Protein AF-U2UKL7-F1 (afdb_monomer_lite)

Radius of gyration: 29.38 Å; chains: 1; bounding box: 98×51×124 Å

pLDDT: mean 93.16, std 9.51, range [44.78, 99.0]

Foldseek 3Di:
DDDDDDDDDDDDDDDPPDDDDDPPDQPFPDDDDDDFDDFDQDDFDAFAADAPLLPQDDDLARHFPDDQLSLQEWEQEAVRDIDHDQDAPRFTWFFGGVLLPRFTETENYEYLAADEAADEYEWEFAQPDDPVRCVVCVVVVNNLSNDRGGQNAYEHYEYDNHAFPDAHEYEYAYEYAYYYARYEYYEYEADQPNHQGAEEYAYEYQHEYENLVQLVDCDGSNHGAQDWDWRQHDCSTPRGIDIFGQHNSRFTEHYEYYEYEYDDQDAGHHHEYEYEYNHEYEYQHAAYEHYEYYHQNHQEAYEAEYQAEYEAAHFSYEDYEYNKHHHQNHAHEDAARREYEAAYAPAADPVRAFDDRQYEHEDYAWDPDDQATTYACAEPGAEYNYEYEAEYAANYEHYEEEEQAQYEHEYQEEYEYEYEPNREYEHYEYEQHDRHYPHPHRAYEYEYNYEYAYAYEHYEYYEYALHEYEYDAQYEHEHDPPGAYAHYEDYEYANEEYEYLYEYYHHHDEAGAYEDYYFHHHVHFYEYEHDQNYHFEHEYQCYERYYYPTHYYHDHHDTYYYHHNYYD

Structure (mmCIF, N/CA/C/O backbone):
data_AF-U2UKL7-F1
#
_entry.id   AF-U2UKL7-F1
#
loop_
_atom_site.group_PDB
_atom_site.id
_atom_site.type_symbol
_atom_site.label_atom_id
_atom_site.label_alt_id
_atom_site.label_comp_id
_atom_site.label_asym_id
_atom_site.label_entity_id
_atom_site.label_seq_id
_atom_site.pdbx_PDB_ins_code
_atom_site.Cartn_x
_atom_site.Cartn_y
_atom_site.Cartn_z
_atom_site.occupancy
_atom_site.B_iso_or_equiv
_atom_site.auth_seq_id
_atom_site.auth_comp_id
_atom_site.auth_asym_id
_atom_site.auth_atom_id
_atom_site.pdbx_PDB_model_num
ATOM 1 N N . SER A 1 1 ? -72.616 -15.029 92.896 1.00 49.50 1 SER A N 1
ATOM 2 C CA . SER A 1 1 ? -71.281 -15.492 92.471 1.00 49.50 1 SER A CA 1
ATOM 3 C C . SER A 1 1 ? -71.057 -15.091 91.026 1.00 49.50 1 SER A C 1
ATOM 5 O O . SER A 1 1 ? -71.958 -15.305 90.225 1.00 49.50 1 SER A O 1
ATOM 7 N N . ALA A 1 2 ? -69.938 -14.429 90.720 1.00 44.78 2 ALA A N 1
ATOM 8 C CA . ALA A 1 2 ? -69.618 -13.945 89.376 1.00 44.78 2 ALA A CA 1
ATOM 9 C C . ALA A 1 2 ? -69.165 -15.097 88.462 1.00 44.78 2 ALA A C 1
ATOM 11 O O . ALA A 1 2 ? -68.473 -16.006 88.916 1.00 44.78 2 ALA A O 1
ATOM 12 N N . ILE A 1 3 ? -69.572 -15.047 87.192 1.00 50.00 3 ILE A N 1
ATOM 13 C CA . ILE A 1 3 ? -69.143 -15.974 86.137 1.00 50.00 3 ILE A CA 1
ATOM 14 C C . ILE A 1 3 ? -67.737 -15.564 85.687 1.00 50.00 3 ILE A C 1
ATOM 16 O O . ILE A 1 3 ? -67.541 -14.441 85.227 1.00 50.00 3 ILE A O 1
ATOM 20 N N . THR A 1 4 ? -66.767 -16.468 85.806 1.00 57.66 4 THR A N 1
ATOM 21 C CA . THR A 1 4 ? -65.429 -16.335 85.219 1.00 57.66 4 THR A CA 1
ATOM 22 C C . THR A 1 4 ? -65.438 -16.877 83.790 1.00 57.66 4 THR A C 1
ATOM 24 O O . THR A 1 4 ? -65.746 -18.044 83.559 1.00 57.66 4 THR A O 1
ATOM 27 N N . ILE A 1 5 ? -65.105 -16.022 82.822 1.00 57.03 5 ILE A N 1
ATOM 28 C CA . ILE A 1 5 ? -64.848 -16.416 81.431 1.00 57.03 5 ILE A CA 1
ATOM 29 C C . ILE A 1 5 ? -63.352 -16.725 81.317 1.00 57.03 5 ILE A C 1
ATOM 31 O O . ILE A 1 5 ? -62.534 -15.917 81.747 1.00 57.03 5 ILE A O 1
ATOM 35 N N . ALA A 1 6 ? -63.006 -17.895 80.778 1.00 67.38 6 ALA A N 1
ATOM 36 C CA . ALA A 1 6 ? -61.618 -18.299 80.560 1.00 67.38 6 ALA A CA 1
ATOM 37 C C . ALA A 1 6 ? -60.949 -17.464 79.453 1.00 67.38 6 ALA A C 1
ATOM 39 O O . ALA A 1 6 ? -61.591 -17.124 78.454 1.00 67.38 6 ALA A O 1
ATOM 40 N N . ASP A 1 7 ? -59.658 -17.175 79.624 1.00 64.19 7 ASP A N 1
ATOM 41 C CA . ASP A 1 7 ? -58.859 -16.425 78.655 1.00 64.19 7 ASP A CA 1
ATOM 42 C C . ASP A 1 7 ? -58.826 -17.127 77.290 1.00 64.19 7 ASP A C 1
ATOM 44 O O . ASP A 1 7 ? -58.580 -18.331 77.182 1.00 64.19 7 ASP A O 1
ATOM 48 N N . LYS A 1 8 ? -59.064 -16.360 76.221 1.00 58.22 8 LYS A N 1
ATOM 49 C CA . LYS A 1 8 ? -58.905 -16.843 74.846 1.00 58.22 8 LYS A CA 1
ATOM 50 C C . LYS A 1 8 ? -57.424 -16.843 74.479 1.00 58.22 8 LYS A C 1
ATOM 52 O O . LYS A 1 8 ? -56.803 -15.785 74.417 1.00 58.22 8 LYS A O 1
ATOM 57 N N . THR A 1 9 ? -56.881 -18.009 74.152 1.00 63.28 9 THR A N 1
ATOM 58 C CA . THR A 1 9 ? -55.582 -18.126 73.485 1.00 63.28 9 THR A CA 1
ATOM 59 C C . THR A 1 9 ? -55.721 -17.779 72.002 1.00 63.28 9 THR A C 1
ATOM 61 O O . THR A 1 9 ? -56.595 -18.290 71.300 1.00 63.28 9 THR A O 1
ATOM 64 N N . ALA A 1 10 ? -54.873 -16.869 71.521 1.00 62.03 10 ALA A N 1
ATOM 65 C CA . ALA A 1 10 ? -54.812 -16.507 70.111 1.00 62.03 10 ALA A CA 1
ATOM 66 C C . ALA A 1 10 ? -54.267 -17.684 69.286 1.00 62.03 10 ALA A C 1
ATOM 68 O O . ALA A 1 10 ? -53.218 -18.239 69.609 1.00 62.03 10 ALA A O 1
ATOM 69 N N . ILE A 1 11 ? -54.970 -18.052 68.212 1.00 63.16 11 ILE A N 1
ATOM 70 C CA . ILE A 1 11 ? -54.467 -19.004 67.219 1.00 63.16 11 ILE A CA 1
ATOM 71 C C . ILE A 1 11 ? -53.650 -18.205 66.203 1.00 63.16 11 ILE A C 1
ATOM 73 O O . ILE A 1 11 ? -54.212 -17.479 65.383 1.00 63.16 11 ILE A O 1
ATOM 77 N N . THR A 1 12 ? -52.325 -18.307 66.276 1.00 63.66 12 THR A N 1
ATOM 78 C CA . THR A 1 12 ? -51.421 -17.702 65.292 1.00 63.66 12 THR A CA 1
ATOM 79 C C . THR A 1 12 ? -51.415 -18.568 64.026 1.00 63.66 12 THR A C 1
ATOM 81 O O . THR A 1 12 ? -51.096 -19.755 64.125 1.00 63.66 12 THR A O 1
ATOM 84 N N . PRO A 1 13 ? -51.771 -18.039 62.841 1.00 62.97 13 PRO A N 1
ATOM 85 C CA . PRO A 1 13 ? -51.750 -18.821 61.610 1.00 62.97 13 PRO A CA 1
ATOM 86 C C . PRO A 1 13 ? -50.317 -19.231 61.254 1.00 62.97 13 PRO A C 1
ATOM 88 O O . PRO A 1 13 ? -49.390 -18.423 61.318 1.00 62.97 13 PRO A O 1
ATOM 91 N N . THR A 1 14 ? -50.137 -20.489 60.859 1.00 73.88 14 THR A N 1
ATOM 92 C CA . THR A 1 14 ? -48.874 -20.984 60.305 1.00 73.88 14 THR A CA 1
ATOM 93 C C . THR A 1 14 ? -48.780 -20.518 58.854 1.00 73.88 14 THR A C 1
ATOM 95 O O . THR A 1 14 ? -49.553 -20.962 58.006 1.00 73.88 14 THR A O 1
ATOM 98 N N . LEU A 1 15 ? -47.882 -19.574 58.572 1.00 68.50 15 LEU A N 1
ATOM 99 C CA . LEU A 1 15 ? -47.605 -19.135 57.203 1.00 68.50 15 LEU A CA 1
ATOM 100 C C . LEU A 1 15 ? -46.780 -20.216 56.478 1.00 68.50 15 LEU A C 1
ATOM 102 O O . LEU A 1 15 ? -45.906 -20.814 57.111 1.00 68.50 15 LEU A O 1
ATOM 106 N N . PRO A 1 16 ? -47.030 -20.483 55.182 1.00 74.25 16 PRO A N 1
ATOM 107 C CA . PRO A 1 16 ? -46.170 -21.362 54.399 1.00 74.25 16 PRO A CA 1
ATOM 108 C C . PRO A 1 16 ? -44.746 -20.798 54.324 1.00 74.25 16 PRO A C 1
ATOM 110 O O . PRO A 1 16 ? -44.554 -19.580 54.367 1.00 74.25 16 PRO A O 1
ATOM 113 N N . GLU A 1 17 ? -43.750 -21.680 54.210 1.00 77.31 17 GLU A N 1
ATOM 114 C CA . GLU A 1 17 ? -42.362 -21.268 53.983 1.00 77.31 17 GLU A CA 1
ATOM 115 C C . GLU A 1 17 ? -42.271 -20.353 52.758 1.00 77.31 17 GLU A C 1
ATOM 117 O O . GLU A 1 17 ? -42.874 -20.613 51.712 1.00 77.31 17 GLU A O 1
ATOM 122 N N . ALA A 1 18 ? -41.514 -19.264 52.895 1.00 69.62 18 ALA A N 1
ATOM 123 C CA . ALA A 1 18 ? -41.240 -18.371 51.784 1.00 69.62 18 ALA A CA 1
ATOM 124 C C . ALA A 1 18 ? -40.541 -19.158 50.666 1.00 69.62 18 ALA A C 1
ATOM 126 O O . ALA A 1 18 ? -39.503 -19.780 50.896 1.00 69.62 18 ALA A O 1
ATOM 127 N N . ILE A 1 19 ? -41.097 -19.115 49.452 1.00 65.94 19 ILE A N 1
ATOM 128 C CA . ILE A 1 19 ? -40.442 -19.676 48.269 1.00 65.94 19 ILE A CA 1
ATOM 129 C C . ILE A 1 19 ? -39.146 -18.888 48.048 1.00 65.94 19 ILE A C 1
ATOM 131 O O . ILE A 1 19 ? -39.173 -17.737 47.618 1.00 65.94 19 ILE A O 1
ATOM 135 N N . SER A 1 20 ? -38.014 -19.510 48.371 1.00 64.88 20 SER A N 1
ATOM 136 C CA . SER A 1 20 ? -36.678 -18.982 48.114 1.00 64.88 20 SER A CA 1
ATOM 137 C C . SER A 1 20 ? -36.164 -19.587 46.814 1.00 64.88 20 SER A C 1
ATOM 139 O O . SER A 1 20 ? -35.953 -20.795 46.724 1.00 64.88 20 SER A O 1
ATOM 141 N N . PHE A 1 21 ? -35.983 -18.758 45.790 1.00 66.06 21 PHE A N 1
ATOM 142 C CA . PHE A 1 21 ? -35.203 -19.121 44.615 1.00 66.06 21 PHE A CA 1
ATOM 143 C C . PHE A 1 21 ? -33.839 -18.451 44.737 1.00 66.06 21 PHE A C 1
ATOM 145 O O . PHE A 1 21 ? -33.743 -17.245 44.955 1.00 66.06 21 PHE A O 1
ATOM 152 N N . THR A 1 22 ? -32.768 -19.225 44.592 1.00 58.75 22 THR A N 1
ATOM 153 C CA . THR A 1 22 ? -31.456 -18.652 44.292 1.00 58.75 22 THR A CA 1
ATOM 154 C C . THR A 1 22 ? -31.499 -18.244 42.822 1.00 58.75 22 THR A C 1
ATOM 156 O O . THR A 1 22 ? -31.696 -19.124 41.979 1.00 58.75 22 THR A O 1
ATOM 159 N N . PRO A 1 23 ? -31.386 -16.948 42.476 1.00 58.50 23 PRO A N 1
ATOM 160 C CA . PRO A 1 23 ? -31.305 -16.551 41.079 1.00 58.50 23 PRO A CA 1
ATOM 161 C C . PRO A 1 23 ? -30.142 -17.309 40.425 1.00 58.50 23 PRO A C 1
ATOM 163 O O . PRO A 1 23 ? -29.085 -17.425 41.056 1.00 58.50 23 PRO A O 1
ATOM 166 N N . PRO A 1 24 ? -30.298 -17.850 39.206 1.00 54.47 24 PRO A N 1
ATOM 167 C CA . PRO A 1 24 ? -29.162 -18.410 38.491 1.00 54.47 24 PRO A CA 1
ATOM 168 C C . PRO A 1 24 ? -28.088 -17.326 38.365 1.00 54.47 24 PRO A C 1
ATOM 170 O O . PRO A 1 24 ? -28.384 -16.201 37.957 1.00 54.47 24 PRO A O 1
ATOM 173 N N . SER A 1 25 ? -26.849 -17.648 38.744 1.00 54.47 25 SER A N 1
ATOM 174 C CA . SER A 1 25 ? -25.720 -16.747 38.521 1.00 54.47 25 SER A CA 1
ATOM 175 C C . SER A 1 25 ? -25.638 -16.434 37.024 1.00 54.47 25 SER A C 1
ATOM 177 O O . SER A 1 25 ? -25.619 -17.379 36.228 1.00 54.47 25 SER A O 1
ATOM 179 N N . PRO A 1 26 ? -25.592 -15.156 36.611 1.00 51.72 26 PRO A N 1
ATOM 180 C CA . PRO A 1 26 ? -25.422 -14.825 35.205 1.00 51.72 26 PRO A CA 1
ATOM 181 C C . PRO A 1 26 ? -24.091 -15.407 34.720 1.00 51.72 26 PRO A C 1
ATOM 183 O O . PRO A 1 26 ? -23.028 -15.094 35.256 1.00 51.72 26 PRO A O 1
ATOM 186 N N . VAL A 1 27 ? -24.148 -16.286 33.720 1.00 49.53 27 VAL A N 1
ATOM 187 C CA . VAL A 1 27 ? -22.955 -16.737 33.002 1.00 49.53 27 VAL A CA 1
ATOM 188 C C . VAL A 1 27 ? -22.639 -15.655 31.978 1.00 49.53 27 VAL A C 1
ATOM 190 O O . VAL A 1 27 ? -23.239 -15.616 30.908 1.00 49.53 27 VAL A O 1
ATOM 193 N N . ILE A 1 28 ? -21.729 -14.746 32.325 1.00 53.84 28 ILE A N 1
ATOM 194 C CA . ILE A 1 28 ? -21.216 -13.749 31.383 1.00 53.84 28 ILE A CA 1
ATOM 195 C C . ILE A 1 28 ? -20.179 -14.456 30.509 1.00 53.84 28 ILE A C 1
ATOM 197 O O . ILE A 1 28 ? -19.073 -14.755 30.962 1.00 53.84 28 ILE A O 1
ATOM 201 N N . GLY A 1 29 ? -20.539 -14.754 29.260 1.00 55.09 29 GLY A N 1
ATOM 202 C CA . GLY A 1 29 ? -19.553 -15.107 28.245 1.00 55.09 29 GLY A CA 1
ATOM 203 C C . GLY A 1 29 ? -18.713 -13.871 27.950 1.00 55.09 29 GLY A C 1
ATOM 204 O O . GLY A 1 29 ? -19.211 -12.932 27.337 1.00 55.09 29 GLY A O 1
ATOM 205 N N . LEU A 1 30 ? -17.468 -13.837 28.429 1.00 62.22 30 LEU A N 1
ATOM 206 C CA . LEU A 1 30 ? -16.573 -12.720 28.144 1.00 62.22 30 LEU A CA 1
ATOM 207 C C . LEU A 1 30 ? -16.198 -12.756 26.655 1.00 62.22 30 LEU A C 1
ATOM 209 O O . LEU A 1 30 ? -15.651 -13.767 26.208 1.00 62.22 30 LEU A O 1
ATOM 213 N N . PRO A 1 31 ? -16.468 -11.692 25.881 1.00 64.38 31 PRO A N 1
ATOM 214 C CA . PRO A 1 31 ? -15.947 -11.596 24.529 1.00 64.38 31 PRO A CA 1
ATOM 215 C C . PRO A 1 31 ? -14.416 -11.539 24.585 1.00 64.38 31 PRO A C 1
ATOM 217 O O . PRO A 1 31 ? -13.833 -10.837 25.415 1.00 64.38 31 PRO A O 1
ATOM 220 N N . GLU A 1 32 ? -13.758 -12.289 23.705 1.00 67.56 32 GLU A N 1
ATOM 221 C CA . GLU A 1 32 ? -12.309 -12.214 23.529 1.00 67.56 32 GLU A CA 1
ATOM 222 C C . GLU A 1 32 ? -11.965 -11.180 22.464 1.00 67.56 32 GLU A C 1
ATOM 224 O O . GLU A 1 32 ? -12.686 -11.025 21.473 1.00 67.56 32 GLU A O 1
ATOM 229 N N . LEU A 1 33 ? -10.832 -10.490 22.647 1.00 75.81 33 LEU A N 1
ATOM 230 C CA . LEU A 1 33 ? -10.312 -9.651 21.579 1.00 75.81 33 LEU A CA 1
ATOM 231 C C . LEU A 1 33 ? -9.911 -10.603 20.447 1.00 75.81 33 LEU A C 1
ATOM 233 O O . LEU A 1 33 ? -9.125 -11.524 20.677 1.00 75.81 33 LEU A O 1
ATOM 237 N N . PRO A 1 34 ? -10.435 -10.403 19.239 1.00 74.75 34 PRO A N 1
ATOM 238 C CA . PRO A 1 34 ? -10.097 -11.231 18.099 1.00 74.75 34 PRO A CA 1
ATOM 239 C C . PRO A 1 34 ? -8.594 -11.257 17.860 1.00 74.75 34 PRO A C 1
ATOM 241 O O . PRO A 1 34 ? -7.906 -10.252 18.036 1.00 74.75 34 PRO A O 1
ATOM 244 N N . GLU A 1 35 ? -8.088 -12.397 17.401 1.00 79.06 35 GLU A N 1
ATOM 245 C CA . GLU A 1 35 ? -6.692 -12.494 16.998 1.00 79.06 35 GLU A CA 1
ATOM 246 C C . GLU A 1 35 ? -6.414 -11.536 15.828 1.00 79.06 35 GLU A C 1
ATOM 248 O O . GLU A 1 35 ? -7.026 -11.640 14.759 1.00 79.06 35 GLU A O 1
ATOM 253 N N . LEU A 1 36 ? -5.466 -10.621 16.042 1.00 81.50 36 LEU A N 1
ATOM 254 C CA . LEU A 1 36 ? -5.017 -9.626 15.074 1.00 81.50 36 LEU A CA 1
ATOM 255 C C . LEU A 1 36 ? -3.634 -10.016 14.529 1.00 81.50 36 LEU A C 1
ATOM 257 O O . LEU A 1 36 ? -2.619 -9.483 14.987 1.00 81.50 36 LEU A O 1
ATOM 261 N N . PRO A 1 37 ? -3.543 -10.934 13.551 1.00 87.38 37 PRO A N 1
ATOM 262 C CA . PRO A 1 37 ? -2.256 -11.346 12.995 1.00 87.38 37 PRO A CA 1
ATOM 263 C C . PRO A 1 37 ? -1.507 -10.144 12.412 1.00 87.38 37 PRO A C 1
ATOM 265 O O . PRO A 1 37 ? -2.124 -9.187 11.934 1.00 87.38 37 PRO A O 1
ATOM 268 N N . ALA A 1 38 ? -0.176 -10.189 12.443 1.00 86.62 38 ALA A N 1
ATOM 269 C CA . ALA A 1 38 ? 0.649 -9.130 11.876 1.00 86.62 38 ALA A CA 1
ATOM 270 C C . ALA A 1 38 ? 0.331 -8.941 10.376 1.00 86.62 38 ALA A C 1
ATOM 272 O O . ALA A 1 38 ? 0.307 -9.928 9.632 1.00 86.62 38 ALA A O 1
ATOM 273 N N . PRO A 1 39 ? 0.086 -7.703 9.911 1.00 87.38 39 PRO A N 1
ATOM 274 C CA . PRO A 1 39 ? -0.048 -7.422 8.491 1.00 87.38 39 PRO A CA 1
ATOM 275 C C . PRO A 1 39 ? 1.248 -7.768 7.731 1.00 87.38 39 PRO A C 1
ATOM 277 O O . PRO A 1 39 ? 2.342 -7.626 8.283 1.00 87.38 39 PRO A O 1
ATOM 280 N N . PRO A 1 40 ? 1.158 -8.184 6.460 1.00 87.38 40 PRO A N 1
ATOM 281 C CA . PRO A 1 40 ? 2.326 -8.470 5.629 1.00 87.38 40 PRO A CA 1
ATOM 282 C C . PRO A 1 40 ? 3.281 -7.276 5.466 1.00 87.38 40 PRO A C 1
ATOM 284 O O . PRO A 1 40 ? 2.883 -6.157 5.169 1.00 87.38 40 PRO A O 1
ATOM 287 N N . THR A 1 41 ? 4.585 -7.516 5.589 1.00 87.94 41 THR A N 1
ATOM 288 C CA . THR A 1 41 ? 5.604 -6.450 5.528 1.00 87.94 41 THR A CA 1
ATOM 289 C C . THR A 1 41 ? 6.270 -6.300 4.160 1.00 87.94 41 THR A C 1
ATOM 291 O O . THR A 1 41 ? 7.110 -5.417 4.005 1.00 87.94 41 THR A O 1
ATOM 294 N N . PHE A 1 42 ? 5.885 -7.107 3.163 1.00 88.88 42 PHE A N 1
ATOM 295 C CA . PHE A 1 42 ? 6.557 -7.187 1.857 1.00 88.88 42 PHE A CA 1
ATOM 296 C C . PHE A 1 42 ? 6.724 -5.820 1.178 1.00 88.88 42 PHE A C 1
ATOM 298 O O . PHE A 1 42 ? 5.838 -4.966 1.240 1.00 88.88 42 PHE A O 1
ATOM 305 N N . ASN A 1 43 ? 7.842 -5.644 0.482 1.00 88.38 43 ASN A N 1
ATOM 306 C CA . ASN A 1 43 ? 8.125 -4.493 -0.370 1.00 88.38 43 ASN A CA 1
ATOM 307 C C . ASN A 1 43 ? 8.554 -4.999 -1.746 1.00 88.38 43 ASN A C 1
ATOM 309 O O . ASN A 1 43 ? 8.956 -6.156 -1.866 1.00 88.38 43 ASN A O 1
ATOM 313 N N . ILE A 1 44 ? 8.466 -4.154 -2.772 1.00 87.00 44 ILE A N 1
ATOM 314 C CA . ILE A 1 44 ? 9.024 -4.484 -4.084 1.00 87.00 44 ILE A CA 1
ATOM 315 C C . ILE A 1 44 ? 10.304 -3.684 -4.270 1.00 87.00 44 ILE A C 1
ATOM 317 O O . ILE A 1 44 ? 10.293 -2.455 -4.269 1.00 87.00 44 ILE A O 1
ATOM 321 N N . GLU A 1 45 ? 11.402 -4.412 -4.427 1.00 87.56 45 GLU A N 1
ATOM 322 C CA . GLU A 1 45 ? 12.709 -3.867 -4.762 1.00 87.56 45 GLU A CA 1
ATOM 323 C C . GLU A 1 45 ? 12.875 -3.875 -6.280 1.00 87.56 45 GLU A C 1
ATOM 325 O O . GLU A 1 45 ? 12.544 -4.856 -6.951 1.00 87.56 45 GLU A O 1
ATOM 330 N N . LEU A 1 46 ? 13.366 -2.769 -6.830 1.00 91.88 46 LEU A N 1
ATOM 331 C CA . LEU A 1 46 ? 13.493 -2.583 -8.269 1.00 91.88 46 LEU A CA 1
ATOM 332 C C . LEU A 1 46 ? 14.963 -2.589 -8.683 1.00 91.88 46 LEU A C 1
ATOM 334 O O . LEU A 1 46 ? 15.811 -1.984 -8.032 1.00 91.88 46 LEU A O 1
ATOM 338 N N . GLY A 1 47 ? 15.263 -3.225 -9.816 1.00 90.19 47 GLY A N 1
ATOM 339 C CA . GLY A 1 47 ? 16.553 -3.031 -10.471 1.00 90.19 47 GLY A CA 1
ATOM 340 C C . GLY A 1 47 ? 16.596 -1.645 -11.114 1.00 90.19 47 GLY A C 1
ATOM 341 O O . GLY A 1 47 ? 15.741 -1.349 -11.950 1.00 90.19 47 GLY A O 1
ATOM 342 N N . SER A 1 48 ? 17.561 -0.804 -10.739 1.00 91.81 48 SER A N 1
ATOM 343 C CA . SER A 1 48 ? 17.852 0.458 -11.443 1.00 91.81 48 SER A CA 1
ATOM 344 C C . SER A 1 48 ? 18.692 0.186 -12.699 1.00 91.81 48 SER A C 1
ATOM 346 O O . SER A 1 48 ? 19.376 -0.837 -12.776 1.00 91.81 48 SER A O 1
ATOM 348 N N . TYR A 1 49 ? 18.624 1.055 -13.702 1.00 94.44 49 TYR A N 1
ATOM 349 C CA . TYR A 1 49 ? 19.262 0.881 -15.008 1.00 94.44 49 TYR A CA 1
ATOM 350 C C . TYR A 1 49 ? 19.876 2.197 -15.501 1.00 94.44 49 TYR A C 1
ATOM 352 O O . TYR A 1 49 ? 19.859 3.191 -14.792 1.00 94.44 49 TYR A O 1
ATOM 360 N N . CYS A 1 50 ? 20.483 2.187 -16.690 1.00 93.31 50 CYS A N 1
ATOM 361 C CA . CYS A 1 50 ? 21.173 3.359 -17.221 1.00 93.31 50 CYS A CA 1
ATOM 362 C C . CYS A 1 50 ? 20.206 4.492 -17.582 1.00 93.31 50 CYS A C 1
ATOM 364 O O . CYS A 1 50 ? 19.271 4.285 -18.361 1.00 93.31 50 CYS A O 1
ATOM 366 N N . ASN A 1 51 ? 20.507 5.665 -17.030 1.00 89.62 51 ASN A N 1
ATOM 367 C CA . ASN A 1 51 ? 19.809 6.927 -17.234 1.00 89.62 51 ASN A CA 1
ATOM 368 C C . ASN A 1 51 ? 20.061 7.435 -18.651 1.00 89.62 51 ASN A C 1
ATOM 370 O O . ASN A 1 51 ? 21.120 7.185 -19.234 1.00 89.62 51 ASN A O 1
ATOM 374 N N . TYR A 1 52 ? 19.106 8.177 -19.192 1.00 93.44 52 TYR A N 1
ATOM 375 C CA . TYR A 1 52 ? 19.048 8.530 -20.598 1.00 93.44 52 TYR A CA 1
ATOM 376 C C . TYR A 1 52 ? 19.071 7.275 -21.491 1.00 93.44 52 TYR A C 1
ATOM 378 O O . TYR A 1 52 ? 19.983 7.059 -22.294 1.00 93.44 52 TYR A O 1
ATOM 386 N N . MET A 1 53 ? 18.036 6.434 -21.357 1.00 96.62 53 MET A N 1
ATOM 387 C CA . MET A 1 53 ? 17.902 5.117 -22.004 1.00 96.62 53 MET A CA 1
ATOM 388 C C . MET A 1 53 ? 18.329 5.092 -23.481 1.00 96.62 53 MET A C 1
ATOM 390 O O . MET A 1 53 ? 18.986 4.138 -23.906 1.00 96.62 53 MET A O 1
ATOM 394 N N . THR A 1 54 ? 17.981 6.123 -24.263 1.00 96.81 54 THR A N 1
ATOM 395 C CA . THR A 1 54 ? 18.326 6.224 -25.701 1.00 96.81 54 THR A CA 1
ATOM 396 C C . THR A 1 54 ? 19.822 6.403 -25.992 1.00 96.81 54 THR A C 1
ATOM 398 O O . THR A 1 54 ? 20.249 6.220 -27.131 1.00 96.81 54 THR A O 1
ATOM 401 N N . GLY A 1 55 ? 20.628 6.765 -24.990 1.00 94.75 55 GLY A N 1
ATOM 402 C CA . GLY A 1 55 ? 22.084 6.909 -25.076 1.00 94.75 55 GLY A CA 1
ATOM 403 C C . GLY A 1 55 ? 22.883 5.759 -24.461 1.00 94.75 55 GLY A C 1
ATOM 404 O O . GLY A 1 55 ? 24.105 5.739 -24.586 1.00 94.75 55 GLY A O 1
ATOM 405 N N . CYS A 1 56 ? 22.225 4.803 -23.810 1.00 94.94 56 CYS A N 1
ATOM 406 C CA . CYS A 1 56 ? 22.892 3.771 -23.015 1.00 94.94 56 CYS A CA 1
ATOM 407 C C . CYS A 1 56 ? 23.425 2.581 -23.821 1.00 94.94 56 CYS A C 1
ATOM 409 O O . CYS A 1 56 ? 24.288 1.843 -23.343 1.00 94.94 56 CYS A O 1
ATOM 411 N N . GLY A 1 57 ? 22.895 2.355 -25.024 1.00 95.62 57 GLY A N 1
ATOM 412 C CA . GLY A 1 57 ? 23.246 1.201 -25.840 1.00 95.62 57 GLY A CA 1
ATOM 413 C C . GLY A 1 57 ? 22.956 -0.138 -25.151 1.00 95.62 57 GLY A C 1
ATOM 414 O O . GLY A 1 57 ? 22.076 -0.272 -24.295 1.00 95.62 57 GLY A O 1
ATOM 415 N N . ARG A 1 58 ? 23.731 -1.158 -25.531 1.00 96.88 58 ARG A N 1
ATOM 416 C CA . ARG A 1 58 ? 23.532 -2.557 -25.126 1.00 96.88 58 ARG A CA 1
ATOM 417 C C . ARG A 1 58 ? 24.565 -2.991 -24.102 1.00 96.88 58 ARG A C 1
ATOM 419 O O . ARG A 1 58 ? 25.754 -2.733 -24.281 1.00 96.88 58 ARG A O 1
ATOM 426 N N . GLY A 1 59 ? 24.134 -3.742 -23.097 1.00 96.25 59 GLY A N 1
ATOM 427 C CA . GLY A 1 59 ? 25.048 -4.318 -22.122 1.00 96.25 59 GLY A CA 1
ATOM 428 C C . GLY A 1 59 ? 24.354 -4.781 -20.854 1.00 96.25 59 GLY A C 1
ATOM 429 O O . GLY A 1 59 ? 23.255 -4.350 -20.532 1.00 96.25 59 GLY A O 1
ATOM 430 N N . VAL A 1 60 ? 25.054 -5.623 -20.099 1.00 96.12 60 VAL A N 1
ATOM 431 C CA . VAL A 1 60 ? 24.541 -6.240 -18.866 1.00 96.12 60 VAL A CA 1
ATOM 432 C C . VAL A 1 60 ? 24.569 -5.311 -17.649 1.00 96.12 60 VAL A C 1
ATOM 434 O O . VAL A 1 60 ? 24.303 -5.744 -16.541 1.00 96.12 60 VAL A O 1
ATOM 437 N N . SER A 1 61 ? 24.936 -4.044 -17.826 1.00 95.75 61 SER A N 1
ATOM 438 C CA . SER A 1 61 ? 25.040 -3.070 -16.741 1.00 95.75 61 SER A CA 1
ATOM 439 C C . SER A 1 61 ? 24.253 -1.826 -17.124 1.00 95.75 61 SER A C 1
ATOM 441 O O . SER A 1 61 ? 24.803 -0.896 -17.707 1.00 95.75 61 SER A O 1
ATOM 443 N N . GLY A 1 62 ? 22.945 -1.860 -16.869 1.00 95.44 62 GLY A N 1
ATOM 444 C CA . GLY A 1 62 ? 22.012 -0.770 -17.166 1.00 95.44 62 GLY A CA 1
ATOM 445 C C . GLY A 1 62 ? 21.572 -0.657 -18.634 1.00 95.44 62 GLY A C 1
ATOM 446 O O . GLY A 1 62 ? 20.660 0.119 -18.936 1.00 95.44 62 GLY A O 1
ATOM 447 N N . GLY A 1 63 ? 22.207 -1.393 -19.550 1.00 97.62 63 GLY A N 1
ATOM 448 C CA . GLY A 1 63 ? 21.974 -1.338 -20.994 1.00 97.62 63 GLY A CA 1
ATOM 449 C C . GLY A 1 63 ? 20.765 -2.150 -21.467 1.00 97.62 63 GLY A C 1
ATOM 450 O O . GLY A 1 63 ? 20.182 -2.947 -20.731 1.00 97.62 63 GLY A O 1
ATOM 451 N N . ALA A 1 64 ? 20.398 -1.965 -22.733 1.00 98.06 64 ALA A N 1
ATOM 452 C CA . ALA A 1 64 ? 19.419 -2.810 -23.404 1.00 98.06 64 ALA A CA 1
ATOM 453 C C . ALA A 1 64 ? 19.961 -4.235 -23.609 1.00 98.06 64 ALA A C 1
ATOM 455 O O . ALA A 1 64 ? 21.160 -4.436 -23.832 1.00 98.06 64 ALA A O 1
ATOM 456 N N . TYR A 1 65 ? 19.062 -5.223 -23.592 1.00 98.25 65 TYR A N 1
ATOM 457 C CA . TYR A 1 65 ? 19.419 -6.635 -23.763 1.00 98.25 65 TYR A CA 1
ATOM 458 C C . TYR A 1 65 ? 20.062 -6.916 -25.131 1.00 98.25 65 TYR A C 1
ATOM 460 O O . TYR A 1 65 ? 21.049 -7.642 -25.235 1.00 98.25 65 TYR A O 1
ATOM 468 N N . ASN A 1 66 ? 19.500 -6.345 -26.199 1.00 97.25 66 ASN A N 1
ATOM 469 C CA . ASN A 1 66 ? 19.985 -6.493 -27.569 1.00 97.25 66 ASN A CA 1
ATOM 470 C C . ASN A 1 66 ? 19.652 -5.249 -28.411 1.00 97.25 66 ASN A C 1
ATOM 472 O O . ASN A 1 66 ? 19.150 -4.256 -27.893 1.00 97.25 66 ASN A O 1
ATOM 476 N N . TYR A 1 67 ? 19.949 -5.305 -29.713 1.00 97.00 67 TYR A N 1
ATOM 477 C CA . TYR A 1 67 ? 19.706 -4.192 -30.634 1.00 97.00 67 TYR A CA 1
ATOM 478 C C . TYR A 1 67 ? 18.225 -3.827 -30.749 1.00 97.00 67 TYR A C 1
ATOM 480 O O . TYR A 1 67 ? 17.889 -2.654 -30.647 1.00 97.00 67 TYR A O 1
ATOM 488 N N . ASP A 1 68 ? 17.339 -4.811 -30.895 1.00 95.94 68 ASP A N 1
ATOM 489 C CA . ASP A 1 68 ? 15.910 -4.549 -31.081 1.00 95.94 68 ASP A CA 1
ATOM 490 C C . ASP A 1 68 ? 15.336 -3.776 -29.889 1.00 95.94 68 ASP A C 1
ATOM 492 O O . ASP A 1 68 ? 14.710 -2.733 -30.068 1.00 95.94 68 ASP A O 1
ATOM 496 N N . PHE A 1 69 ? 15.640 -4.218 -28.667 1.00 97.62 69 PHE A N 1
ATOM 497 C CA . PHE A 1 69 ? 15.196 -3.548 -27.445 1.00 97.62 69 PHE A CA 1
ATOM 498 C C . PHE A 1 69 ? 15.885 -2.201 -27.190 1.00 97.62 69 PHE A C 1
ATOM 500 O O . PHE A 1 69 ? 15.309 -1.352 -26.510 1.00 97.62 69 PHE A O 1
ATOM 507 N N . ASP A 1 70 ? 17.081 -1.980 -27.737 1.00 97.56 70 ASP A N 1
ATOM 508 C CA . ASP A 1 70 ? 17.759 -0.678 -27.709 1.00 97.56 70 ASP A CA 1
ATOM 509 C C . ASP A 1 70 ? 17.015 0.338 -28.589 1.00 97.56 70 ASP A C 1
ATOM 511 O O . ASP A 1 70 ? 16.756 1.461 -28.166 1.00 97.56 70 ASP A O 1
ATOM 515 N N . THR A 1 71 ? 16.535 -0.081 -29.770 1.00 97.12 71 THR A N 1
ATOM 516 C CA . THR A 1 71 ? 15.724 0.788 -30.650 1.00 97.12 71 THR A CA 1
ATOM 517 C C . THR A 1 71 ? 14.354 1.158 -30.076 1.00 97.12 71 THR A C 1
ATOM 519 O O . THR A 1 71 ? 13.677 2.032 -30.619 1.00 97.12 71 THR A O 1
ATOM 522 N N . TYR A 1 72 ? 13.917 0.482 -29.010 1.00 97.94 72 TYR A N 1
ATOM 523 C CA . TYR A 1 72 ? 12.652 0.754 -28.321 1.00 97.94 72 TYR A CA 1
ATOM 524 C C . TYR A 1 72 ? 12.825 1.723 -27.150 1.00 97.94 72 TYR A C 1
ATOM 526 O O . TYR A 1 72 ? 11.841 2.090 -26.517 1.00 97.94 72 TYR A O 1
ATOM 534 N N . ALA A 1 73 ? 14.059 2.128 -26.842 1.00 97.50 73 ALA A N 1
ATOM 535 C CA . ALA A 1 73 ? 14.318 3.101 -25.800 1.00 97.50 73 ALA A CA 1
ATOM 536 C C . ALA A 1 73 ? 13.637 4.439 -26.116 1.00 97.50 73 ALA A C 1
ATOM 538 O O . ALA A 1 73 ? 13.663 4.931 -27.249 1.00 97.50 73 ALA A O 1
ATOM 539 N N . VAL A 1 74 ? 13.066 5.040 -25.078 1.00 98.19 74 VAL A N 1
ATOM 540 C CA . VAL A 1 74 ? 12.503 6.384 -25.114 1.00 98.19 74 VAL A CA 1
ATOM 541 C C . VAL A 1 74 ? 13.038 7.138 -23.909 1.00 98.19 74 VAL A C 1
ATOM 543 O O . VAL A 1 74 ? 13.077 6.583 -22.817 1.00 98.19 74 VAL A O 1
ATOM 546 N N . SER A 1 75 ? 13.443 8.388 -24.116 1.00 97.94 75 SER A N 1
ATOM 547 C CA . SER A 1 75 ? 13.922 9.262 -23.045 1.00 97.94 75 SER A CA 1
ATOM 548 C C . SER A 1 75 ? 13.309 10.640 -23.179 1.00 97.94 75 SER A C 1
ATOM 550 O O . SER A 1 75 ? 13.311 11.221 -24.269 1.00 97.94 75 SER A O 1
ATOM 552 N N . VAL A 1 76 ? 12.820 11.183 -22.071 1.00 97.06 76 VAL A N 1
ATOM 553 C CA . VAL A 1 76 ? 12.364 12.568 -21.986 1.00 97.06 76 VAL A CA 1
ATOM 554 C C . VAL A 1 76 ? 13.433 13.388 -21.279 1.00 97.06 76 VAL A C 1
ATOM 556 O O . VAL A 1 76 ? 13.719 13.206 -20.100 1.00 97.06 76 VAL A O 1
ATOM 559 N N . LEU A 1 77 ? 14.052 14.292 -22.029 1.00 94.12 77 LEU A N 1
ATOM 560 C CA . LEU A 1 77 ? 15.145 15.116 -21.530 1.00 94.12 77 LEU A CA 1
ATOM 561 C C . LEU A 1 77 ? 14.636 16.242 -20.627 1.00 94.12 77 LEU A C 1
ATOM 563 O O . LEU A 1 77 ? 13.489 16.674 -20.740 1.00 94.12 77 LEU A O 1
ATOM 567 N N . ALA A 1 78 ? 15.536 16.810 -19.824 1.00 91.50 78 ALA A N 1
ATOM 568 C CA . ALA A 1 78 ? 15.283 17.968 -18.964 1.00 91.50 78 ALA A CA 1
ATOM 569 C C . ALA A 1 78 ? 14.560 19.145 -19.658 1.00 91.50 78 ALA A C 1
ATOM 571 O O . ALA A 1 78 ? 13.744 19.833 -19.049 1.00 91.50 78 ALA A O 1
ATOM 572 N N . ASN A 1 79 ? 14.828 19.377 -20.948 1.00 90.88 79 ASN A N 1
ATOM 573 C CA . ASN A 1 79 ? 14.190 20.441 -21.733 1.00 90.88 79 ASN A CA 1
ATOM 574 C C . ASN A 1 79 ? 12.817 20.050 -22.331 1.00 90.88 79 ASN A C 1
ATOM 576 O O . ASN A 1 79 ? 12.286 20.790 -23.156 1.00 90.88 79 ASN A O 1
ATOM 580 N N . GLY A 1 80 ? 12.275 18.882 -21.971 1.00 90.69 80 GLY A N 1
ATOM 581 C CA . GLY A 1 80 ? 11.014 18.328 -22.475 1.00 90.69 80 GLY A CA 1
ATOM 582 C C . GLY A 1 80 ? 11.116 17.621 -23.832 1.00 90.69 80 GLY A C 1
ATOM 583 O O . GLY A 1 80 ? 10.109 17.140 -24.349 1.00 90.69 80 GLY A O 1
ATOM 584 N N . THR A 1 81 ? 12.306 17.541 -24.437 1.00 95.31 81 THR A N 1
ATOM 585 C CA . THR A 1 81 ? 12.482 16.833 -25.713 1.00 95.31 81 THR A CA 1
ATOM 586 C C . THR A 1 81 ? 12.321 15.333 -25.505 1.00 95.31 81 THR A C 1
ATOM 588 O O . THR A 1 81 ? 13.070 14.726 -24.742 1.00 95.31 81 THR A O 1
ATOM 591 N N . VAL A 1 82 ? 11.397 14.725 -26.246 1.00 97.31 82 VAL A N 1
ATOM 592 C CA . VAL A 1 82 ? 11.227 13.270 -26.296 1.00 97.31 82 VAL A CA 1
ATOM 593 C C . VAL A 1 82 ? 12.131 12.698 -27.385 1.00 97.31 82 VAL A C 1
ATOM 595 O O . VAL A 1 82 ? 12.024 13.076 -28.553 1.00 97.31 82 VAL A O 1
ATOM 598 N N . ARG A 1 83 ? 13.019 11.774 -27.020 1.00 97.62 83 ARG A N 1
ATOM 599 C CA . ARG A 1 83 ? 13.832 10.984 -27.953 1.00 97.62 83 ARG A CA 1
ATOM 600 C C . ARG A 1 83 ? 13.297 9.562 -28.014 1.00 97.62 83 ARG A C 1
ATOM 602 O O . ARG A 1 83 ? 13.026 8.974 -26.977 1.00 97.62 83 ARG A O 1
ATOM 609 N N . GLY A 1 84 ? 13.187 9.010 -29.220 1.00 96.69 84 GLY A N 1
ATOM 610 C CA . GLY A 1 84 ? 12.526 7.724 -29.459 1.00 96.69 84 GLY A CA 1
ATOM 611 C C . GLY A 1 84 ? 11.037 7.891 -29.777 1.00 96.69 84 GLY A C 1
ATOM 612 O O . GLY A 1 84 ? 10.545 9.003 -29.966 1.00 96.69 84 GLY A O 1
ATOM 613 N N . THR A 1 85 ? 10.313 6.781 -29.892 1.00 96.25 85 THR A N 1
ATOM 614 C CA . THR A 1 85 ? 8.867 6.786 -30.154 1.00 96.25 85 THR A CA 1
ATOM 615 C C . THR A 1 85 ? 8.182 5.842 -29.186 1.00 96.25 85 THR A C 1
ATOM 617 O O . THR A 1 85 ? 8.431 4.639 -29.210 1.00 96.25 85 THR A O 1
ATOM 620 N N . LEU A 1 86 ? 7.307 6.396 -28.351 1.00 97.44 86 LEU A N 1
ATOM 621 C CA . LEU A 1 86 ? 6.535 5.631 -27.386 1.00 97.44 86 LEU A CA 1
ATOM 622 C C . LEU A 1 86 ? 5.413 4.865 -28.099 1.00 97.44 86 LEU A C 1
ATOM 624 O O . LEU A 1 86 ? 4.551 5.473 -28.731 1.00 97.44 86 LEU A O 1
ATOM 628 N N . VAL A 1 87 ? 5.436 3.535 -28.010 1.00 97.06 87 VAL A N 1
ATOM 629 C CA . VAL A 1 87 ? 4.458 2.648 -28.657 1.00 97.06 87 VAL A CA 1
ATOM 630 C C . VAL A 1 87 ? 4.119 1.508 -27.707 1.00 97.06 87 VAL A C 1
ATOM 632 O O . VAL A 1 87 ? 5.025 0.820 -27.240 1.00 97.06 87 VAL A O 1
ATOM 635 N N . ASP A 1 88 ? 2.829 1.280 -27.454 1.00 97.94 88 ASP A N 1
ATOM 636 C CA . ASP A 1 88 ? 2.374 0.138 -26.655 1.00 97.94 88 ASP A CA 1
ATOM 637 C C . ASP A 1 88 ? 2.863 -1.197 -27.243 1.00 97.94 88 ASP A C 1
ATOM 639 O O . ASP A 1 88 ? 2.978 -1.368 -28.459 1.00 97.94 88 ASP A O 1
ATOM 643 N N . GLY A 1 89 ? 3.208 -2.143 -26.373 1.00 97.19 89 GLY A N 1
ATOM 644 C CA . GLY A 1 89 ? 3.797 -3.425 -26.762 1.00 97.19 89 GLY A CA 1
ATOM 645 C C . GLY A 1 89 ? 5.267 -3.357 -27.194 1.00 97.19 89 GLY A C 1
ATOM 646 O O . GLY A 1 89 ? 5.845 -4.396 -27.515 1.00 97.19 89 GLY A O 1
ATOM 647 N N . ARG A 1 90 ? 5.905 -2.176 -27.169 1.00 97.25 90 ARG A N 1
ATOM 648 C CA . ARG A 1 90 ? 7.339 -1.999 -27.465 1.00 97.25 90 ARG A CA 1
ATOM 649 C C . ARG A 1 90 ? 8.128 -1.378 -26.301 1.00 97.25 90 ARG A C 1
ATOM 651 O O . ARG A 1 90 ? 8.785 -0.363 -26.505 1.00 97.25 90 ARG A O 1
ATOM 658 N N . PRO A 1 91 ? 8.112 -1.957 -25.086 1.00 98.06 91 PRO A N 1
ATOM 659 C CA . PRO A 1 91 ? 9.035 -1.523 -24.043 1.00 98.06 91 PRO A CA 1
ATOM 660 C C . PRO A 1 91 ? 10.468 -1.991 -24.347 1.00 98.06 91 PRO A C 1
ATOM 662 O O . PRO A 1 91 ? 10.681 -3.062 -24.923 1.00 98.06 91 PRO A O 1
ATOM 665 N N . SER A 1 92 ? 11.465 -1.233 -23.895 1.00 98.31 92 SER A N 1
ATOM 666 C CA . SER A 1 92 ? 12.866 -1.660 -23.907 1.00 98.31 92 SER A CA 1
ATOM 667 C C . SER A 1 92 ? 13.089 -2.724 -22.825 1.00 98.31 92 SER A C 1
ATOM 669 O O . SER A 1 92 ? 12.803 -2.486 -21.651 1.00 98.31 92 SER A O 1
ATOM 671 N N . LEU A 1 93 ? 13.589 -3.907 -23.198 1.00 98.69 93 LEU A N 1
ATOM 672 C CA . LEU A 1 93 ? 14.095 -4.903 -22.248 1.00 98.69 93 LEU A CA 1
ATOM 673 C C . LEU A 1 93 ? 15.532 -4.543 -21.870 1.00 98.69 93 LEU A C 1
ATOM 675 O O . LEU A 1 93 ? 16.405 -4.473 -22.742 1.00 98.69 93 LEU A O 1
ATOM 679 N N . ARG A 1 94 ? 15.786 -4.358 -20.577 1.00 98.12 94 ARG A N 1
ATOM 680 C CA . ARG A 1 94 ? 17.068 -3.880 -20.059 1.00 98.12 94 ARG A CA 1
ATOM 681 C C . ARG A 1 94 ? 17.588 -4.775 -18.953 1.00 98.12 94 ARG A C 1
ATOM 683 O O . ARG A 1 94 ? 16.803 -5.339 -18.189 1.00 98.12 94 ARG A O 1
ATOM 690 N N . HIS A 1 95 ? 18.910 -4.863 -18.858 1.00 97.94 95 HIS A N 1
ATOM 691 C CA . HIS A 1 95 ? 19.563 -5.307 -17.636 1.00 97.94 95 HIS A CA 1
ATOM 692 C C . HIS A 1 95 ? 19.627 -4.130 -16.669 1.00 97.94 95 HIS A C 1
ATOM 694 O O . HIS A 1 95 ? 19.920 -3.001 -17.061 1.00 97.94 95 HIS A O 1
ATOM 700 N N . SER A 1 96 ? 19.392 -4.402 -15.394 1.00 97.06 96 SER A N 1
ATOM 701 C CA . SER A 1 96 ? 19.715 -3.466 -14.329 1.00 97.06 96 SER A CA 1
ATOM 702 C C . SER A 1 96 ? 21.231 -3.257 -14.221 1.00 97.06 96 SER A C 1
ATOM 704 O O . SER A 1 96 ? 22.029 -3.914 -14.901 1.00 97.06 96 SER A O 1
ATOM 706 N N . TRP A 1 97 ? 21.662 -2.347 -13.355 1.00 95.25 97 TRP A N 1
ATOM 707 C CA . TRP A 1 97 ? 23.066 -2.236 -12.978 1.00 95.25 97 TRP A CA 1
ATOM 708 C C . TRP A 1 97 ? 23.608 -3.565 -12.445 1.00 95.25 97 TRP A C 1
ATOM 710 O O . TRP A 1 97 ? 22.916 -4.308 -11.742 1.00 95.25 97 TRP A O 1
ATOM 720 N N . ASN A 1 98 ? 24.880 -3.855 -12.715 1.00 93.00 98 ASN A N 1
ATOM 721 C CA . ASN A 1 98 ? 25.525 -5.066 -12.202 1.00 93.00 98 ASN A C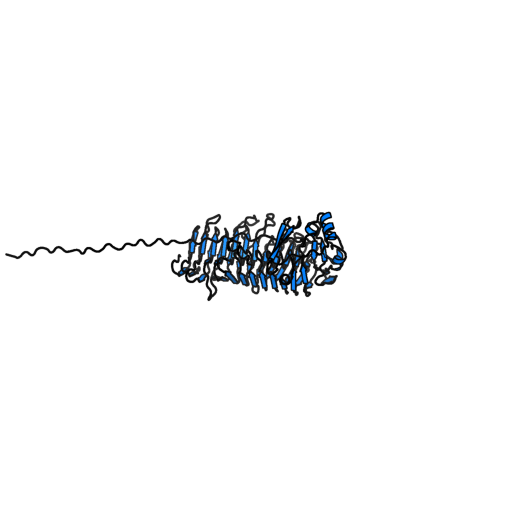A 1
ATOM 722 C C . ASN A 1 98 ? 25.540 -5.130 -10.660 1.00 93.00 98 ASN A C 1
ATOM 724 O O . ASN A 1 98 ? 25.475 -6.219 -10.095 1.00 93.00 98 ASN A O 1
ATOM 728 N N . THR A 1 99 ? 25.529 -3.977 -9.986 1.00 90.69 99 THR A N 1
ATOM 729 C CA . THR A 1 99 ? 25.397 -3.820 -8.528 1.00 90.69 99 THR A CA 1
ATOM 730 C C . THR A 1 99 ? 24.040 -4.253 -7.977 1.00 90.69 99 THR A C 1
ATOM 732 O O . THR A 1 99 ? 23.928 -4.481 -6.781 1.00 90.69 99 THR A O 1
ATOM 735 N N . THR A 1 100 ? 23.027 -4.406 -8.833 1.00 90.06 100 THR A N 1
ATOM 736 C CA . THR A 1 100 ? 21.716 -4.998 -8.498 1.00 90.06 100 THR A CA 1
ATOM 737 C C . THR A 1 100 ? 21.531 -6.373 -9.146 1.00 90.06 100 THR A C 1
ATOM 739 O O . THR A 1 100 ? 20.442 -6.939 -9.149 1.00 90.06 100 THR A O 1
ATOM 742 N N . GLY A 1 101 ? 22.611 -6.939 -9.693 1.00 93.12 101 GLY A N 1
ATOM 743 C CA . GLY A 1 101 ? 22.647 -8.291 -10.234 1.00 93.12 101 GLY A CA 1
ATOM 744 C C . GLY A 1 101 ? 22.502 -8.375 -11.748 1.00 93.12 101 GLY A C 1
ATOM 745 O O . GLY A 1 101 ? 22.613 -9.467 -12.280 1.00 93.12 101 GLY A O 1
ATOM 746 N N . SER A 1 102 ? 22.348 -7.275 -12.492 1.00 96.50 102 SER A N 1
ATOM 747 C CA . SER A 1 102 ? 22.031 -7.353 -13.934 1.00 96.50 102 SER A CA 1
ATOM 748 C C . SER A 1 102 ? 20.703 -8.088 -14.179 1.00 96.50 102 SER A C 1
ATOM 750 O O . SER A 1 102 ? 20.600 -8.978 -15.024 1.00 96.50 102 SER A O 1
ATOM 752 N N . VAL A 1 103 ? 19.677 -7.785 -13.388 1.00 97.00 103 VAL A N 1
ATOM 753 C CA . VAL A 1 103 ? 18.353 -8.400 -13.532 1.00 97.00 103 VAL A CA 1
ATOM 754 C C . VAL A 1 103 ? 17.616 -7.825 -14.733 1.00 97.00 103 VAL A C 1
ATOM 756 O O . VAL A 1 103 ? 17.757 -6.646 -15.046 1.00 97.00 103 VAL A O 1
ATOM 759 N N . LEU A 1 104 ? 16.815 -8.643 -15.408 1.00 98.38 104 LEU A N 1
ATOM 760 C CA . LEU A 1 104 ? 16.024 -8.187 -16.544 1.00 98.38 104 LEU A CA 1
ATOM 761 C C . LEU A 1 104 ? 14.705 -7.557 -16.111 1.00 98.38 104 LEU A C 1
ATOM 763 O O . LEU A 1 104 ? 13.994 -8.078 -15.247 1.00 98.38 104 LEU A O 1
ATOM 767 N N . LEU A 1 105 ? 14.369 -6.459 -16.781 1.00 98.38 105 LEU A N 1
ATOM 768 C CA . LEU A 1 105 ? 13.126 -5.711 -16.635 1.00 98.38 105 LEU A CA 1
ATOM 769 C C . LEU A 1 105 ? 12.745 -5.042 -17.957 1.00 98.38 105 LEU A C 1
ATOM 771 O O . LEU A 1 105 ? 13.595 -4.795 -18.812 1.00 98.38 105 LEU A O 1
ATOM 775 N N . LYS A 1 106 ? 11.462 -4.728 -18.119 1.00 98.56 106 LYS A N 1
ATOM 776 C CA . LYS A 1 106 ? 10.975 -3.863 -19.198 1.00 98.56 106 LYS A CA 1
ATOM 777 C C . LYS A 1 106 ? 10.777 -2.443 -18.679 1.00 98.56 106 LYS A C 1
ATOM 779 O O . LYS A 1 106 ? 10.280 -2.278 -17.568 1.00 98.56 106 LYS A O 1
ATOM 784 N N . SER A 1 107 ? 11.131 -1.450 -19.486 1.00 98.19 107 SER A N 1
ATOM 785 C CA . SER A 1 107 ? 10.792 -0.044 -19.252 1.00 98.19 107 SER A CA 1
ATOM 786 C C . SER A 1 107 ? 10.357 0.616 -20.557 1.00 98.19 107 SER A C 1
ATOM 788 O O . SER A 1 107 ? 10.967 0.362 -21.600 1.00 98.19 107 SER A O 1
ATOM 790 N N . TYR A 1 108 ? 9.289 1.417 -20.531 1.00 98.50 108 TYR A N 1
ATOM 791 C CA . TYR A 1 108 ? 8.860 2.155 -21.721 1.00 98.50 108 TYR A CA 1
ATOM 792 C C . TYR A 1 108 ? 9.688 3.419 -21.925 1.00 98.50 108 TYR A C 1
ATOM 794 O O . TYR A 1 108 ? 10.099 3.675 -23.054 1.00 98.50 108 TYR A O 1
ATOM 802 N N . PHE A 1 109 ? 9.941 4.191 -20.868 1.00 98.25 109 PHE A N 1
ATOM 803 C CA . PHE A 1 109 ? 10.760 5.396 -20.961 1.00 98.25 109 PHE A CA 1
ATOM 804 C C . PHE A 1 109 ? 11.391 5.799 -19.629 1.00 98.25 109 PHE A C 1
ATOM 806 O O . PHE A 1 109 ? 10.955 5.379 -18.562 1.00 98.25 109 PHE A O 1
ATOM 813 N N . ASP A 1 110 ? 12.396 6.659 -19.687 1.00 97.06 110 ASP A N 1
ATOM 814 C CA . ASP A 1 110 ? 12.902 7.416 -18.547 1.00 97.06 110 ASP A CA 1
ATOM 815 C C . ASP A 1 110 ? 12.682 8.918 -18.746 1.00 97.06 110 ASP A C 1
ATOM 817 O O . ASP A 1 110 ? 12.464 9.391 -19.870 1.00 97.06 110 ASP A O 1
ATOM 821 N N . THR A 1 111 ? 12.665 9.677 -17.652 1.00 95.56 111 THR A N 1
ATOM 822 C CA . THR A 1 111 ? 12.433 11.120 -17.719 1.00 95.56 111 THR A CA 1
ATOM 823 C C . THR A 1 111 ? 13.227 11.911 -16.691 1.00 95.56 111 THR A C 1
ATOM 825 O O . THR A 1 111 ? 13.115 11.686 -15.491 1.00 95.56 111 THR A O 1
ATOM 828 N N . GLU A 1 112 ? 13.928 12.931 -17.182 1.00 92.88 112 GLU A N 1
ATOM 829 C CA . GLU A 1 112 ? 14.560 13.989 -16.381 1.00 92.88 112 GLU A CA 1
ATOM 830 C C . GLU A 1 112 ? 13.741 15.293 -16.423 1.00 92.88 112 GLU A C 1
ATOM 832 O O . GLU A 1 112 ? 14.086 16.294 -15.794 1.00 92.88 112 GLU A O 1
ATOM 837 N N . GLY A 1 113 ? 12.676 15.322 -17.233 1.00 92.19 113 GLY A N 1
ATOM 838 C CA . GLY A 1 113 ? 11.908 16.519 -17.558 1.00 92.19 113 GLY A CA 1
ATOM 839 C C . GLY A 1 113 ? 10.400 16.347 -17.404 1.00 92.19 113 GLY A C 1
ATOM 840 O O . GLY A 1 113 ? 9.887 15.301 -17.006 1.00 92.19 113 GLY A O 1
ATOM 841 N N . ASN A 1 114 ? 9.676 17.426 -17.696 1.00 95.50 114 ASN A N 1
ATOM 842 C CA . ASN A 1 114 ? 8.219 17.432 -17.628 1.00 95.50 114 ASN A CA 1
ATOM 843 C C . ASN A 1 114 ? 7.618 16.588 -18.763 1.00 95.50 114 ASN A C 1
ATOM 845 O O . ASN A 1 114 ? 8.000 16.762 -19.922 1.00 95.50 114 ASN A O 1
ATOM 849 N N . TYR A 1 115 ? 6.653 15.721 -18.449 1.00 97.19 115 TYR A N 1
ATOM 850 C CA . TYR A 1 115 ? 6.003 14.864 -19.439 1.00 97.19 115 TYR A CA 1
ATOM 851 C C . TYR A 1 115 ? 4.542 14.561 -19.097 1.00 97.19 115 TYR A C 1
ATOM 853 O O . TYR A 1 115 ? 4.220 14.178 -17.975 1.00 97.19 115 TYR A O 1
ATOM 861 N N . ASP A 1 116 ? 3.669 14.666 -20.098 1.00 98.06 116 ASP A N 1
ATOM 862 C CA . ASP A 1 116 ? 2.277 14.221 -20.022 1.00 98.06 116 ASP A CA 1
ATOM 863 C C . ASP A 1 116 ? 2.127 12.912 -20.809 1.00 98.06 116 ASP A C 1
ATOM 865 O O . ASP A 1 116 ? 2.114 12.911 -22.046 1.00 98.06 116 ASP A O 1
ATOM 869 N N . LEU A 1 117 ? 1.963 11.789 -20.110 1.00 98.44 117 LEU A N 1
ATOM 870 C CA . LEU A 1 117 ? 1.669 10.517 -20.760 1.00 98.44 117 LEU A CA 1
ATOM 871 C C . LEU A 1 117 ? 0.192 10.476 -21.163 1.00 98.44 117 LEU A C 1
ATOM 873 O O . LEU A 1 117 ? -0.697 10.375 -20.322 1.00 98.44 117 LEU A O 1
ATOM 877 N N . THR A 1 118 ? -0.066 10.510 -22.467 1.00 98.12 118 THR A N 1
ATOM 878 C CA . THR A 1 118 ? -1.421 10.447 -23.054 1.00 98.12 118 THR A CA 1
ATOM 879 C C . THR A 1 118 ? -1.689 9.158 -23.832 1.00 98.12 118 THR A C 1
ATOM 881 O O . THR A 1 118 ? -2.812 8.912 -24.264 1.00 98.12 118 THR A O 1
ATOM 884 N N . THR A 1 119 ? -0.668 8.317 -24.002 1.00 97.88 119 THR A N 1
ATOM 885 C CA . THR A 1 119 ? -0.767 7.034 -24.705 1.00 97.88 119 THR A CA 1
ATOM 886 C C . THR A 1 119 ? -1.068 5.925 -23.707 1.00 97.88 119 THR A C 1
ATOM 888 O O . THR A 1 119 ? -0.351 5.785 -22.719 1.00 97.88 119 THR A O 1
ATOM 891 N N . ASN A 1 120 ? -2.114 5.134 -23.959 1.00 98.69 120 ASN A N 1
ATOM 892 C CA . ASN A 1 120 ? -2.397 3.946 -23.153 1.00 98.69 120 ASN A CA 1
ATOM 893 C C . ASN A 1 120 ? -1.273 2.924 -23.326 1.00 98.69 120 ASN A C 1
ATOM 895 O O . ASN A 1 120 ? -0.839 2.684 -24.451 1.00 98.69 120 ASN A O 1
ATOM 899 N N . LEU A 1 121 ? -0.835 2.316 -22.226 1.00 98.69 121 LEU A N 1
ATOM 900 C CA . LEU A 1 121 ? 0.262 1.351 -22.226 1.00 98.69 121 LEU A CA 1
ATOM 901 C C . LEU A 1 121 ? -0.099 0.120 -21.403 1.00 98.69 121 LEU A C 1
ATOM 903 O O . LEU A 1 121 ? -0.757 0.215 -20.370 1.00 98.69 121 LEU A O 1
ATOM 907 N N . THR A 1 122 ? 0.395 -1.034 -21.825 1.00 98.56 122 THR A N 1
ATOM 908 C CA . THR A 1 122 ? 0.402 -2.263 -21.038 1.00 98.56 122 THR A CA 1
ATOM 909 C C . THR A 1 122 ? 1.844 -2.629 -20.736 1.00 98.56 122 THR A C 1
ATOM 911 O O . THR A 1 122 ? 2.605 -3.011 -21.628 1.00 98.56 122 THR A O 1
ATOM 914 N N . VAL A 1 123 ? 2.241 -2.530 -19.471 1.00 98.19 123 VAL A N 1
ATOM 915 C CA . VAL A 1 123 ? 3.512 -3.086 -19.007 1.00 98.19 123 VAL A CA 1
ATOM 916 C C . VAL A 1 123 ? 3.260 -4.483 -18.464 1.00 98.19 123 VAL A C 1
ATOM 918 O O . VAL A 1 123 ? 2.342 -4.712 -17.678 1.00 98.19 123 VAL A O 1
ATOM 921 N N . ASN A 1 124 ? 4.081 -5.433 -18.903 1.00 98.00 124 ASN A N 1
ATOM 922 C CA . ASN A 1 124 ? 4.032 -6.793 -18.398 1.00 98.00 124 ASN A CA 1
ATOM 923 C C . ASN A 1 124 ? 5.403 -7.282 -17.951 1.00 98.00 124 ASN A C 1
ATOM 925 O O . ASN A 1 124 ? 6.425 -6.765 -18.399 1.00 98.00 124 ASN A O 1
ATOM 929 N N . SER A 1 125 ? 5.422 -8.306 -17.107 1.00 97.88 125 SER A N 1
ATOM 930 C CA . SER A 1 125 ? 6.652 -8.966 -16.666 1.00 97.88 125 SER A CA 1
ATOM 931 C C . SER A 1 125 ? 6.945 -10.271 -17.403 1.00 97.88 125 SER A C 1
ATOM 933 O O . SER A 1 125 ? 7.833 -11.011 -16.996 1.00 97.88 125 SER A O 1
ATOM 935 N N . GLU A 1 126 ? 6.244 -10.592 -18.492 1.00 98.19 126 GLU A N 1
ATOM 936 C CA . GLU A 1 126 ? 6.496 -11.826 -19.242 1.00 98.19 126 GLU A CA 1
ATOM 937 C C . GLU A 1 126 ? 7.891 -11.803 -19.867 1.00 98.19 126 GLU A C 1
ATOM 939 O O . GLU A 1 126 ? 8.264 -10.848 -20.557 1.00 98.19 126 GLU A O 1
ATOM 944 N N . ASN A 1 127 ? 8.668 -12.861 -19.644 1.00 98.06 127 ASN A N 1
ATOM 945 C CA . ASN A 1 127 ? 10.022 -12.953 -20.162 1.00 98.06 127 ASN A CA 1
ATOM 946 C C . ASN A 1 127 ? 10.007 -13.206 -21.683 1.00 98.06 127 ASN A C 1
ATOM 948 O O . ASN A 1 127 ? 9.579 -14.284 -22.106 1.00 98.06 127 ASN A O 1
ATOM 952 N N . PRO A 1 128 ? 10.496 -12.260 -22.511 1.00 97.50 128 PRO A N 1
ATOM 953 C CA . PRO A 1 128 ? 10.450 -12.392 -23.965 1.00 97.50 128 PRO A CA 1
ATOM 954 C C . PRO A 1 128 ? 11.588 -13.258 -24.529 1.00 97.50 128 PRO A C 1
ATOM 956 O O . PRO A 1 128 ? 11.645 -13.466 -25.739 1.00 97.50 128 PRO A O 1
ATOM 959 N N . LEU A 1 129 ? 12.519 -13.729 -23.692 1.00 98.19 129 LEU A N 1
ATOM 960 C CA . LEU A 1 129 ? 13.681 -14.478 -24.150 1.00 98.19 129 LEU A CA 1
ATOM 961 C C . LEU A 1 129 ? 13.295 -15.860 -24.694 1.00 98.19 129 LEU A C 1
ATOM 963 O O . LEU A 1 129 ? 12.534 -16.614 -24.073 1.00 98.19 129 LEU A O 1
ATOM 967 N N . ASN A 1 130 ? 13.898 -16.222 -25.825 1.00 97.19 130 ASN A N 1
ATOM 968 C CA . ASN A 1 130 ? 13.849 -17.583 -26.356 1.00 97.19 130 ASN A CA 1
ATOM 969 C C . ASN A 1 130 ? 14.765 -18.537 -25.561 1.00 97.19 130 ASN A C 1
ATOM 971 O O . ASN A 1 130 ? 15.520 -18.116 -24.683 1.00 97.19 130 ASN A O 1
ATOM 975 N N . ASP A 1 131 ? 14.718 -19.835 -25.864 1.00 97.75 131 ASP A N 1
ATOM 976 C CA . ASP A 1 131 ? 15.448 -20.846 -25.088 1.00 97.75 131 ASP A CA 1
ATOM 977 C C . ASP A 1 131 ? 16.971 -20.682 -25.142 1.00 97.75 131 ASP A C 1
ATOM 979 O O . ASP A 1 131 ? 17.642 -20.858 -24.123 1.00 97.75 131 ASP A O 1
ATOM 983 N N . THR A 1 132 ? 17.525 -20.273 -26.287 1.00 98.25 132 THR A N 1
ATOM 984 C CA . THR A 1 132 ? 18.961 -19.991 -26.433 1.00 98.25 132 THR A CA 1
ATOM 985 C C . THR A 1 132 ? 19.385 -18.800 -25.574 1.00 98.25 132 THR A C 1
ATOM 987 O O . THR A 1 132 ? 20.387 -18.863 -24.866 1.00 98.25 132 THR A O 1
ATOM 990 N N . GLN A 1 133 ? 18.600 -17.725 -25.583 1.00 98.12 133 GLN A N 1
ATOM 991 C CA . GLN A 1 133 ? 18.834 -16.529 -24.772 1.00 98.12 133 GLN A CA 1
ATOM 992 C C . GLN A 1 133 ? 18.716 -16.822 -23.272 1.00 98.12 133 GLN A C 1
ATOM 994 O O . GLN A 1 133 ? 19.561 -16.401 -22.482 1.00 98.12 133 GLN A O 1
ATOM 999 N N . LYS A 1 134 ? 17.711 -17.612 -22.879 1.00 98.25 134 LYS A N 1
ATOM 1000 C CA . LYS A 1 134 ? 17.553 -18.117 -21.509 1.00 98.25 134 LYS A CA 1
ATOM 1001 C C . LYS A 1 134 ? 18.743 -18.970 -21.078 1.00 98.25 134 LYS A C 1
ATOM 1003 O O . LYS A 1 134 ? 19.180 -18.863 -19.934 1.00 98.25 134 LYS A O 1
ATOM 1008 N N . GLN A 1 135 ? 19.272 -19.805 -21.972 1.00 98.38 135 GLN A N 1
ATOM 1009 C CA . GLN A 1 135 ? 20.462 -20.597 -21.680 1.00 98.38 135 GLN A CA 1
ATOM 1010 C C . GLN A 1 135 ? 21.696 -19.711 -21.491 1.00 98.38 135 GLN A C 1
ATOM 1012 O O . GLN A 1 135 ? 22.423 -19.911 -20.528 1.00 98.38 135 GLN A O 1
ATOM 1017 N N . SER A 1 136 ? 21.867 -18.670 -22.310 1.00 97.69 136 SER A N 1
ATOM 1018 C CA . SER A 1 136 ? 22.966 -17.711 -22.145 1.00 97.69 136 SER A CA 1
ATOM 1019 C C . SER A 1 136 ? 22.934 -16.994 -20.789 1.00 97.69 136 SER A C 1
ATOM 1021 O O . SER A 1 136 ? 23.976 -16.839 -20.154 1.00 97.69 136 SER A O 1
ATOM 1023 N N . GLU A 1 137 ? 21.752 -16.603 -20.300 1.00 98.00 137 GLU A N 1
ATOM 1024 C CA . GLU A 1 137 ? 21.618 -16.029 -18.955 1.00 98.00 137 GLU A CA 1
ATOM 1025 C C . GLU A 1 137 ? 21.963 -17.051 -17.859 1.00 98.00 137 GLU A C 1
ATOM 1027 O O . GLU A 1 137 ? 22.630 -16.699 -16.886 1.00 98.00 137 GLU A O 1
ATOM 1032 N N . ARG A 1 138 ? 21.583 -18.327 -18.022 1.00 97.62 138 ARG A N 1
ATOM 1033 C CA . ARG A 1 138 ? 21.973 -19.402 -17.091 1.00 97.62 138 ARG A CA 1
ATOM 1034 C C . ARG A 1 138 ? 23.483 -19.629 -17.068 1.00 97.62 138 ARG A C 1
ATOM 1036 O O . ARG A 1 138 ? 24.058 -19.639 -15.984 1.00 97.62 138 ARG A O 1
ATOM 1043 N N . ASP A 1 139 ? 24.112 -19.748 -18.234 1.00 98.00 139 ASP A N 1
ATOM 1044 C CA . ASP A 1 139 ? 25.557 -19.975 -18.370 1.00 98.00 139 ASP A CA 1
ATOM 1045 C C . ASP A 1 139 ? 26.371 -18.813 -17.777 1.00 98.00 139 ASP A C 1
ATOM 1047 O O . ASP A 1 139 ? 27.482 -18.997 -17.285 1.00 98.00 139 ASP A O 1
ATOM 1051 N N . ALA A 1 140 ? 25.790 -17.610 -17.766 1.00 96.31 140 ALA A N 1
ATOM 1052 C CA . ALA A 1 140 ? 26.369 -16.421 -17.158 1.00 96.31 140 ALA A CA 1
ATOM 1053 C C . ALA A 1 140 ? 25.988 -16.221 -15.673 1.00 96.31 140 ALA A C 1
ATOM 1055 O O . ALA A 1 140 ? 26.148 -15.118 -15.148 1.00 96.31 140 ALA A O 1
ATOM 1056 N N . ASN A 1 141 ? 25.491 -17.265 -1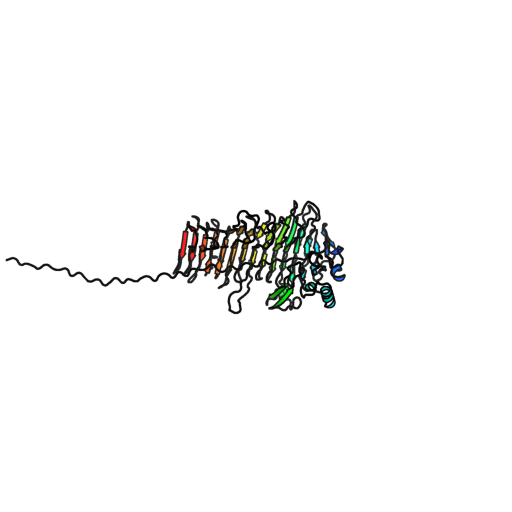4.995 1.00 94.81 141 ASN A N 1
ATOM 1057 C CA . ASN A 1 141 ? 25.070 -17.271 -13.586 1.00 94.81 141 ASN A CA 1
ATOM 1058 C C . ASN A 1 141 ? 23.931 -16.293 -13.241 1.00 94.81 141 ASN A C 1
ATOM 1060 O O . ASN A 1 141 ? 23.798 -15.844 -12.103 1.00 94.81 141 ASN A O 1
ATOM 1064 N N . ARG A 1 142 ? 23.066 -15.990 -14.211 1.00 95.75 142 ARG A N 1
ATOM 1065 C CA . ARG A 1 142 ? 21.869 -15.152 -14.049 1.00 95.75 142 ARG A CA 1
ATOM 1066 C C . ARG A 1 142 ? 20.597 -15.945 -14.331 1.00 95.75 142 ARG A C 1
ATOM 1068 O O . ARG A 1 142 ? 19.676 -15.472 -14.986 1.00 95.75 142 ARG A O 1
ATOM 1075 N N . GLY A 1 143 ? 20.521 -17.178 -13.826 1.00 95.69 143 GLY A N 1
ATOM 1076 C CA . GLY A 1 143 ? 19.389 -18.080 -14.074 1.00 95.69 143 GLY A CA 1
ATOM 1077 C C . GLY A 1 143 ? 18.015 -17.512 -13.682 1.00 95.69 143 GLY A C 1
ATOM 1078 O O . GLY A 1 143 ? 17.009 -17.894 -14.278 1.00 95.69 143 GLY A O 1
ATOM 1079 N N . TYR A 1 144 ? 17.962 -16.540 -12.765 1.00 95.25 144 TYR A N 1
ATOM 1080 C CA . TYR A 1 144 ? 16.737 -15.805 -12.434 1.00 95.25 144 TYR A CA 1
ATOM 1081 C C . TYR A 1 144 ? 16.167 -15.000 -13.619 1.00 95.25 144 TYR A C 1
ATOM 1083 O O . TYR A 1 144 ? 14.952 -14.849 -13.714 1.00 95.25 144 TYR A O 1
ATOM 1091 N N . ASN A 1 145 ? 17.003 -14.570 -14.571 1.00 97.25 145 ASN A N 1
ATOM 1092 C CA . ASN A 1 145 ? 16.590 -13.914 -15.818 1.00 97.25 145 ASN A CA 1
ATOM 1093 C C . ASN A 1 145 ? 16.064 -14.895 -16.871 1.00 97.25 145 ASN A C 1
ATOM 1095 O O . ASN A 1 145 ? 15.587 -14.475 -17.922 1.00 97.25 145 ASN A O 1
ATOM 1099 N N . ALA A 1 146 ? 16.152 -16.201 -16.617 1.00 97.12 146 ALA A N 1
ATOM 1100 C CA . ALA A 1 146 ? 15.691 -17.240 -17.530 1.00 97.12 146 ALA A CA 1
ATOM 1101 C C . ALA A 1 146 ? 14.308 -17.807 -17.154 1.00 97.12 146 ALA A C 1
ATOM 1103 O O . ALA A 1 146 ? 13.816 -18.733 -17.805 1.00 97.12 146 ALA A O 1
ATOM 1104 N N . GLN A 1 147 ? 13.692 -17.263 -16.100 1.00 96.75 147 GLN A N 1
ATOM 1105 C CA . GLN A 1 147 ? 12.385 -17.669 -15.588 1.00 96.75 147 GLN A CA 1
ATOM 1106 C C . GLN A 1 147 ? 11.241 -17.147 -16.459 1.00 96.75 147 GLN A C 1
ATOM 1108 O O . GLN A 1 147 ? 11.434 -16.338 -17.361 1.00 96.75 147 GLN A O 1
ATOM 1113 N N . ARG A 1 148 ? 10.021 -17.605 -16.178 1.00 96.19 148 ARG A N 1
ATOM 1114 C CA . ARG A 1 148 ? 8.800 -17.165 -16.866 1.00 96.19 148 ARG A CA 1
ATOM 1115 C C . ARG A 1 148 ? 8.557 -15.659 -16.765 1.00 96.19 148 ARG A C 1
ATOM 1117 O O . ARG A 1 148 ? 8.136 -15.046 -17.744 1.00 96.19 148 ARG A O 1
ATOM 1124 N N . PHE A 1 149 ? 8.797 -15.099 -15.584 1.00 98.06 149 PHE A N 1
ATOM 1125 C CA . PHE A 1 149 ? 8.615 -13.682 -15.308 1.00 98.06 149 PHE A CA 1
ATOM 1126 C C . PHE A 1 149 ? 9.959 -13.005 -15.073 1.00 98.06 149 PHE A C 1
ATOM 1128 O O . PHE A 1 149 ? 10.893 -13.606 -14.543 1.00 98.06 149 PHE A O 1
ATOM 1135 N N . LEU A 1 150 ? 10.034 -11.749 -15.491 1.00 97.69 150 LEU A N 1
ATOM 1136 C CA . LEU A 1 150 ? 11.133 -10.841 -15.223 1.00 97.69 150 LEU A CA 1
ATOM 1137 C C . LEU A 1 150 ? 11.121 -10.455 -13.743 1.00 97.69 150 LEU A C 1
ATOM 1139 O O . LEU A 1 150 ? 10.075 -10.111 -13.197 1.00 97.69 150 LEU A O 1
ATOM 1143 N N . VAL A 1 151 ? 12.291 -10.495 -13.107 1.00 95.69 151 VAL A N 1
ATOM 1144 C CA . VAL A 1 151 ? 12.441 -10.257 -11.660 1.00 95.69 151 VAL A CA 1
ATOM 1145 C C . VAL A 1 151 ? 12.972 -8.869 -11.321 1.00 95.69 151 VAL A C 1
ATOM 1147 O O . VAL A 1 151 ? 13.060 -8.526 -10.151 1.00 95.69 151 VAL A O 1
ATOM 1150 N N . GLY A 1 152 ? 13.326 -8.057 -12.322 1.00 95.19 152 GLY A N 1
ATOM 1151 C CA . GLY A 1 152 ? 13.865 -6.720 -12.087 1.00 95.19 152 GLY A CA 1
ATOM 1152 C C . GLY A 1 152 ? 12.822 -5.634 -11.849 1.00 95.19 152 GLY A C 1
ATOM 1153 O O . GLY A 1 152 ? 13.213 -4.491 -11.647 1.00 95.19 152 GLY A O 1
ATOM 1154 N N . GLY A 1 153 ? 11.525 -5.958 -11.885 1.00 95.69 153 GLY A N 1
ATOM 1155 C CA . GLY A 1 153 ? 10.436 -4.992 -11.736 1.00 95.69 153 GLY A CA 1
ATOM 1156 C C . GLY A 1 153 ? 10.146 -4.254 -13.043 1.00 95.69 153 GLY A C 1
ATOM 1157 O O . GLY A 1 153 ? 10.758 -3.230 -13.326 1.00 95.69 153 GLY A O 1
ATOM 1158 N N . SER A 1 154 ? 9.254 -4.771 -13.886 1.00 98.38 154 SER A N 1
ATOM 1159 C CA . SER A 1 154 ? 8.945 -4.117 -15.171 1.00 98.38 154 SER A CA 1
ATOM 1160 C C . SER A 1 154 ? 8.057 -2.897 -14.950 1.00 98.38 154 SER A C 1
ATOM 1162 O O . SER A 1 154 ? 7.082 -2.997 -14.212 1.00 98.38 154 SER A O 1
ATOM 1164 N N . ARG A 1 155 ? 8.367 -1.755 -15.567 1.00 98.31 155 ARG A N 1
ATOM 1165 C CA . ARG A 1 155 ? 7.684 -0.486 -15.282 1.00 98.31 155 ARG A CA 1
ATOM 1166 C C . ARG A 1 155 ? 7.348 0.337 -16.520 1.00 98.31 155 ARG A C 1
ATOM 1168 O O . ARG A 1 155 ? 7.887 0.077 -17.592 1.00 98.31 155 ARG A O 1
ATOM 1175 N N . VAL A 1 156 ? 6.425 1.293 -16.404 1.00 98.44 156 VAL A N 1
ATOM 1176 C CA . VAL A 1 156 ? 6.187 2.253 -17.494 1.00 98.44 156 VAL A CA 1
ATOM 1177 C C . VAL A 1 156 ? 7.349 3.222 -17.568 1.00 98.44 156 VAL A C 1
ATOM 1179 O O . VAL A 1 156 ? 7.982 3.321 -18.616 1.00 98.44 156 VAL A O 1
ATOM 1182 N N . ALA A 1 157 ? 7.650 3.893 -16.461 1.00 97.44 157 ALA A N 1
ATOM 1183 C CA . ALA A 1 157 ? 8.750 4.835 -16.449 1.00 97.44 157 ALA A CA 1
ATOM 1184 C C . ALA A 1 157 ? 9.445 4.972 -15.107 1.00 97.44 157 ALA A C 1
ATOM 1186 O O . ALA A 1 157 ? 8.859 4.691 -14.058 1.00 97.44 157 ALA A O 1
ATOM 1187 N N . THR A 1 158 ? 10.672 5.471 -15.195 1.00 96.88 158 THR A N 1
ATOM 1188 C CA . THR A 1 158 ? 11.475 5.943 -14.071 1.00 96.88 158 THR A CA 1
ATOM 1189 C C . THR A 1 158 ? 11.744 7.432 -14.260 1.00 96.88 158 THR A C 1
ATOM 1191 O O . THR A 1 158 ? 12.121 7.864 -15.349 1.00 96.88 158 THR A O 1
ATOM 1194 N N . MET A 1 159 ? 11.494 8.217 -13.214 1.00 95.44 159 MET A N 1
ATOM 1195 C CA . MET A 1 159 ? 11.916 9.608 -13.113 1.00 95.44 159 MET A CA 1
ATOM 1196 C C . MET A 1 159 ? 13.121 9.704 -12.186 1.00 95.44 159 MET A C 1
ATOM 1198 O O . MET A 1 159 ? 13.023 9.400 -10.994 1.00 95.44 159 MET A O 1
ATOM 1202 N N . ASP A 1 160 ? 14.217 10.194 -12.735 1.00 87.31 160 ASP A N 1
ATOM 1203 C CA . ASP A 1 160 ? 15.508 10.359 -12.086 1.00 87.31 160 ASP A CA 1
ATOM 1204 C C . ASP A 1 160 ? 16.207 11.613 -12.640 1.00 87.31 160 ASP A C 1
ATOM 1206 O O . ASP A 1 160 ? 15.736 12.243 -13.587 1.00 87.31 160 ASP A O 1
ATOM 1210 N N . ASN A 1 161 ? 17.292 12.035 -11.991 1.00 85.44 161 ASN A N 1
ATOM 1211 C CA . ASN A 1 161 ? 18.127 13.180 -12.371 1.00 85.44 161 ASN A CA 1
ATOM 1212 C C . ASN A 1 161 ? 17.316 14.428 -12.766 1.00 85.44 161 ASN A C 1
ATOM 1214 O O . ASN A 1 161 ? 17.544 15.050 -13.801 1.00 85.44 161 ASN A O 1
ATOM 1218 N N . ALA A 1 162 ? 16.355 14.841 -11.946 1.00 84.94 162 ALA A N 1
ATOM 1219 C CA . ALA A 1 162 ? 15.704 16.126 -12.180 1.00 84.94 162 ALA A CA 1
ATOM 1220 C C . ALA A 1 162 ? 16.734 17.267 -12.006 1.00 84.94 162 ALA A C 1
ATOM 1222 O O . ALA A 1 162 ? 17.418 17.307 -10.973 1.00 84.94 162 ALA A O 1
ATOM 1223 N N . PRO A 1 163 ? 16.848 18.216 -12.958 1.00 84.88 163 PRO A N 1
ATOM 1224 C CA . PRO A 1 163 ? 17.789 19.325 -12.855 1.00 84.88 163 PRO A CA 1
ATOM 1225 C C . PRO A 1 163 ? 17.617 20.120 -11.561 1.00 84.88 163 PRO A C 1
ATOM 1227 O O . PRO A 1 163 ? 16.499 20.366 -11.099 1.00 84.88 163 PRO A O 1
ATOM 1230 N N . ALA A 1 164 ? 18.732 20.576 -10.987 1.00 82.25 164 ALA A N 1
ATOM 1231 C CA . ALA A 1 164 ? 18.703 21.386 -9.773 1.00 82.25 164 ALA A CA 1
ATOM 1232 C C . ALA A 1 164 ? 17.830 22.638 -9.958 1.00 82.25 164 ALA A C 1
ATOM 1234 O O . ALA A 1 164 ? 17.888 23.306 -10.993 1.00 82.25 164 ALA A O 1
ATOM 1235 N N . ASN A 1 165 ? 17.045 22.975 -8.930 1.00 80.81 165 ASN A N 1
ATOM 1236 C CA . ASN A 1 165 ? 16.131 24.125 -8.920 1.00 80.81 165 ASN A CA 1
ATOM 1237 C C . ASN A 1 165 ? 15.076 24.129 -10.047 1.00 80.81 165 ASN A C 1
ATOM 1239 O O . ASN A 1 165 ? 14.553 25.191 -10.384 1.00 80.81 165 ASN A O 1
ATOM 1243 N N . THR A 1 166 ? 14.766 22.970 -10.635 1.00 84.50 166 THR A N 1
ATOM 1244 C CA . THR A 1 166 ? 13.705 22.831 -11.639 1.00 84.50 166 THR A CA 1
ATOM 1245 C C . THR A 1 166 ? 12.673 21.830 -11.154 1.00 84.50 166 THR A C 1
ATOM 1247 O O . THR A 1 166 ? 12.999 20.671 -10.923 1.00 84.50 166 THR A O 1
ATOM 1250 N N . ASP A 1 167 ? 11.424 22.263 -11.014 1.00 90.12 167 ASP A N 1
ATOM 1251 C CA . ASP A 1 167 ? 10.320 21.351 -10.727 1.00 90.12 167 ASP A CA 1
ATOM 1252 C C . ASP A 1 167 ? 10.049 20.474 -11.959 1.00 90.12 167 ASP A C 1
ATOM 1254 O O . ASP A 1 167 ? 9.836 20.977 -13.068 1.00 90.12 167 ASP A O 1
ATOM 1258 N N . VAL A 1 168 ? 10.048 19.160 -11.750 1.00 93.69 168 VAL A N 1
ATOM 1259 C CA . VAL A 1 168 ? 9.799 18.154 -12.784 1.00 93.69 168 VAL A CA 1
ATOM 1260 C C . VAL A 1 168 ? 8.522 17.402 -12.451 1.00 93.69 168 VAL A C 1
ATOM 1262 O O . VAL A 1 168 ? 8.355 16.921 -11.331 1.00 93.69 168 VAL A O 1
ATOM 1265 N N . LYS A 1 169 ? 7.625 17.296 -13.433 1.00 96.75 169 LYS A N 1
ATOM 1266 C CA . LYS A 1 169 ? 6.338 16.619 -13.317 1.00 96.75 169 LYS A CA 1
ATOM 1267 C C . LYS A 1 169 ? 6.145 15.576 -14.417 1.00 96.75 169 LYS A C 1
ATOM 1269 O O . LYS A 1 169 ? 6.178 15.907 -15.600 1.00 96.75 169 LYS A O 1
ATOM 1274 N N . LEU A 1 170 ? 5.840 14.346 -14.019 1.00 98.06 170 LEU A N 1
ATOM 1275 C CA . LEU A 1 170 ? 5.279 13.306 -14.877 1.00 98.06 170 LEU A CA 1
ATOM 1276 C C . LEU A 1 170 ? 3.791 13.161 -14.548 1.00 98.06 170 LEU A C 1
ATOM 1278 O O . LEU A 1 170 ? 3.434 12.856 -13.413 1.00 98.06 170 LEU A O 1
ATOM 1282 N N . ASP A 1 171 ? 2.921 13.398 -15.525 1.00 98.69 171 ASP A N 1
ATOM 1283 C CA . ASP A 1 171 ? 1.472 13.250 -15.375 1.00 98.69 171 ASP A CA 1
ATOM 1284 C C . ASP A 1 171 ? 0.972 12.096 -16.250 1.00 98.69 171 ASP A C 1
ATOM 1286 O O . ASP A 1 171 ? 0.944 12.190 -17.480 1.00 98.69 171 ASP A O 1
ATOM 1290 N N . ASN A 1 172 ? 0.565 10.991 -15.627 1.00 98.88 172 ASN A N 1
ATOM 1291 C CA . ASN A 1 172 ? -0.171 9.952 -16.326 1.00 98.88 172 ASN A CA 1
ATOM 1292 C C . ASN A 1 172 ? -1.606 10.412 -16.569 1.00 98.88 172 ASN A C 1
ATOM 1294 O O . ASN A 1 172 ? -2.418 10.403 -15.649 1.00 98.88 172 ASN A O 1
ATOM 1298 N N . LYS A 1 173 ? -1.943 10.731 -17.816 1.00 98.81 173 LYS A N 1
ATOM 1299 C CA . LYS A 1 173 ? -3.312 11.026 -18.274 1.00 98.81 173 LYS A CA 1
ATOM 1300 C C . LYS A 1 173 ? -3.948 9.840 -19.006 1.00 98.81 173 LYS A C 1
ATOM 1302 O O . LYS A 1 173 ? -5.098 9.929 -19.429 1.00 98.81 173 LYS A O 1
ATOM 1307 N N . ALA A 1 174 ? -3.209 8.745 -19.160 1.00 98.62 174 ALA A N 1
ATOM 1308 C CA . ALA A 1 174 ? -3.606 7.564 -19.908 1.00 98.62 174 ALA A CA 1
ATOM 1309 C C . ALA A 1 174 ? -4.095 6.424 -19.000 1.00 98.62 174 ALA A C 1
ATOM 1311 O O . ALA A 1 174 ? -4.062 6.500 -17.769 1.00 98.62 174 ALA A O 1
ATOM 1312 N N . THR A 1 175 ? -4.546 5.339 -19.629 1.00 98.88 175 THR A N 1
ATOM 1313 C CA . THR A 1 175 ? -4.748 4.044 -18.973 1.00 98.88 175 THR A CA 1
ATOM 1314 C C . THR A 1 175 ? -3.473 3.213 -19.071 1.00 98.88 175 THR A C 1
ATOM 1316 O O . THR A 1 175 ? -3.022 2.883 -20.168 1.00 98.88 175 THR A O 1
ATOM 1319 N N . VAL A 1 176 ? -2.922 2.847 -17.919 1.00 98.88 176 VAL A N 1
ATOM 1320 C CA . VAL A 1 176 ? -1.777 1.951 -17.770 1.00 98.88 176 VAL A CA 1
ATOM 1321 C C . VAL A 1 176 ? -2.254 0.619 -17.199 1.00 98.88 176 VAL A C 1
ATOM 1323 O O . VAL A 1 176 ? -2.790 0.574 -16.093 1.00 98.88 176 VAL A O 1
ATOM 1326 N N . ASN A 1 177 ? -2.038 -0.467 -17.940 1.00 98.69 177 ASN A N 1
ATOM 1327 C CA . ASN A 1 177 ? -2.311 -1.828 -17.487 1.00 98.69 177 ASN A CA 1
ATOM 1328 C C . ASN A 1 177 ? -1.035 -2.501 -16.966 1.00 98.69 177 ASN A C 1
ATOM 1330 O O . ASN A 1 177 ? -0.003 -2.485 -17.638 1.00 98.69 177 ASN A O 1
ATOM 1334 N N . LEU A 1 178 ? -1.132 -3.127 -15.794 1.00 98.81 178 LEU A N 1
ATOM 1335 C CA . LEU A 1 178 ? -0.073 -3.874 -15.122 1.00 98.81 178 LEU A CA 1
ATOM 1336 C C . LEU A 1 178 ? -0.378 -5.381 -15.193 1.00 98.81 178 LEU A C 1
ATOM 1338 O O . LEU A 1 178 ? -1.323 -5.859 -14.559 1.00 98.81 178 LEU A O 1
ATOM 1342 N N . VAL A 1 179 ? 0.395 -6.124 -15.992 1.00 98.62 179 VAL A N 1
ATOM 1343 C CA . VAL A 1 179 ? 0.141 -7.544 -16.306 1.00 98.62 179 VAL A CA 1
ATOM 1344 C C . VAL A 1 179 ? 1.295 -8.449 -15.863 1.00 98.62 179 VAL A C 1
ATOM 1346 O O . VAL A 1 179 ? 2.427 -8.336 -16.326 1.00 98.62 179 VAL A O 1
ATOM 1349 N N . GLY A 1 180 ? 0.996 -9.438 -15.032 1.00 98.19 180 GLY A N 1
ATOM 1350 C CA . GLY A 1 180 ? 1.985 -10.306 -14.406 1.00 98.19 180 GLY A CA 1
ATOM 1351 C C . GLY A 1 180 ? 2.528 -9.730 -13.093 1.00 98.19 180 GLY A C 1
ATOM 1352 O O . GLY A 1 180 ? 2.245 -8.585 -12.738 1.00 98.19 180 GLY A O 1
ATOM 1353 N N . PRO A 1 181 ? 3.310 -10.528 -12.348 1.00 97.12 181 PRO A N 1
ATOM 1354 C CA . PRO A 1 181 ? 3.889 -10.099 -11.082 1.00 97.12 181 PRO A CA 1
ATOM 1355 C C . PRO A 1 181 ? 5.022 -9.096 -11.284 1.00 97.12 181 PRO A C 1
ATOM 1357 O O . PRO A 1 181 ? 5.632 -9.061 -12.350 1.00 97.12 181 PRO A O 1
ATOM 1360 N N . LEU A 1 182 ? 5.376 -8.346 -10.239 1.00 96.31 182 LEU A N 1
ATOM 1361 C CA . LEU A 1 182 ? 6.505 -7.406 -10.243 1.00 96.31 182 LEU A CA 1
ATOM 1362 C C . LEU A 1 182 ? 6.395 -6.365 -11.370 1.00 96.31 182 LEU A C 1
ATOM 1364 O O . LEU A 1 182 ? 7.379 -6.031 -12.034 1.00 96.31 182 LEU A O 1
ATOM 1368 N N . THR A 1 183 ? 5.183 -5.868 -11.610 1.00 98.38 183 THR A N 1
ATOM 1369 C CA . THR A 1 183 ? 4.932 -4.754 -12.530 1.00 98.38 183 THR A CA 1
ATOM 1370 C C . THR A 1 183 ? 4.627 -3.475 -11.770 1.00 98.38 183 THR A C 1
ATOM 1372 O O . THR A 1 183 ? 3.872 -3.488 -10.796 1.00 98.38 183 THR A O 1
ATOM 1375 N N . VAL A 1 184 ? 5.168 -2.363 -12.251 1.00 98.62 184 VAL A N 1
ATOM 1376 C CA . VAL A 1 184 ? 5.023 -1.040 -11.651 1.00 98.62 184 VAL A CA 1
ATOM 1377 C C . VAL A 1 184 ? 4.489 -0.063 -12.695 1.00 98.62 184 VAL A C 1
ATOM 1379 O O . VAL A 1 184 ? 4.857 -0.140 -13.862 1.00 98.62 184 VAL A O 1
ATOM 1382 N N . GLY A 1 185 ? 3.621 0.867 -12.309 1.00 98.62 185 GLY A N 1
ATOM 1383 C CA . GLY A 1 185 ? 3.289 2.000 -13.167 1.00 98.62 185 GLY A CA 1
ATOM 1384 C C . GLY A 1 185 ? 4.505 2.910 -13.282 1.00 98.62 185 GLY A C 1
ATOM 1385 O O . GLY A 1 185 ? 5.251 2.847 -14.257 1.00 98.62 185 GLY A O 1
ATOM 1386 N N . PHE A 1 186 ? 4.741 3.710 -12.248 1.00 98.69 186 PHE A N 1
ATOM 1387 C CA . PHE A 1 186 ? 5.755 4.762 -12.276 1.00 98.69 186 PHE A CA 1
ATOM 1388 C C . PHE A 1 186 ? 6.679 4.691 -11.070 1.00 98.69 186 PHE A C 1
ATOM 1390 O O . PHE A 1 186 ? 6.228 4.541 -9.936 1.00 98.69 186 PHE A O 1
ATOM 1397 N N . GLU A 1 187 ? 7.969 4.831 -11.324 1.00 98.25 187 GLU A N 1
ATOM 1398 C CA . GLU A 1 187 ? 9.008 4.953 -10.313 1.00 98.25 187 GLU A CA 1
ATOM 1399 C C . GLU A 1 187 ? 9.555 6.382 -10.308 1.00 98.25 187 GLU A C 1
ATOM 1401 O O . GLU A 1 187 ? 9.791 6.972 -11.360 1.00 98.25 187 GLU A O 1
ATOM 1406 N N . VAL A 1 188 ? 9.791 6.924 -9.120 1.00 97.12 188 VAL A N 1
ATOM 1407 C CA . VAL A 1 188 ? 10.632 8.101 -8.901 1.00 97.12 188 VAL A CA 1
ATOM 1408 C C . VAL A 1 188 ? 11.814 7.654 -8.046 1.00 97.12 188 VAL A C 1
ATOM 1410 O O . VAL A 1 188 ? 11.608 6.948 -7.060 1.00 97.12 188 VAL A O 1
ATOM 1413 N N . GLN A 1 189 ? 13.035 8.042 -8.402 1.00 94.69 189 GLN A N 1
ATOM 1414 C CA . GLN A 1 189 ? 14.249 7.656 -7.675 1.00 94.69 189 GLN A CA 1
ATOM 1415 C C . GLN A 1 189 ? 14.814 8.828 -6.879 1.00 94.69 189 GLN A C 1
ATOM 1417 O O . GLN A 1 189 ? 14.735 9.983 -7.305 1.00 94.69 189 GLN A O 1
ATOM 1422 N N . THR A 1 190 ? 15.363 8.543 -5.695 1.00 93.94 190 THR A N 1
ATOM 1423 C CA . THR A 1 190 ? 16.099 9.555 -4.937 1.00 93.94 190 THR A CA 1
ATOM 1424 C C . THR A 1 190 ? 17.499 9.732 -5.505 1.00 93.94 190 THR A C 1
ATOM 1426 O O . THR A 1 190 ? 18.294 8.814 -5.403 1.00 93.94 190 THR A O 1
ATOM 1429 N N . ASP A 1 191 ? 17.863 10.901 -6.022 1.00 89.88 191 ASP A N 1
ATOM 1430 C CA . ASP A 1 191 ? 19.186 11.106 -6.637 1.00 89.88 191 ASP A CA 1
ATOM 1431 C C . ASP A 1 191 ? 19.833 12.426 -6.207 1.00 89.88 191 ASP A C 1
ATOM 1433 O O . ASP A 1 191 ? 19.145 13.352 -5.772 1.00 89.88 191 ASP A O 1
ATOM 1437 N N . VAL A 1 192 ? 21.161 12.524 -6.345 1.00 89.88 192 VAL A N 1
ATOM 1438 C CA . VAL A 1 192 ? 21.928 13.754 -6.059 1.00 89.88 192 VAL A CA 1
ATOM 1439 C C . VAL A 1 192 ? 22.721 14.287 -7.260 1.00 89.88 192 VAL A C 1
ATOM 1441 O O . VAL A 1 192 ? 23.635 15.095 -7.081 1.00 89.88 192 VAL A O 1
ATOM 1444 N N . TYR A 1 193 ? 22.381 13.864 -8.482 1.00 86.19 193 TYR A N 1
ATOM 1445 C CA . TYR A 1 193 ? 23.227 14.056 -9.668 1.00 86.19 193 TYR A CA 1
ATOM 1446 C C . TYR A 1 193 ? 23.564 15.532 -9.947 1.00 86.19 193 TYR A C 1
ATOM 1448 O O . TYR A 1 193 ? 24.729 15.889 -10.127 1.00 86.19 193 TYR A O 1
ATOM 1456 N N . TYR A 1 194 ? 22.570 16.425 -9.899 1.00 82.88 194 TYR A N 1
ATOM 1457 C CA . TYR A 1 194 ? 22.731 17.848 -10.239 1.00 82.88 194 TYR A CA 1
ATOM 1458 C C . TYR A 1 194 ? 23.293 18.738 -9.105 1.00 82.88 194 TYR A C 1
ATOM 1460 O O . TYR A 1 194 ? 23.046 19.944 -9.052 1.00 82.88 194 TYR A O 1
ATOM 1468 N N . GLY A 1 195 ? 24.106 18.172 -8.208 1.00 79.19 195 GLY A N 1
ATOM 1469 C CA . GLY A 1 195 ? 24.869 18.920 -7.204 1.00 79.19 195 GLY A CA 1
ATOM 1470 C C . GLY A 1 195 ? 24.127 19.148 -5.884 1.00 79.19 195 GLY A C 1
ATOM 1471 O O . GLY A 1 195 ? 23.245 18.387 -5.500 1.00 79.19 195 GLY A O 1
ATOM 1472 N N . ALA A 1 196 ? 24.518 20.185 -5.137 1.00 81.75 196 ALA A N 1
ATOM 1473 C CA . ALA A 1 196 ? 24.114 20.354 -3.735 1.00 81.75 196 ALA A CA 1
ATOM 1474 C C . ALA A 1 196 ? 22.660 20.826 -3.514 1.00 81.75 196 ALA A C 1
ATOM 1476 O O . ALA A 1 196 ? 22.156 20.696 -2.400 1.00 81.75 196 ALA A O 1
ATOM 1477 N N . ASN A 1 197 ? 21.989 21.356 -4.543 1.00 85.31 197 ASN A N 1
ATOM 1478 C CA . ASN A 1 197 ? 20.597 21.814 -4.467 1.00 85.31 197 ASN A CA 1
ATOM 1479 C C . ASN A 1 197 ? 19.663 20.806 -5.142 1.00 85.31 197 ASN A C 1
ATOM 1481 O O . ASN A 1 197 ? 19.935 20.361 -6.257 1.00 85.31 197 ASN A O 1
ATOM 1485 N N . GLY A 1 198 ? 18.569 20.471 -4.464 1.00 86.25 198 GLY A N 1
ATOM 1486 C CA . GLY A 1 198 ? 17.544 19.566 -4.961 1.00 86.25 198 GLY A CA 1
ATOM 1487 C C . GLY A 1 198 ? 16.510 20.215 -5.877 1.00 86.25 198 GLY A C 1
ATOM 1488 O O . GLY A 1 198 ? 16.627 21.371 -6.295 1.00 86.25 198 GLY A O 1
ATOM 1489 N N . SER A 1 199 ? 15.469 19.441 -6.157 1.00 90.56 199 SER A N 1
ATOM 1490 C CA . SER A 1 199 ? 14.300 19.821 -6.947 1.00 90.56 199 SER A CA 1
ATOM 1491 C C . SER A 1 199 ? 13.045 19.125 -6.424 1.00 90.56 199 SER A C 1
ATOM 1493 O O . SER A 1 199 ? 13.116 18.136 -5.680 1.00 90.56 199 SER A O 1
ATOM 1495 N N . LYS A 1 200 ? 11.878 19.635 -6.831 1.00 94.00 200 LYS A N 1
ATOM 1496 C CA . LYS A 1 200 ? 10.620 18.911 -6.680 1.00 94.00 200 LYS A CA 1
ATOM 1497 C C . LYS A 1 200 ? 10.470 17.918 -7.832 1.00 94.00 200 LYS A C 1
ATOM 1499 O O . LYS A 1 200 ? 10.418 18.329 -8.989 1.00 94.00 200 LYS A O 1
ATOM 1504 N N . ARG A 1 201 ? 10.351 16.632 -7.507 1.00 95.81 201 ARG A N 1
ATOM 1505 C CA . ARG A 1 201 ? 10.020 15.553 -8.448 1.00 95.81 201 ARG A CA 1
ATOM 1506 C C . ARG A 1 201 ? 8.597 15.091 -8.172 1.00 95.81 201 ARG A C 1
ATOM 1508 O O . ARG A 1 201 ? 8.302 14.608 -7.080 1.00 95.81 201 ARG A O 1
ATOM 1515 N N . GLU A 1 202 ? 7.709 15.305 -9.128 1.00 97.56 202 GLU A N 1
ATOM 1516 C CA . GLU A 1 202 ? 6.273 15.114 -8.972 1.00 97.56 202 GLU A CA 1
ATOM 1517 C C . GLU A 1 202 ? 5.750 14.072 -9.964 1.00 97.56 202 GLU A C 1
ATOM 1519 O O . GLU A 1 202 ? 5.868 14.226 -11.175 1.00 97.56 202 GLU A O 1
ATOM 1524 N N . MET A 1 203 ? 5.133 13.015 -9.446 1.00 98.31 203 MET A N 1
ATOM 1525 C CA . MET A 1 203 ? 4.401 12.026 -10.225 1.00 98.31 203 MET A CA 1
ATOM 1526 C C . MET A 1 203 ? 2.911 12.137 -9.894 1.00 98.31 203 MET A C 1
ATOM 1528 O O . MET A 1 203 ? 2.501 11.962 -8.745 1.00 98.31 203 MET A O 1
ATOM 1532 N N . VAL A 1 204 ? 2.097 12.422 -10.910 1.00 98.81 204 VAL A N 1
ATOM 1533 C CA . VAL A 1 204 ? 0.640 12.533 -10.799 1.00 98.81 204 VAL A CA 1
ATOM 1534 C C . VAL A 1 204 ? -0.033 11.503 -11.689 1.00 98.81 204 VAL A C 1
ATOM 1536 O O . VAL A 1 204 ? 0.230 11.429 -12.882 1.00 98.81 204 VAL A O 1
ATOM 1539 N N . ASN A 1 205 ? -0.938 10.708 -11.127 1.00 98.88 205 ASN A N 1
ATOM 1540 C CA . ASN A 1 205 ? -1.850 9.891 -11.913 1.00 98.88 205 ASN A CA 1
ATOM 1541 C C . ASN A 1 205 ? -3.169 10.642 -12.061 1.00 98.88 205 ASN A C 1
ATOM 1543 O O . ASN A 1 205 ? -3.941 10.665 -11.113 1.00 98.88 205 ASN A O 1
ATOM 1547 N N . THR A 1 206 ? -3.435 11.243 -13.217 1.00 98.81 206 THR A N 1
ATOM 1548 C CA . THR A 1 206 ? -4.744 11.822 -13.577 1.00 98.81 206 THR A CA 1
ATOM 1549 C C . THR A 1 206 ? -5.634 10.807 -14.310 1.00 98.81 206 THR A C 1
ATOM 1551 O O . THR A 1 206 ? -6.858 10.906 -14.279 1.00 98.81 206 THR A O 1
ATOM 1554 N N . GLY A 1 207 ? -5.019 9.821 -14.963 1.00 98.75 207 GLY A N 1
ATOM 1555 C CA . GLY A 1 207 ? -5.663 8.748 -15.706 1.00 98.75 207 GLY A CA 1
ATOM 1556 C C . GLY A 1 207 ? -5.988 7.534 -14.837 1.00 98.75 207 GLY A C 1
ATOM 1557 O O . GLY A 1 207 ? -6.540 7.647 -13.742 1.00 98.75 207 GLY A O 1
ATOM 1558 N N . THR A 1 208 ? -5.695 6.343 -15.353 1.00 98.94 208 THR A N 1
ATOM 1559 C CA . THR A 1 208 ? -5.971 5.071 -14.672 1.00 98.94 208 THR A CA 1
ATOM 1560 C C . THR A 1 208 ? -4.727 4.196 -14.645 1.00 98.94 208 THR A C 1
ATOM 1562 O O . THR A 1 208 ? -4.078 4.027 -15.672 1.00 98.94 208 THR A O 1
ATOM 1565 N N . ILE A 1 209 ? -4.423 3.595 -13.496 1.00 98.94 209 ILE A N 1
ATOM 1566 C CA . ILE A 1 209 ? -3.459 2.496 -13.375 1.00 98.94 209 ILE A CA 1
ATOM 1567 C C . ILE A 1 209 ? -4.224 1.277 -12.865 1.00 98.94 209 ILE A C 1
ATOM 1569 O O . ILE A 1 209 ? -4.899 1.362 -11.841 1.00 98.94 209 ILE A O 1
ATOM 1573 N N . THR A 1 210 ? -4.173 0.156 -13.578 1.00 98.88 210 THR A N 1
ATOM 1574 C CA . THR A 1 210 ? -5.001 -1.011 -13.246 1.00 98.88 210 THR A CA 1
ATOM 1575 C C . THR A 1 210 ? -4.377 -2.331 -13.674 1.00 98.88 210 THR A C 1
ATOM 1577 O O . THR A 1 210 ? -3.456 -2.352 -14.480 1.00 98.88 210 THR A O 1
ATOM 1580 N N . ASP A 1 211 ? -4.884 -3.446 -13.158 1.00 98.62 211 ASP A N 1
ATOM 1581 C CA . ASP A 1 211 ? -4.593 -4.792 -13.649 1.00 98.62 211 ASP A CA 1
ATOM 1582 C C . ASP A 1 211 ? -5.783 -5.499 -14.319 1.00 98.62 211 ASP A C 1
ATOM 1584 O O . ASP A 1 211 ? -5.717 -6.695 -14.614 1.00 98.62 211 ASP A O 1
ATOM 1588 N N . ALA A 1 212 ? -6.858 -4.769 -14.629 1.00 98.06 212 ALA A N 1
ATOM 1589 C CA . ALA A 1 212 ? -8.077 -5.329 -15.213 1.00 98.06 212 ALA A CA 1
ATOM 1590 C C . ALA A 1 212 ? -7.835 -6.153 -16.495 1.00 98.06 212 ALA A C 1
ATOM 1592 O O . ALA A 1 212 ? -8.529 -7.150 -16.728 1.00 98.06 212 ALA A O 1
ATOM 1593 N N . ALA A 1 213 ? -6.829 -5.788 -17.303 1.00 97.94 213 ALA A N 1
ATOM 1594 C CA . ALA A 1 213 ? -6.462 -6.518 -18.517 1.00 97.94 213 ALA A CA 1
ATOM 1595 C C . ALA A 1 213 ? -6.184 -8.013 -18.266 1.00 97.94 213 ALA A C 1
ATOM 1597 O O . ALA A 1 213 ? -6.524 -8.848 -19.107 1.00 97.94 213 ALA A O 1
ATOM 1598 N N . GLU A 1 214 ? -5.649 -8.384 -17.098 1.00 98.50 214 GLU A N 1
ATOM 1599 C CA . GLU A 1 214 ? -5.309 -9.774 -16.767 1.00 98.50 214 GLU A CA 1
ATOM 1600 C C . GLU A 1 214 ? -6.507 -10.726 -16.770 1.00 98.50 214 GLU A C 1
ATOM 1602 O O . GLU A 1 214 ? -6.367 -11.919 -17.070 1.00 98.50 214 GLU A O 1
ATOM 1607 N N . THR A 1 215 ? -7.698 -10.206 -16.466 1.00 97.81 215 THR A N 1
ATOM 1608 C CA . THR A 1 215 ? -8.940 -10.990 -16.440 1.00 97.81 215 THR A CA 1
ATOM 1609 C C . THR A 1 215 ? -9.355 -11.464 -17.828 1.00 97.81 215 THR A C 1
ATOM 1611 O O . THR A 1 215 ? -10.043 -12.478 -17.958 1.00 97.81 215 THR A O 1
ATOM 1614 N N . THR A 1 216 ? -8.903 -10.781 -18.879 1.00 97.38 216 THR A N 1
ATOM 1615 C CA . THR A 1 216 ? -9.234 -11.110 -20.272 1.00 97.38 216 THR A CA 1
ATOM 1616 C C . THR A 1 216 ? -8.227 -12.066 -20.909 1.00 97.38 216 THR A C 1
ATOM 1618 O O . THR A 1 216 ? -8.549 -12.748 -21.880 1.00 97.38 216 THR A O 1
ATOM 1621 N N . LEU A 1 217 ? -7.023 -12.175 -20.339 1.00 97.81 217 LEU A N 1
ATOM 1622 C CA . LEU A 1 217 ? -5.954 -13.015 -20.871 1.00 97.81 217 LEU A CA 1
ATOM 1623 C C . LEU A 1 217 ? -6.191 -14.492 -20.540 1.00 97.81 217 LEU A C 1
ATOM 1625 O O . LEU A 1 217 ? -6.498 -14.852 -19.400 1.00 97.81 217 LEU A O 1
ATOM 1629 N N . ALA A 1 218 ? -5.982 -15.373 -21.519 1.00 97.00 218 ALA A N 1
ATOM 1630 C CA . ALA A 1 218 ? -6.014 -16.818 -21.289 1.00 97.00 218 ALA A CA 1
ATOM 1631 C C . ALA A 1 218 ? -4.868 -17.240 -20.354 1.00 97.00 218 ALA A C 1
ATOM 1633 O O . ALA A 1 218 ? -5.093 -17.827 -19.294 1.00 97.00 218 ALA A O 1
ATOM 1634 N N . THR A 1 219 ? -3.644 -16.825 -20.683 1.00 97.44 219 THR A N 1
ATOM 1635 C CA . THR A 1 219 ? -2.427 -17.083 -19.903 1.00 97.44 219 THR A CA 1
ATOM 1636 C C . THR A 1 219 ? -1.616 -15.810 -19.711 1.00 97.44 219 THR A C 1
ATOM 1638 O O . THR A 1 219 ? -1.674 -14.929 -20.562 1.00 97.44 219 THR A O 1
ATOM 1641 N N . ILE A 1 220 ? -0.809 -15.754 -18.650 1.00 97.88 220 ILE A N 1
ATOM 1642 C CA . ILE A 1 220 ? 0.204 -14.705 -18.446 1.00 97.88 220 ILE A CA 1
ATOM 1643 C C . ILE A 1 220 ? 1.542 -15.409 -18.230 1.00 97.88 220 ILE A C 1
ATOM 1645 O O . ILE A 1 220 ? 1.691 -16.180 -17.283 1.00 97.88 220 ILE A O 1
ATOM 1649 N N . GLY A 1 221 ? 2.481 -15.271 -19.164 1.00 94.75 221 GLY A N 1
ATOM 1650 C CA . GLY A 1 221 ? 3.726 -16.043 -19.191 1.00 94.75 221 GLY A CA 1
ATOM 1651 C C . GLY A 1 221 ? 3.507 -17.556 -19.343 1.00 94.75 221 GLY A C 1
ATOM 1652 O O . GLY A 1 221 ? 4.386 -18.348 -19.019 1.00 94.75 221 GLY A O 1
ATOM 1653 N N . GLY A 1 222 ? 2.319 -17.993 -19.770 1.00 95.62 222 GLY A N 1
ATOM 1654 C CA . GLY A 1 222 ? 1.912 -19.404 -19.745 1.00 95.62 222 GLY A CA 1
ATOM 1655 C C . GLY A 1 222 ? 1.347 -19.893 -18.400 1.00 95.62 222 GLY A C 1
ATOM 1656 O O . GLY A 1 222 ? 1.168 -21.094 -18.228 1.00 95.62 222 GLY A O 1
ATOM 1657 N N . LEU A 1 223 ? 1.073 -19.003 -17.436 1.00 97.31 223 LEU A N 1
ATOM 1658 C CA . LEU A 1 223 ? 0.344 -19.322 -16.200 1.00 97.31 223 LEU A CA 1
ATOM 1659 C C . LEU A 1 223 ? -1.175 -19.189 -16.421 1.00 97.31 223 LEU A C 1
ATOM 1661 O O . LEU A 1 223 ? -1.642 -18.108 -16.802 1.00 97.31 223 LEU A O 1
ATOM 1665 N N . ASN A 1 224 ? -1.952 -20.251 -16.178 1.00 98.12 224 ASN A N 1
ATOM 1666 C CA . ASN A 1 224 ? -3.414 -20.221 -16.325 1.00 98.12 224 ASN A CA 1
ATOM 1667 C C . ASN A 1 224 ? -4.098 -19.584 -15.108 1.00 98.12 224 ASN A C 1
ATOM 1669 O O . ASN A 1 224 ? -3.490 -19.377 -14.059 1.00 98.12 224 ASN A O 1
ATOM 1673 N N . LYS A 1 225 ? -5.383 -19.254 -15.248 1.00 98.00 225 LYS A N 1
ATOM 1674 C CA . LYS A 1 225 ? -6.209 -18.780 -14.129 1.00 98.00 225 LYS A CA 1
ATOM 1675 C C . LYS A 1 225 ? -6.389 -19.893 -13.095 1.00 98.00 225 LYS A C 1
ATOM 1677 O O . LYS A 1 225 ? -6.674 -21.023 -13.474 1.00 98.00 225 LYS A O 1
ATOM 1682 N N . GLY A 1 226 ? -6.275 -19.558 -11.813 1.00 96.50 226 GLY A N 1
ATOM 1683 C CA . GLY A 1 226 ? -6.353 -20.518 -10.707 1.00 96.50 226 GLY A CA 1
ATOM 1684 C C . GLY A 1 226 ? -5.043 -21.254 -10.405 1.00 96.50 226 GLY A C 1
ATOM 1685 O O . GLY A 1 226 ? -4.968 -21.918 -9.375 1.00 96.50 226 GLY A O 1
ATOM 1686 N N . ASP A 1 227 ? -4.017 -21.115 -11.251 1.00 97.56 227 ASP A N 1
ATOM 1687 C CA . ASP A 1 227 ? -2.721 -21.763 -11.054 1.00 97.56 227 ASP A CA 1
ATOM 1688 C C . ASP A 1 227 ? -1.758 -20.888 -10.234 1.00 97.56 227 ASP A C 1
ATOM 1690 O O . ASP A 1 227 ? -1.890 -19.664 -10.137 1.00 97.56 227 ASP A O 1
ATOM 1694 N N . SER A 1 228 ? -0.711 -21.524 -9.710 1.00 96.88 228 SER A N 1
ATOM 1695 C CA . SER A 1 228 ? 0.428 -20.861 -9.073 1.00 96.88 228 SER A CA 1
ATOM 1696 C C . SER A 1 228 ? 1.748 -21.353 -9.661 1.00 96.88 228 SER A C 1
ATOM 1698 O O . SER A 1 228 ? 1.857 -22.524 -10.029 1.00 96.88 228 SER A O 1
ATOM 1700 N N . ALA A 1 229 ? 2.773 -20.502 -9.700 1.00 95.88 229 ALA A N 1
ATOM 1701 C CA . ALA A 1 229 ? 4.127 -20.909 -10.074 1.00 95.88 229 ALA A CA 1
ATOM 1702 C C . ALA A 1 229 ? 5.190 -20.234 -9.192 1.00 95.88 229 ALA A C 1
ATOM 1704 O O . ALA A 1 229 ? 5.021 -19.065 -8.839 1.00 95.88 229 ALA A O 1
ATOM 1705 N N . PRO A 1 230 ? 6.293 -20.931 -8.861 1.00 96.56 230 PRO A N 1
ATOM 1706 C CA . PRO A 1 230 ? 7.394 -20.323 -8.129 1.00 96.56 230 PRO A CA 1
ATOM 1707 C C . PRO A 1 230 ? 8.135 -19.303 -9.002 1.00 96.56 230 PRO A C 1
ATOM 1709 O O . PRO A 1 230 ? 8.313 -19.501 -10.207 1.00 96.56 230 PRO A O 1
ATOM 1712 N N . LEU A 1 231 ? 8.602 -18.233 -8.367 1.00 95.56 231 LEU A N 1
ATOM 1713 C CA . LEU A 1 231 ? 9.491 -17.228 -8.929 1.00 95.56 231 LEU A CA 1
ATOM 1714 C C . LEU A 1 231 ? 10.621 -16.973 -7.931 1.00 95.56 231 LEU A C 1
ATOM 1716 O O . LEU A 1 231 ? 10.391 -16.475 -6.830 1.00 95.56 231 LEU A O 1
ATOM 1720 N N . THR A 1 232 ? 11.842 -17.330 -8.310 1.00 95.06 232 THR A N 1
ATOM 1721 C CA . THR A 1 232 ? 13.044 -17.062 -7.521 1.00 95.06 232 THR A CA 1
ATOM 1722 C C . THR A 1 232 ? 13.510 -15.640 -7.795 1.00 95.06 232 THR A C 1
ATOM 1724 O O . THR A 1 232 ? 13.940 -15.319 -8.904 1.00 95.06 232 THR A O 1
ATOM 1727 N N . LEU A 1 233 ? 13.403 -14.776 -6.794 1.00 91.69 233 LEU A N 1
ATOM 1728 C CA . LEU A 1 233 ? 13.880 -13.404 -6.854 1.00 91.69 233 LEU A CA 1
ATOM 1729 C C . LEU A 1 233 ? 15.409 -13.367 -6.935 1.00 91.69 233 LEU A C 1
ATOM 1731 O O . LEU A 1 233 ? 16.104 -14.306 -6.536 1.00 91.69 233 LEU A O 1
ATOM 1735 N N . ALA A 1 234 ? 15.947 -12.284 -7.487 1.00 88.19 234 ALA A N 1
ATOM 1736 C CA . ALA A 1 234 ? 17.387 -12.159 -7.649 1.00 88.19 234 ALA A CA 1
ATOM 1737 C C . ALA A 1 234 ? 18.092 -12.007 -6.286 1.00 88.19 234 ALA A C 1
ATOM 1739 O O . ALA A 1 234 ? 17.518 -11.423 -5.365 1.00 88.19 234 ALA A O 1
ATOM 1740 N N . PRO A 1 235 ? 19.356 -12.454 -6.146 1.00 85.81 235 PRO A N 1
ATOM 1741 C CA . PRO A 1 235 ? 20.068 -12.404 -4.867 1.00 85.81 235 PRO A CA 1
ATOM 1742 C C . PRO A 1 235 ? 20.207 -11.008 -4.246 1.00 85.81 235 PRO A C 1
ATOM 1744 O O . PRO A 1 235 ? 20.343 -10.888 -3.035 1.00 85.81 235 PRO A O 1
ATOM 1747 N N . LEU A 1 236 ? 20.192 -9.959 -5.071 1.00 86.38 236 LEU A N 1
ATOM 1748 C CA . LEU A 1 236 ? 20.308 -8.565 -4.630 1.00 86.38 236 LEU A CA 1
ATOM 1749 C C . LEU A 1 236 ? 18.963 -7.822 -4.626 1.00 86.38 236 LEU A C 1
ATOM 1751 O O . LEU A 1 236 ? 18.959 -6.619 -4.410 1.00 86.38 236 LEU A O 1
ATOM 1755 N N . LEU A 1 237 ? 17.858 -8.531 -4.887 1.00 84.00 237 LEU A N 1
ATOM 1756 C CA . LEU A 1 237 ? 16.485 -8.017 -4.885 1.00 84.00 237 LEU A CA 1
ATOM 1757 C C . LEU A 1 237 ? 15.558 -9.053 -4.225 1.00 84.00 237 LEU A C 1
ATOM 1759 O O . LEU A 1 237 ? 14.719 -9.663 -4.884 1.00 84.00 237 LEU A O 1
ATOM 1763 N N . GLY A 1 238 ? 15.779 -9.327 -2.938 1.00 81.56 238 GLY A N 1
ATOM 1764 C CA . GLY A 1 238 ? 14.972 -10.244 -2.118 1.00 81.56 238 GLY A CA 1
ATOM 1765 C C . GLY A 1 238 ? 15.587 -11.623 -1.832 1.00 81.56 238 GLY A C 1
ATOM 1766 O O . GLY A 1 238 ? 15.436 -12.118 -0.720 1.00 81.56 238 GLY A O 1
ATOM 1767 N N . ASN A 1 239 ? 16.320 -12.235 -2.776 1.00 85.75 239 ASN A N 1
ATOM 1768 C CA . ASN A 1 239 ? 16.990 -13.544 -2.605 1.00 85.75 239 ASN A CA 1
ATOM 1769 C C . ASN A 1 239 ? 16.097 -14.680 -2.051 1.00 85.75 239 ASN A C 1
ATOM 1771 O O . ASN A 1 239 ? 16.554 -15.548 -1.305 1.00 85.75 239 ASN A O 1
ATOM 1775 N N . GLU A 1 240 ? 14.814 -14.682 -2.401 1.00 90.06 240 GLU A N 1
ATOM 1776 C CA . GLU A 1 240 ? 13.840 -15.675 -1.945 1.00 90.06 240 GLU A CA 1
ATOM 1777 C C . GLU A 1 240 ? 13.036 -16.246 -3.114 1.00 90.06 240 GLU A C 1
ATOM 1779 O O . GLU A 1 240 ? 13.027 -15.697 -4.213 1.00 90.06 240 GLU A O 1
ATOM 1784 N N . THR A 1 241 ? 12.354 -17.371 -2.899 1.00 93.56 241 THR A N 1
ATOM 1785 C CA . THR A 1 241 ? 11.383 -17.891 -3.870 1.00 93.56 241 THR A CA 1
ATOM 1786 C C . THR A 1 241 ? 9.980 -17.609 -3.374 1.00 93.56 241 THR A C 1
ATOM 1788 O O . THR A 1 241 ? 9.591 -18.069 -2.302 1.00 93.56 241 THR A O 1
ATOM 1791 N N . VAL A 1 242 ? 9.215 -16.883 -4.181 1.00 93.00 242 VAL A N 1
ATOM 1792 C CA . VAL A 1 242 ? 7.811 -16.574 -3.916 1.00 93.00 242 VAL A CA 1
ATOM 1793 C C . VAL A 1 242 ? 6.917 -17.374 -4.852 1.00 93.00 242 VAL A C 1
ATOM 1795 O O . VAL A 1 242 ? 7.256 -17.593 -6.013 1.00 93.00 242 VAL A O 1
ATOM 1798 N N . ASN A 1 243 ? 5.754 -17.803 -4.368 1.00 95.06 243 ASN A N 1
ATOM 1799 C CA . ASN A 1 243 ? 4.733 -18.384 -5.234 1.00 95.06 243 ASN A CA 1
ATOM 1800 C C . ASN A 1 243 ? 3.863 -17.265 -5.798 1.00 95.06 243 ASN A C 1
ATOM 1802 O O . ASN A 1 243 ? 3.190 -16.555 -5.053 1.00 95.06 243 ASN A O 1
ATOM 1806 N N . ILE A 1 244 ? 3.889 -17.120 -7.118 1.00 96.38 244 ILE A N 1
ATOM 1807 C CA . ILE A 1 244 ? 3.015 -16.211 -7.844 1.00 96.38 244 ILE A CA 1
ATOM 1808 C C . ILE A 1 244 ? 1.698 -16.930 -8.078 1.00 96.38 244 ILE A C 1
ATOM 1810 O O . ILE A 1 244 ? 1.631 -17.860 -8.885 1.00 96.38 244 ILE A O 1
ATOM 1814 N N . ASN A 1 245 ? 0.660 -16.491 -7.376 1.00 95.44 245 ASN A N 1
ATOM 1815 C CA . ASN A 1 245 ? -0.687 -17.012 -7.537 1.00 95.44 245 ASN A CA 1
ATOM 1816 C C . ASN A 1 245 ? -1.432 -16.196 -8.591 1.00 95.44 245 ASN A C 1
ATOM 1818 O O . ASN A 1 245 ? -1.408 -14.963 -8.564 1.00 95.44 245 ASN A O 1
ATOM 1822 N N . ARG A 1 246 ? -2.126 -16.883 -9.500 1.00 97.25 246 ARG A N 1
ATOM 1823 C CA . ARG A 1 246 ? -3.107 -16.268 -10.386 1.00 97.25 246 ARG A CA 1
ATOM 1824 C C . ARG A 1 246 ? -4.498 -16.674 -9.932 1.00 97.25 246 ARG A C 1
ATOM 1826 O O . ARG A 1 246 ? -4.850 -17.849 -9.962 1.00 97.25 246 ARG A O 1
ATOM 1833 N N . THR A 1 247 ? -5.308 -15.709 -9.518 1.00 96.25 247 THR A N 1
ATOM 1834 C CA . THR A 1 247 ? -6.663 -15.982 -9.023 1.00 96.25 247 THR A CA 1
ATOM 1835 C C . THR A 1 247 ? -7.533 -16.620 -10.109 1.00 96.25 247 THR A C 1
ATOM 1837 O O . THR A 1 247 ? -7.256 -16.502 -11.307 1.00 96.25 247 THR A O 1
ATOM 1840 N N . ALA A 1 248 ? -8.636 -17.258 -9.711 1.00 95.31 248 ALA A N 1
ATOM 1841 C CA . ALA A 1 248 ? -9.627 -17.772 -10.659 1.00 95.31 248 ALA A CA 1
ATOM 1842 C C . ALA A 1 248 ? -10.226 -16.658 -11.545 1.00 95.31 248 ALA A C 1
ATOM 1844 O O . ALA A 1 248 ? -10.535 -16.890 -12.713 1.00 95.31 248 ALA A O 1
ATOM 1845 N N . ALA A 1 249 ? -10.326 -15.430 -11.019 1.00 95.69 249 ALA A N 1
ATOM 1846 C CA . ALA A 1 249 ? -10.732 -14.250 -11.786 1.00 95.69 249 ALA A CA 1
ATOM 1847 C C . ALA A 1 249 ? -9.671 -13.824 -12.824 1.00 95.69 249 ALA A C 1
ATOM 1849 O O . ALA A 1 249 ? -10.005 -13.238 -13.853 1.00 95.69 249 ALA A O 1
ATOM 1850 N N . GLY A 1 250 ? -8.407 -14.191 -12.602 1.00 97.50 250 GLY A N 1
ATOM 1851 C CA . GLY A 1 250 ? -7.304 -14.028 -13.545 1.00 97.50 250 GLY A CA 1
ATOM 1852 C C . GLY A 1 250 ? -6.199 -13.084 -13.093 1.00 97.50 250 GLY A C 1
ATOM 1853 O O . GLY A 1 250 ? -5.251 -12.916 -13.856 1.00 97.50 250 GLY A O 1
ATOM 1854 N N . TYR A 1 251 ? -6.285 -12.528 -11.884 1.00 98.19 251 TYR A N 1
ATOM 1855 C CA . TYR A 1 251 ? -5.314 -11.563 -11.374 1.00 98.19 251 TYR A CA 1
ATOM 1856 C C . TYR A 1 251 ? -4.050 -12.222 -10.822 1.00 98.19 251 TYR A C 1
ATOM 1858 O O . TYR A 1 251 ? -4.157 -13.173 -10.049 1.00 98.19 251 TYR A O 1
ATOM 1866 N N . THR A 1 252 ? -2.877 -11.691 -11.153 1.00 97.88 252 THR A N 1
ATOM 1867 C CA . THR A 1 252 ? -1.617 -11.944 -10.438 1.00 97.88 252 THR A CA 1
ATOM 1868 C C . THR A 1 252 ? -1.322 -10.822 -9.445 1.00 97.88 252 THR A C 1
ATOM 1870 O O . THR A 1 252 ? -1.864 -9.727 -9.569 1.00 97.88 252 THR A O 1
ATOM 1873 N N . GLY A 1 253 ? -0.500 -11.100 -8.433 1.00 96.38 253 GLY A N 1
ATOM 1874 C CA . GLY A 1 253 ? -0.162 -10.139 -7.382 1.00 96.38 253 GLY A CA 1
ATOM 1875 C C . GLY A 1 253 ? 1.137 -9.358 -7.587 1.00 96.38 253 GLY A C 1
ATOM 1876 O O . GLY A 1 253 ? 1.733 -9.416 -8.656 1.00 96.38 253 GLY A O 1
ATOM 1877 N N . TYR A 1 254 ? 1.626 -8.696 -6.533 1.00 96.75 254 TYR A N 1
ATOM 1878 C CA . TYR A 1 254 ? 2.929 -8.004 -6.503 1.00 96.75 254 TYR A CA 1
ATOM 1879 C C . TYR A 1 254 ? 3.043 -6.843 -7.499 1.00 96.75 254 TYR A C 1
ATOM 1881 O O . TYR A 1 254 ? 3.966 -6.800 -8.316 1.00 96.75 254 TYR A O 1
ATOM 1889 N N . LYS A 1 255 ? 2.105 -5.896 -7.440 1.00 98.19 255 LYS A N 1
ATOM 1890 C CA . LYS A 1 255 ? 2.062 -4.743 -8.351 1.00 98.19 255 LYS A CA 1
ATOM 1891 C C . LYS A 1 255 ? 2.104 -3.432 -7.604 1.00 98.19 255 LYS A C 1
ATOM 1893 O O . LYS A 1 255 ? 1.628 -3.361 -6.472 1.00 98.19 255 LYS A O 1
ATOM 1898 N N . ILE A 1 256 ? 2.632 -2.395 -8.250 1.00 98.75 256 ILE A N 1
ATOM 1899 C CA . ILE A 1 256 ? 2.630 -1.049 -7.678 1.00 98.75 256 ILE A CA 1
ATOM 1900 C C . ILE A 1 256 ? 2.145 -0.015 -8.680 1.00 98.75 256 ILE A C 1
ATOM 1902 O O . ILE A 1 256 ? 2.608 0.014 -9.813 1.00 98.75 256 ILE A O 1
ATOM 1906 N N . GLY A 1 257 ? 1.241 0.869 -8.263 1.00 98.75 257 GLY A N 1
ATOM 1907 C CA . GLY A 1 257 ? 0.832 2.001 -9.092 1.00 98.75 257 GLY A CA 1
ATOM 1908 C C . GLY A 1 257 ? 1.964 3.014 -9.242 1.00 98.75 257 GLY A C 1
ATOM 1909 O O . GLY A 1 257 ? 2.446 3.261 -10.347 1.00 98.75 257 GLY A O 1
ATOM 1910 N N . MET A 1 258 ? 2.408 3.575 -8.118 1.00 98.88 258 MET A N 1
ATOM 1911 C CA . MET A 1 258 ? 3.492 4.559 -8.058 1.00 98.88 258 MET A CA 1
ATOM 1912 C C . MET A 1 258 ? 4.442 4.249 -6.900 1.00 98.88 258 MET A C 1
ATOM 1914 O O . MET A 1 258 ? 3.982 3.904 -5.810 1.00 98.88 258 MET A O 1
ATOM 1918 N N . ILE A 1 259 ? 5.750 4.386 -7.109 1.00 98.62 259 ILE A N 1
ATOM 1919 C CA . ILE A 1 259 ? 6.761 4.108 -6.084 1.00 98.62 259 ILE A CA 1
ATOM 1920 C C . ILE A 1 259 ? 7.860 5.171 -6.032 1.00 98.62 259 ILE A C 1
ATOM 1922 O O . ILE A 1 259 ? 8.316 5.641 -7.069 1.00 98.62 259 ILE A O 1
ATOM 1926 N N . LEU A 1 260 ? 8.303 5.517 -4.821 1.00 97.94 260 LEU A N 1
ATOM 1927 C CA . LEU A 1 260 ? 9.588 6.182 -4.575 1.00 97.94 260 LEU A CA 1
ATOM 1928 C C . LEU A 1 260 ? 10.631 5.144 -4.142 1.00 97.94 260 LEU A C 1
ATOM 1930 O O . LEU A 1 260 ? 10.388 4.437 -3.160 1.00 97.94 260 LEU A O 1
ATOM 1934 N N . THR A 1 261 ? 11.779 5.091 -4.818 1.00 95.44 261 THR A N 1
ATOM 1935 C CA . THR A 1 261 ? 12.886 4.159 -4.537 1.00 95.44 261 THR A CA 1
ATOM 1936 C C . THR A 1 261 ? 14.209 4.875 -4.269 1.00 95.44 261 THR A C 1
ATOM 1938 O O . THR A 1 261 ? 14.387 6.050 -4.585 1.00 95.44 261 THR A O 1
ATOM 1941 N N . TYR A 1 262 ? 15.136 4.168 -3.620 1.00 92.62 262 TYR A N 1
ATOM 1942 C CA . TYR A 1 262 ? 16.467 4.680 -3.301 1.00 92.62 262 TYR A CA 1
ATOM 1943 C C . TYR A 1 262 ? 17.416 4.570 -4.500 1.00 92.62 262 TYR A C 1
ATOM 1945 O O . TYR A 1 262 ? 17.582 3.482 -5.049 1.00 92.62 262 TYR A O 1
ATOM 1953 N N . GLU A 1 263 ? 18.137 5.646 -4.806 1.00 91.00 263 GLU A N 1
ATOM 1954 C CA . GLU A 1 263 ? 19.377 5.591 -5.599 1.00 91.00 263 GLU A CA 1
ATOM 1955 C C . GLU A 1 263 ? 20.548 6.240 -4.833 1.00 91.00 263 GLU A C 1
ATOM 1957 O O . GLU A 1 263 ? 21.633 5.664 -4.692 1.00 91.00 263 GLU A O 1
ATOM 1962 N N . ASN A 1 264 ? 20.319 7.407 -4.237 1.00 91.25 264 ASN A N 1
ATOM 1963 C CA . ASN A 1 264 ? 21.229 8.104 -3.340 1.00 91.25 264 ASN A CA 1
ATOM 1964 C C . ASN A 1 264 ? 20.485 8.656 -2.119 1.00 91.25 264 ASN A C 1
ATOM 1966 O O . ASN A 1 264 ? 19.280 8.902 -2.155 1.00 91.25 264 ASN A O 1
ATOM 1970 N N . ASN A 1 265 ? 21.230 8.911 -1.042 1.00 92.69 265 ASN A N 1
ATOM 1971 C CA . ASN A 1 265 ? 20.721 9.637 0.117 1.00 92.69 265 ASN A CA 1
ATOM 1972 C C . ASN A 1 265 ? 20.501 11.119 -0.237 1.00 92.69 265 ASN A C 1
ATOM 1974 O O . ASN A 1 265 ? 21.439 11.918 -0.200 1.00 92.69 265 ASN A O 1
ATOM 1978 N N . ASP A 1 266 ? 19.264 11.478 -0.579 1.00 93.12 266 ASP A N 1
ATOM 1979 C CA . ASP A 1 266 ? 18.882 12.829 -0.974 1.00 93.12 266 ASP A CA 1
ATOM 1980 C C . ASP A 1 266 ? 18.118 13.547 0.147 1.00 93.12 266 ASP A C 1
ATOM 1982 O O . ASP A 1 266 ? 16.886 13.538 0.222 1.00 93.12 266 ASP A O 1
ATOM 1986 N N . THR A 1 267 ? 18.873 14.210 1.019 1.00 91.06 267 THR A N 1
ATOM 1987 C CA . THR A 1 267 ? 18.353 15.141 2.035 1.00 91.06 267 THR A CA 1
ATOM 1988 C C . THR A 1 267 ? 18.732 16.587 1.720 1.00 91.06 267 THR A C 1
ATOM 1990 O O . THR A 1 267 ? 18.875 17.406 2.632 1.00 91.06 267 THR A O 1
ATOM 1993 N N . ARG A 1 268 ? 18.991 16.897 0.443 1.00 91.25 268 ARG A N 1
ATOM 1994 C CA . ARG A 1 268 ? 19.431 18.232 0.027 1.00 91.25 268 ARG A CA 1
ATOM 1995 C C . ARG A 1 268 ? 18.327 19.261 0.258 1.00 91.25 268 ARG A C 1
ATOM 1997 O O . ARG A 1 268 ? 17.137 18.948 0.308 1.00 91.25 268 ARG A O 1
ATOM 2004 N N . VAL A 1 269 ? 18.731 20.523 0.368 1.00 87.62 269 VAL A N 1
ATOM 2005 C CA . VAL A 1 269 ? 17.784 21.643 0.401 1.00 87.62 269 VAL A CA 1
ATOM 2006 C C . VAL A 1 269 ? 16.939 21.647 -0.876 1.00 87.62 269 VAL A C 1
ATOM 2008 O O . VAL A 1 269 ? 17.435 21.298 -1.947 1.00 87.62 269 VAL A O 1
ATOM 2011 N N . ASN A 1 270 ? 15.669 22.037 -0.763 1.00 87.38 270 ASN A N 1
ATOM 2012 C CA . ASN A 1 270 ? 14.675 22.060 -1.849 1.00 87.38 270 ASN A CA 1
ATOM 2013 C C . ASN A 1 270 ? 14.290 20.693 -2.450 1.00 87.38 270 ASN A C 1
ATOM 2015 O O . ASN A 1 270 ? 13.350 20.648 -3.241 1.00 87.38 270 ASN A O 1
ATOM 2019 N N . THR A 1 271 ? 14.946 19.588 -2.072 1.00 92.25 271 THR A N 1
ATOM 2020 C CA . THR A 1 271 ? 14.524 18.245 -2.486 1.00 92.25 271 THR A CA 1
ATOM 2021 C C . THR A 1 271 ? 13.144 17.934 -1.926 1.00 92.25 271 THR A C 1
ATOM 2023 O O . THR A 1 271 ? 12.919 17.997 -0.714 1.00 92.25 271 THR A O 1
ATOM 2026 N N . LYS A 1 272 ? 12.234 17.528 -2.812 1.00 95.31 272 LYS A N 1
ATOM 2027 C CA . LYS A 1 272 ? 10.895 17.077 -2.446 1.00 95.31 272 LYS A CA 1
ATOM 2028 C C . LYS A 1 272 ? 10.372 16.069 -3.464 1.00 95.31 272 LYS A C 1
ATOM 2030 O O . LYS A 1 272 ? 10.439 16.315 -4.663 1.00 95.31 272 LYS A O 1
ATOM 2035 N N . TYR A 1 273 ? 9.797 14.974 -2.986 1.00 97.94 273 TYR A N 1
ATOM 2036 C CA . TYR A 1 273 ? 9.168 13.956 -3.827 1.00 97.94 273 TYR A CA 1
ATOM 2037 C C . TYR A 1 273 ? 7.659 13.980 -3.606 1.00 97.94 273 TYR A C 1
ATOM 2039 O O . TYR A 1 273 ? 7.207 13.930 -2.465 1.00 97.94 273 TYR A O 1
ATOM 2047 N N . VAL A 1 274 ? 6.880 14.084 -4.678 1.00 98.56 274 VAL A N 1
ATOM 2048 C CA . VAL A 1 274 ? 5.416 14.188 -4.617 1.00 98.56 274 VAL A CA 1
ATOM 2049 C C . VAL A 1 274 ? 4.800 13.070 -5.443 1.00 98.56 274 VAL A C 1
ATOM 2051 O O . VAL A 1 274 ? 5.090 12.955 -6.630 1.00 98.56 274 VAL A O 1
ATOM 2054 N N . LEU A 1 275 ? 3.968 12.235 -4.822 1.00 98.88 275 LEU A N 1
ATOM 2055 C CA . LEU A 1 275 ? 3.249 11.149 -5.486 1.00 98.88 275 LEU A CA 1
ATOM 2056 C C . LEU A 1 275 ? 1.749 11.333 -5.246 1.00 98.88 275 LEU A C 1
ATOM 2058 O O . LEU A 1 275 ? 1.264 11.137 -4.130 1.00 98.88 275 LEU A O 1
ATOM 2062 N N . THR A 1 276 ? 1.010 11.685 -6.297 1.00 98.88 276 THR A N 1
ATOM 2063 C CA . THR A 1 276 ? -0.410 12.042 -6.196 1.00 98.88 276 THR A CA 1
ATOM 2064 C C . THR A 1 276 ? -1.269 11.163 -7.092 1.00 98.88 276 THR A C 1
ATOM 2066 O O . THR A 1 276 ? -1.118 11.162 -8.312 1.00 98.88 276 THR A O 1
ATOM 2069 N N . ASN A 1 277 ? -2.238 10.456 -6.510 1.00 98.94 277 ASN A N 1
ATOM 2070 C CA . ASN A 1 277 ? -3.325 9.859 -7.277 1.00 98.94 277 ASN A CA 1
ATOM 2071 C C . ASN A 1 277 ? -4.497 10.841 -7.381 1.00 98.94 277 ASN A C 1
ATOM 2073 O O . ASN A 1 277 ? -5.235 11.031 -6.416 1.00 98.94 277 ASN A O 1
ATOM 2077 N N . ASN A 1 278 ? -4.674 11.422 -8.565 1.00 98.75 278 ASN A N 1
ATOM 2078 C CA . ASN A 1 278 ? -5.785 12.304 -8.932 1.00 98.75 278 ASN A CA 1
ATOM 2079 C C . ASN A 1 278 ? -6.797 11.648 -9.896 1.00 98.75 278 ASN A C 1
ATOM 2081 O O . ASN A 1 278 ? -7.815 12.237 -10.257 1.00 98.75 278 ASN A O 1
ATOM 2085 N N . GLY A 1 279 ? -6.535 10.408 -10.294 1.00 98.75 279 GLY A N 1
ATOM 2086 C CA . GLY A 1 279 ? -7.358 9.586 -11.162 1.00 98.75 279 GLY A CA 1
ATOM 2087 C C . GLY A 1 279 ? -7.808 8.323 -10.439 1.00 98.75 279 GLY A C 1
ATOM 2088 O O . GLY A 1 279 ? -8.317 8.376 -9.318 1.00 98.75 279 GLY A O 1
ATOM 2089 N N . THR A 1 280 ? -7.637 7.175 -11.089 1.00 98.94 280 THR A N 1
ATOM 2090 C CA . THR A 1 280 ? -7.973 5.869 -10.510 1.00 98.94 280 THR A CA 1
ATOM 2091 C C . THR A 1 280 ? -6.750 4.965 -10.424 1.00 98.94 280 THR A C 1
ATOM 2093 O O . THR A 1 280 ? -6.003 4.830 -11.392 1.00 98.94 280 THR A O 1
ATOM 2096 N N . ILE A 1 281 ? -6.580 4.303 -9.281 1.00 98.94 281 ILE A N 1
ATOM 2097 C CA . ILE A 1 281 ? -5.742 3.106 -9.158 1.00 98.94 281 ILE A CA 1
ATOM 2098 C C . ILE A 1 281 ? -6.650 1.934 -8.778 1.00 98.94 281 ILE A C 1
ATOM 2100 O O . ILE A 1 281 ? -7.404 2.040 -7.814 1.00 98.94 281 ILE A O 1
ATOM 2104 N N . ASP A 1 282 ? -6.619 0.839 -9.534 1.00 98.81 282 ASP A N 1
ATOM 2105 C CA . ASP A 1 282 ? -7.533 -0.294 -9.339 1.00 98.81 282 ASP A CA 1
ATOM 2106 C C . ASP A 1 282 ? -6.814 -1.636 -9.488 1.00 98.81 282 ASP A C 1
ATOM 2108 O O . ASP A 1 282 ? -6.436 -2.015 -10.601 1.00 98.81 282 ASP A O 1
ATOM 2112 N N . PHE A 1 283 ? -6.625 -2.335 -8.367 1.00 98.69 283 PHE A N 1
ATOM 2113 C CA . PHE A 1 283 ? -5.924 -3.614 -8.317 1.00 98.69 283 PHE A CA 1
ATOM 2114 C C . PHE A 1 283 ? -6.781 -4.726 -7.718 1.00 98.69 283 PHE A C 1
ATOM 2116 O O . PHE A 1 283 ? -7.193 -4.656 -6.556 1.00 98.69 283 PHE A O 1
ATOM 2123 N N . GLY A 1 284 ? -6.972 -5.797 -8.491 1.00 97.44 284 GLY A N 1
ATOM 2124 C CA . GLY A 1 284 ? -7.584 -7.048 -8.036 1.00 97.44 284 GLY A CA 1
ATOM 2125 C C . GLY A 1 284 ? -6.580 -8.083 -7.517 1.00 97.44 284 GLY A C 1
ATOM 2126 O O . GLY A 1 284 ? -6.960 -8.994 -6.780 1.00 97.44 284 GLY A O 1
ATOM 2127 N N . GLY A 1 285 ? -5.303 -7.970 -7.892 1.00 96.50 285 GLY A N 1
ATOM 2128 C CA . GLY A 1 285 ? -4.247 -8.907 -7.511 1.00 96.50 285 GLY A CA 1
ATOM 2129 C C . GLY A 1 285 ? -3.795 -8.810 -6.055 1.00 96.50 285 GLY A C 1
ATOM 2130 O O . GLY A 1 285 ? -3.680 -7.713 -5.510 1.00 96.50 285 GLY A O 1
ATOM 2131 N N . GLU A 1 286 ? -3.463 -9.950 -5.436 1.00 95.38 286 GLU A N 1
ATOM 2132 C CA . GLU A 1 286 ? -2.903 -9.996 -4.075 1.00 95.38 286 GLU A CA 1
ATOM 2133 C C . GLU A 1 286 ? -1.585 -9.218 -3.942 1.00 95.38 286 GLU A C 1
ATOM 2135 O O . GLU A 1 286 ? -0.867 -9.012 -4.915 1.00 95.38 286 GLU A O 1
ATOM 2140 N N . LYS A 1 287 ? -1.220 -8.808 -2.725 1.00 96.25 287 LYS A N 1
ATOM 2141 C CA . LYS A 1 287 ? 0.064 -8.140 -2.445 1.00 96.25 287 LYS A CA 1
ATOM 2142 C C . LYS A 1 287 ? 0.365 -6.970 -3.394 1.00 96.25 287 LYS A C 1
ATOM 2144 O O . LYS A 1 287 ? 1.495 -6.810 -3.851 1.00 96.25 287 LYS A O 1
ATOM 2149 N N . SER A 1 288 ? -0.643 -6.163 -3.706 1.00 98.19 288 SER A N 1
ATOM 2150 C CA . SER A 1 288 ? -0.497 -4.987 -4.570 1.00 98.19 288 SER A CA 1
ATOM 2151 C C . SER A 1 288 ? -0.564 -3.703 -3.755 1.00 98.19 288 SER A C 1
ATOM 2153 O O . SER A 1 288 ? -1.202 -3.665 -2.702 1.00 98.19 288 SER A O 1
ATOM 2155 N N . ILE A 1 289 ? 0.120 -2.655 -4.213 1.00 98.81 289 ILE A N 1
ATOM 2156 C CA . ILE A 1 289 ? 0.212 -1.371 -3.515 1.00 98.81 289 ILE A CA 1
ATOM 2157 C C . ILE A 1 289 ? -0.150 -0.231 -4.464 1.00 98.81 289 ILE A C 1
ATOM 2159 O O . ILE A 1 289 ? 0.454 -0.091 -5.520 1.00 98.81 289 ILE A O 1
ATOM 2163 N N . GLY A 1 290 ? -1.102 0.624 -4.101 1.00 98.75 290 GLY A N 1
ATOM 2164 C CA . GLY A 1 290 ? -1.428 1.799 -4.911 1.00 98.75 290 GLY A CA 1
ATOM 2165 C C . GLY A 1 290 ? -0.247 2.768 -5.005 1.00 98.75 290 GLY A C 1
ATOM 2166 O O . GLY A 1 290 ? 0.282 3.008 -6.091 1.00 98.75 290 GLY A O 1
ATOM 2167 N N . ILE A 1 291 ? 0.204 3.270 -3.853 1.00 98.88 291 ILE A N 1
ATOM 2168 C CA . ILE A 1 291 ? 1.381 4.139 -3.728 1.00 98.88 291 ILE A CA 1
ATOM 2169 C C . ILE A 1 291 ? 2.323 3.591 -2.659 1.00 98.88 291 ILE A C 1
ATOM 2171 O O . ILE A 1 291 ? 1.918 3.421 -1.507 1.00 98.88 291 ILE A O 1
ATOM 2175 N N . GLN A 1 292 ? 3.584 3.351 -3.018 1.00 98.19 292 GLN A N 1
ATOM 2176 C CA . GLN A 1 292 ? 4.616 2.915 -2.083 1.00 98.19 292 GLN A CA 1
ATOM 2177 C C . GLN A 1 292 ? 5.733 3.951 -1.950 1.00 98.19 292 GLN A C 1
ATOM 2179 O O . GLN A 1 292 ? 6.210 4.524 -2.921 1.00 98.19 292 GLN A O 1
ATOM 2184 N N . VAL A 1 293 ? 6.215 4.143 -0.729 1.00 97.00 293 VAL A N 1
ATOM 2185 C CA . VAL A 1 293 ? 7.463 4.863 -0.472 1.00 97.00 293 VAL A CA 1
ATOM 2186 C C . VAL A 1 293 ? 8.447 3.889 0.153 1.00 97.00 293 VAL A C 1
ATOM 2188 O O . VAL A 1 293 ? 8.234 3.430 1.279 1.00 97.00 293 VAL A O 1
ATOM 2191 N N . TYR A 1 294 ? 9.491 3.552 -0.599 1.00 94.38 294 TYR A N 1
ATOM 2192 C CA . TYR A 1 294 ? 10.510 2.583 -0.223 1.00 94.38 294 TYR A CA 1
ATOM 2193 C C . TYR A 1 294 ? 11.895 3.038 -0.710 1.00 94.38 294 TYR A C 1
ATOM 2195 O O . TYR A 1 294 ? 12.486 2.477 -1.627 1.00 94.38 294 TYR A O 1
ATOM 2203 N N . ALA A 1 295 ? 12.424 4.070 -0.057 1.00 93.38 295 ALA A N 1
ATOM 2204 C CA . ALA A 1 295 ? 13.771 4.591 -0.280 1.00 93.38 295 ALA A CA 1
ATOM 2205 C C . ALA A 1 295 ? 14.624 4.461 1.001 1.00 93.38 295 ALA A C 1
ATOM 2207 O O . ALA A 1 295 ? 14.982 5.467 1.625 1.00 93.38 295 ALA A O 1
ATOM 2208 N N . PRO A 1 296 ? 14.904 3.228 1.474 1.00 89.81 296 PRO A N 1
ATOM 2209 C CA . PRO A 1 296 ? 15.681 3.027 2.695 1.00 89.81 296 PRO A CA 1
ATOM 2210 C C . PRO A 1 296 ? 17.055 3.700 2.583 1.00 89.81 296 PRO A C 1
ATOM 2212 O O . PRO A 1 296 ? 17.758 3.539 1.594 1.00 89.81 296 PRO A O 1
ATOM 2215 N N . GLY A 1 297 ? 17.439 4.468 3.607 1.00 88.88 297 GLY A N 1
ATOM 2216 C CA . GLY A 1 297 ? 18.697 5.228 3.617 1.00 88.88 297 GLY A CA 1
ATOM 2217 C C . GLY A 1 297 ? 18.609 6.647 3.043 1.00 88.88 297 GLY A C 1
ATOM 2218 O O . GLY A 1 297 ? 19.572 7.394 3.191 1.00 88.88 297 GLY A O 1
ATOM 2219 N N . SER A 1 298 ? 17.464 7.050 2.477 1.00 92.31 298 SER A N 1
ATOM 2220 C CA . SER A 1 298 ? 17.204 8.424 2.029 1.00 92.31 298 SER A CA 1
ATOM 2221 C C . SER A 1 298 ? 15.964 8.999 2.724 1.00 92.31 298 SER A C 1
ATOM 2223 O O . SER A 1 298 ? 14.857 8.888 2.196 1.00 92.31 298 SER A O 1
ATOM 2225 N N . PRO A 1 299 ? 16.095 9.615 3.917 1.00 93.31 299 PRO A N 1
ATOM 2226 C CA . PRO A 1 299 ? 14.973 10.215 4.637 1.00 93.31 299 PRO A CA 1
ATOM 2227 C C . PRO A 1 299 ? 14.569 11.569 4.021 1.00 93.31 299 PRO A C 1
ATOM 2229 O O . PRO A 1 299 ? 14.568 12.605 4.689 1.00 93.31 299 PRO A O 1
ATOM 2232 N N . SER A 1 300 ? 14.242 11.560 2.731 1.00 94.06 300 SER A N 1
ATOM 2233 C CA . SER A 1 300 ? 13.839 12.724 1.946 1.00 94.06 300 SER A CA 1
ATOM 2234 C C . SER A 1 300 ? 12.479 13.269 2.383 1.00 94.06 300 SER A C 1
ATOM 2236 O O . SER A 1 300 ? 11.681 12.565 3.007 1.00 94.06 300 SER A O 1
ATOM 2238 N N . LEU A 1 301 ? 12.188 14.524 2.032 1.00 96.50 301 LEU A N 1
ATOM 2239 C CA . LEU A 1 301 ? 10.839 15.074 2.154 1.00 96.50 301 LEU A CA 1
ATOM 2240 C C . LEU A 1 301 ? 9.927 14.442 1.096 1.00 96.50 301 LEU A C 1
ATOM 2242 O O . LEU A 1 301 ? 10.194 14.567 -0.101 1.00 96.50 301 LEU A O 1
ATOM 2246 N N . VAL A 1 302 ? 8.848 13.801 1.541 1.00 98.06 302 VAL A N 1
ATOM 2247 C CA . VAL A 1 302 ? 7.883 13.125 0.667 1.00 98.06 302 VAL A CA 1
ATOM 2248 C C . VAL A 1 302 ? 6.465 13.606 0.957 1.00 98.06 302 VAL A C 1
ATOM 2250 O O . VAL A 1 302 ? 6.061 13.702 2.113 1.00 98.06 302 VAL A O 1
ATOM 2253 N N . GLU A 1 303 ? 5.681 13.869 -0.079 1.00 98.69 303 GLU A N 1
ATOM 2254 C CA . GLU A 1 303 ? 4.243 14.106 0.029 1.00 98.69 303 GLU A CA 1
ATOM 2255 C C . GLU A 1 303 ? 3.495 13.084 -0.818 1.00 98.69 303 GLU A C 1
ATOM 2257 O O . GLU A 1 303 ? 3.688 12.994 -2.029 1.00 98.69 303 GLU A O 1
ATOM 2262 N N . VAL A 1 304 ? 2.646 12.299 -0.164 1.00 98.88 304 VAL A N 1
ATOM 2263 C CA . VAL A 1 304 ? 1.782 11.315 -0.809 1.00 98.88 304 VAL A CA 1
ATOM 2264 C C . VAL A 1 304 ? 0.338 11.753 -0.645 1.00 98.88 304 VAL A C 1
ATOM 2266 O O . VAL A 1 304 ? -0.105 12.011 0.476 1.00 98.88 304 VAL A O 1
ATOM 2269 N N . ALA A 1 305 ? -0.405 11.801 -1.748 1.00 98.81 305 ALA A N 1
ATOM 2270 C CA . ALA A 1 305 ? -1.807 12.188 -1.731 1.00 98.81 305 ALA A CA 1
ATOM 2271 C C . ALA A 1 305 ? -2.685 11.260 -2.576 1.00 98.81 305 ALA A C 1
ATOM 2273 O O . ALA A 1 305 ? -2.349 10.905 -3.706 1.00 98.81 305 ALA A O 1
ATOM 2274 N N . ASN A 1 306 ? -3.862 10.931 -2.050 1.00 98.94 306 ASN A N 1
ATOM 2275 C CA . ASN A 1 306 ? -4.985 10.439 -2.838 1.00 98.94 306 ASN A CA 1
ATOM 2276 C C . ASN A 1 306 ? -6.087 11.491 -2.853 1.00 98.94 306 ASN A C 1
ATOM 2278 O O . ASN A 1 306 ? -6.721 11.726 -1.829 1.00 98.94 306 ASN A O 1
ATOM 2282 N N . THR A 1 307 ? -6.330 12.108 -4.001 1.00 98.81 307 THR A N 1
ATOM 2283 C CA . THR A 1 307 ? -7.387 13.115 -4.174 1.00 98.81 307 THR A CA 1
ATOM 2284 C C . THR A 1 307 ? -8.603 12.552 -4.903 1.00 98.81 307 THR A C 1
ATOM 2286 O O . THR A 1 307 ? -9.617 13.237 -5.018 1.00 98.81 307 THR A O 1
ATOM 2289 N N . ASN A 1 308 ? -8.527 11.311 -5.386 1.00 98.81 308 ASN A N 1
ATOM 2290 C CA . ASN A 1 308 ? -9.602 10.663 -6.125 1.00 98.81 308 ASN A CA 1
ATOM 2291 C C . ASN A 1 308 ? -9.728 9.191 -5.698 1.00 98.81 308 ASN A C 1
ATOM 2293 O O . ASN A 1 308 ? -9.902 8.935 -4.509 1.00 98.81 308 ASN A O 1
ATOM 2297 N N . LYS A 1 309 ? -9.664 8.199 -6.591 1.00 98.75 309 LYS A N 1
ATOM 2298 C CA . LYS A 1 309 ? -10.121 6.838 -6.266 1.00 98.75 309 LYS A CA 1
ATOM 2299 C C . LYS A 1 309 ? -8.994 5.806 -6.225 1.00 98.75 309 LYS A C 1
ATOM 2301 O O . LYS A 1 309 ? -8.212 5.705 -7.168 1.00 98.75 309 LYS A O 1
ATOM 2306 N N . MET A 1 310 ? -8.983 4.971 -5.185 1.00 98.88 310 MET A N 1
ATOM 2307 C CA . MET A 1 310 ? -8.247 3.704 -5.164 1.00 98.88 310 MET A CA 1
ATOM 2308 C C . MET A 1 310 ? -9.162 2.526 -4.828 1.00 98.88 310 MET A C 1
ATOM 2310 O O . MET A 1 310 ? -9.926 2.590 -3.865 1.00 98.88 310 MET A O 1
ATOM 2314 N N . ASN A 1 311 ? -9.049 1.435 -5.581 1.00 98.81 311 ASN A N 1
ATOM 2315 C CA . ASN A 1 311 ? -9.702 0.162 -5.285 1.00 98.81 311 ASN A CA 1
ATOM 2316 C C . ASN A 1 311 ? -8.635 -0.908 -5.048 1.00 98.81 311 ASN A C 1
ATOM 2318 O O . ASN A 1 311 ? -7.802 -1.176 -5.911 1.00 98.81 311 ASN A O 1
ATOM 2322 N N . ILE A 1 312 ? -8.674 -1.511 -3.864 1.00 98.38 312 ILE A N 1
ATOM 2323 C CA . ILE A 1 312 ? -7.740 -2.532 -3.400 1.00 98.38 312 ILE A CA 1
ATOM 2324 C C . ILE A 1 312 ? -8.547 -3.805 -3.132 1.00 98.38 312 ILE A C 1
ATOM 2326 O O . ILE A 1 312 ? -9.117 -4.000 -2.053 1.00 98.38 312 ILE A O 1
ATOM 2330 N N . GLY A 1 313 ? -8.656 -4.637 -4.166 1.00 96.25 313 GLY A N 1
ATOM 2331 C CA . GLY A 1 313 ? -9.392 -5.904 -4.169 1.00 96.25 313 GLY A CA 1
ATOM 2332 C C . GLY A 1 313 ? -8.528 -7.136 -3.914 1.00 96.25 313 GLY A C 1
ATOM 2333 O O . GLY A 1 313 ? -9.060 -8.213 -3.664 1.00 96.25 313 GLY A O 1
ATOM 2334 N N . GLY A 1 314 ? -7.204 -6.994 -3.938 1.00 94.19 314 GLY A N 1
ATOM 2335 C CA . GLY A 1 314 ? -6.288 -8.060 -3.552 1.00 94.19 314 GLY A CA 1
ATOM 2336 C C . GLY A 1 314 ? -6.294 -8.337 -2.052 1.00 94.19 314 GLY A C 1
ATOM 2337 O O . GLY A 1 314 ? -6.534 -7.445 -1.234 1.00 94.19 314 GLY A O 1
ATOM 2338 N N . THR A 1 315 ? -5.957 -9.568 -1.673 1.00 94.56 315 THR A N 1
ATOM 2339 C CA . THR A 1 315 ? -5.598 -9.914 -0.291 1.00 94.56 315 THR A CA 1
ATOM 2340 C C . THR A 1 315 ? -4.214 -9.353 0.039 1.00 94.56 315 THR A C 1
ATOM 2342 O O . THR A 1 315 ? -3.390 -9.155 -0.861 1.00 94.56 315 THR A O 1
ATOM 2345 N N . ALA A 1 316 ? -3.939 -9.073 1.317 1.00 95.25 316 ALA A N 1
ATOM 2346 C CA . ALA A 1 316 ? -2.622 -8.600 1.763 1.00 95.25 316 ALA A CA 1
ATOM 2347 C C . ALA A 1 316 ? -2.103 -7.370 0.981 1.00 95.25 316 ALA A C 1
ATOM 2349 O O . ALA A 1 316 ? -0.925 -7.297 0.660 1.00 95.25 316 ALA A O 1
ATOM 2350 N N . SER A 1 317 ? -2.983 -6.445 0.602 1.00 97.88 317 SER A N 1
ATOM 2351 C CA . SER A 1 317 ? -2.692 -5.337 -0.321 1.00 97.88 317 SER A CA 1
ATOM 2352 C C . SER A 1 317 ? -2.874 -3.974 0.346 1.00 97.88 317 SER A C 1
ATOM 2354 O O . SER A 1 317 ? -3.574 -3.864 1.348 1.00 97.88 317 SER A O 1
ATOM 2356 N N . TYR A 1 318 ? -2.266 -2.925 -0.206 1.00 98.56 318 TYR A N 1
ATOM 2357 C CA . TYR A 1 318 ? -2.235 -1.599 0.411 1.00 98.56 318 TYR A CA 1
ATOM 2358 C C . TYR A 1 318 ? -2.682 -0.496 -0.551 1.00 98.56 318 TYR A C 1
ATOM 2360 O O . TYR A 1 318 ? -2.254 -0.460 -1.697 1.00 98.56 318 TYR A O 1
ATOM 2368 N N . GLY A 1 319 ? -3.505 0.451 -0.102 1.00 98.69 319 GLY A N 1
ATOM 2369 C CA . GLY A 1 319 ? -3.774 1.668 -0.878 1.00 98.69 319 GLY A CA 1
ATOM 2370 C C . GLY A 1 319 ? -2.530 2.553 -0.930 1.00 98.69 319 GLY A C 1
ATOM 2371 O O . GLY A 1 319 ? -1.930 2.749 -1.983 1.00 98.69 319 GLY A O 1
ATOM 2372 N N . MET A 1 320 ? -2.094 3.025 0.236 1.00 98.81 320 MET A N 1
ATOM 2373 C CA . MET A 1 320 ? -0.863 3.795 0.419 1.00 98.81 320 MET A CA 1
ATOM 2374 C C . MET A 1 320 ? -0.014 3.154 1.515 1.00 98.81 320 MET A C 1
ATOM 2376 O O . MET A 1 320 ? -0.531 2.838 2.588 1.00 98.81 320 MET A O 1
ATOM 2380 N N . LYS A 1 321 ? 1.283 2.954 1.256 1.00 97.62 321 LYS A N 1
ATOM 2381 C CA . LYS A 1 321 ? 2.197 2.291 2.195 1.00 97.62 321 LYS A CA 1
ATOM 2382 C C . LYS A 1 321 ? 3.516 3.044 2.353 1.00 97.62 321 LYS A C 1
ATOM 2384 O O . LYS A 1 321 ? 4.309 3.125 1.410 1.00 97.62 321 LYS A O 1
ATOM 2389 N N . TRP A 1 322 ? 3.809 3.506 3.569 1.00 94.50 322 TRP A N 1
ATOM 2390 C CA . TRP A 1 322 ? 5.166 3.912 3.943 1.00 94.50 322 TRP A CA 1
ATOM 2391 C C . TRP A 1 322 ? 5.944 2.677 4.369 1.00 94.50 322 TRP A C 1
ATOM 2393 O O . TRP A 1 322 ? 5.516 1.928 5.244 1.00 94.50 322 TRP A O 1
ATOM 2403 N N . SER A 1 323 ? 7.076 2.456 3.710 1.00 92.19 323 SER A N 1
ATOM 2404 C CA . SER A 1 323 ? 7.907 1.264 3.896 1.00 92.19 323 SER A CA 1
ATOM 2405 C C . SER A 1 323 ? 9.358 1.597 4.253 1.00 92.19 323 SER A C 1
ATOM 2407 O O . SER A 1 323 ? 10.155 0.696 4.487 1.00 92.19 323 SER A O 1
ATOM 2409 N N . SER A 1 324 ? 9.717 2.880 4.297 1.00 92.44 324 SER A N 1
ATOM 2410 C CA . SER A 1 324 ? 11.037 3.361 4.701 1.00 92.44 324 SER A CA 1
ATOM 2411 C C . SER A 1 324 ? 10.922 4.665 5.482 1.00 92.44 324 SER A C 1
ATOM 2413 O O . SER A 1 324 ? 9.887 5.333 5.469 1.00 92.44 324 SER A O 1
ATOM 2415 N N . ARG A 1 325 ? 12.008 5.049 6.157 1.00 92.94 325 ARG A N 1
ATOM 2416 C CA . ARG A 1 325 ? 12.108 6.350 6.819 1.00 92.94 325 ARG A CA 1
ATOM 2417 C C . ARG A 1 325 ? 11.986 7.499 5.821 1.00 92.94 325 ARG A C 1
ATOM 2419 O O . ARG A 1 325 ? 12.578 7.452 4.749 1.00 92.94 325 ARG A O 1
ATOM 2426 N N . VAL A 1 326 ? 11.274 8.543 6.232 1.00 94.56 326 VAL A N 1
ATOM 2427 C CA . VAL A 1 326 ? 11.117 9.809 5.506 1.00 94.56 326 VAL A CA 1
ATOM 2428 C C . VAL A 1 326 ? 11.517 10.987 6.401 1.00 94.56 326 VAL A C 1
ATOM 2430 O O . VAL A 1 326 ? 11.714 10.834 7.615 1.00 94.56 326 VAL A O 1
ATOM 2433 N N . GLY A 1 327 ? 11.657 12.173 5.813 1.00 94.81 327 GLY A N 1
ATOM 2434 C CA . GLY A 1 327 ? 11.898 13.410 6.551 1.00 94.81 327 GLY A CA 1
ATOM 2435 C C . GLY A 1 327 ? 10.705 13.768 7.442 1.00 94.81 327 GLY A C 1
ATOM 2436 O O . GLY A 1 327 ? 9.562 13.509 7.072 1.00 94.81 327 GLY A O 1
ATOM 2437 N N . ALA A 1 328 ? 10.951 14.401 8.592 1.00 94.81 328 ALA A N 1
ATOM 2438 C CA . ALA A 1 328 ? 9.930 14.676 9.618 1.00 94.81 328 ALA A CA 1
ATOM 2439 C C . ALA A 1 328 ? 8.738 15.534 9.157 1.00 94.81 328 ALA A C 1
ATOM 2441 O O . ALA A 1 328 ? 7.681 15.520 9.781 1.00 94.81 328 ALA A O 1
ATOM 2442 N N . ASN A 1 329 ? 8.895 16.272 8.057 1.00 95.69 329 ASN A N 1
ATOM 2443 C CA . ASN A 1 329 ? 7.843 17.105 7.475 1.00 95.69 329 ASN A CA 1
ATOM 2444 C C . ASN A 1 329 ? 7.066 16.414 6.343 1.00 95.69 329 ASN A C 1
ATOM 2446 O O . ASN A 1 329 ? 6.234 17.058 5.711 1.00 95.69 329 ASN A O 1
ATOM 2450 N N . SER A 1 330 ? 7.333 15.134 6.083 1.00 98.19 330 SER A N 1
ATOM 2451 C CA . SER A 1 330 ? 6.645 14.351 5.051 1.00 98.19 330 SER A CA 1
ATOM 2452 C C . SER A 1 330 ? 5.190 14.084 5.420 1.00 98.19 330 SER A C 1
ATOM 2454 O O . SER A 1 330 ? 4.843 14.102 6.598 1.00 98.19 330 SER A O 1
ATOM 2456 N N . THR A 1 331 ? 4.336 13.826 4.429 1.00 98.69 331 THR A N 1
ATOM 2457 C CA . THR A 1 331 ? 2.903 13.566 4.641 1.00 98.69 331 THR A CA 1
ATOM 2458 C C . THR A 1 331 ? 2.385 12.415 3.780 1.00 98.69 331 THR A C 1
ATOM 2460 O O . THR A 1 331 ? 2.898 12.164 2.688 1.00 98.69 331 THR A O 1
ATOM 2463 N N . MET A 1 332 ? 1.358 11.724 4.277 1.00 98.81 332 MET A N 1
ATOM 2464 C CA . MET A 1 332 ? 0.584 10.712 3.557 1.00 98.81 332 MET A CA 1
ATOM 2465 C C . MET A 1 332 ? -0.901 10.928 3.836 1.00 98.81 332 MET A C 1
ATOM 2467 O O . MET A 1 332 ? -1.384 10.636 4.931 1.00 98.81 332 MET A O 1
ATOM 2471 N N . ILE A 1 333 ? -1.621 11.462 2.849 1.00 98.88 333 ILE A N 1
ATOM 2472 C CA . ILE A 1 333 ? -2.970 11.996 3.039 1.00 98.88 333 ILE A CA 1
ATOM 2473 C C . ILE A 1 333 ? -3.949 11.370 2.043 1.00 98.88 333 ILE A C 1
ATOM 2475 O O . ILE A 1 333 ? -3.780 11.486 0.831 1.00 98.88 333 ILE A O 1
ATOM 2479 N N . ASN A 1 334 ? -5.028 10.762 2.540 1.00 98.94 334 ASN A N 1
ATOM 2480 C CA . ASN A 1 334 ? -6.232 10.580 1.725 1.00 98.94 334 ASN A CA 1
ATOM 2481 C C . ASN A 1 334 ? -7.047 11.871 1.822 1.00 98.94 334 ASN A C 1
ATOM 2483 O O . ASN A 1 334 ? -7.636 12.140 2.867 1.00 98.94 334 ASN A O 1
ATOM 2487 N N . ASP A 1 335 ? -7.017 12.704 0.786 1.00 98.81 335 ASP A N 1
ATOM 2488 C CA . ASP A 1 335 ? -7.613 14.042 0.809 1.00 98.81 335 ASP A CA 1
ATOM 2489 C C . ASP A 1 335 ? -9.149 13.977 0.857 1.00 98.81 335 ASP A C 1
ATOM 2491 O O . ASP A 1 335 ? -9.742 12.917 0.699 1.00 98.81 335 ASP A O 1
ATOM 2495 N N . LYS A 1 336 ? -9.824 15.109 1.072 1.00 98.69 336 LYS A N 1
ATOM 2496 C CA . LYS A 1 336 ? -11.278 15.216 1.274 1.00 98.69 336 LYS A CA 1
ATOM 2497 C C . LYS A 1 336 ? -12.109 14.562 0.167 1.00 98.69 336 LYS A C 1
ATOM 2499 O O . LYS A 1 336 ? -13.148 13.979 0.456 1.00 98.69 336 LYS A O 1
ATOM 2504 N N . SER A 1 337 ? -11.670 14.668 -1.085 1.00 98.44 337 SER A N 1
ATOM 2505 C CA . SER A 1 337 ? -12.303 14.013 -2.240 1.00 98.44 337 SER A CA 1
ATOM 2506 C C . SER A 1 337 ? -11.803 12.585 -2.479 1.00 98.44 337 SER A C 1
ATOM 2508 O O . SER A 1 337 ? -12.368 11.864 -3.297 1.00 98.44 337 SER A O 1
ATOM 2510 N N . GLY A 1 338 ? -10.752 12.177 -1.769 1.00 98.88 338 GLY A N 1
ATOM 2511 C CA . GLY A 1 338 ? -10.141 10.867 -1.858 1.00 98.88 338 GLY A CA 1
ATOM 2512 C C . GLY A 1 338 ? -11.044 9.763 -1.310 1.00 98.88 338 GLY A C 1
ATOM 2513 O O . GLY A 1 338 ? -11.579 9.846 -0.202 1.00 98.88 338 GLY A O 1
ATOM 2514 N N . VAL A 1 339 ? -11.185 8.693 -2.085 1.00 98.94 339 VAL A N 1
ATOM 2515 C CA . VAL A 1 339 ? -11.899 7.469 -1.731 1.00 98.94 339 VAL A CA 1
ATOM 2516 C C . VAL A 1 339 ? -10.962 6.278 -1.885 1.00 98.94 339 VAL A C 1
ATOM 2518 O O . VAL A 1 339 ? -10.448 6.030 -2.975 1.00 98.94 339 VAL A O 1
ATOM 2521 N N . ILE A 1 340 ? -10.786 5.505 -0.815 1.00 98.94 340 ILE A N 1
ATOM 2522 C CA . ILE A 1 340 ? -10.061 4.229 -0.844 1.00 98.94 340 ILE A CA 1
ATOM 2523 C C . ILE A 1 340 ? -11.035 3.103 -0.495 1.00 98.94 340 ILE A C 1
ATOM 2525 O O . ILE A 1 340 ? -11.657 3.124 0.563 1.00 98.94 340 ILE A O 1
ATOM 2529 N N . ASN A 1 341 ? -11.167 2.111 -1.372 1.00 98.94 341 ASN A N 1
ATOM 2530 C CA . ASN A 1 341 ? -11.993 0.927 -1.149 1.00 98.94 341 ASN A CA 1
ATOM 2531 C C . ASN A 1 341 ? -11.095 -0.287 -0.903 1.00 98.94 341 ASN A C 1
ATOM 2533 O O . ASN A 1 341 ? -10.338 -0.681 -1.785 1.00 98.94 341 ASN A O 1
ATOM 2537 N N . VAL A 1 342 ? -11.206 -0.899 0.273 1.00 98.81 342 VAL A N 1
ATOM 2538 C CA . VAL A 1 342 ? -10.501 -2.125 0.659 1.00 98.81 342 VAL A CA 1
ATOM 2539 C C . VAL A 1 342 ? -11.514 -3.262 0.695 1.00 98.81 342 VAL A C 1
ATOM 2541 O O . VAL A 1 342 ? -12.454 -3.242 1.491 1.00 98.81 342 VAL A O 1
ATOM 2544 N N . THR A 1 343 ? -11.355 -4.230 -0.205 1.00 97.75 343 THR A N 1
ATOM 2545 C CA . THR A 1 343 ? -12.383 -5.257 -0.468 1.00 97.75 343 THR A CA 1
ATOM 2546 C C . THR A 1 343 ? -11.830 -6.678 -0.565 1.00 97.75 343 THR A C 1
ATOM 2548 O O . THR A 1 343 ? -12.596 -7.610 -0.801 1.00 97.75 343 THR A O 1
ATOM 2551 N N . GLY A 1 344 ? -10.518 -6.858 -0.369 1.00 95.31 344 GLY A N 1
ATOM 2552 C CA . GLY A 1 344 ? -9.851 -8.148 -0.531 1.00 95.31 344 GLY A CA 1
ATOM 2553 C C . GLY A 1 344 ? -10.471 -9.272 0.286 1.00 95.31 344 GLY A C 1
ATOM 2554 O O . GLY A 1 344 ? -10.894 -9.070 1.423 1.00 95.31 344 GLY A O 1
ATOM 2555 N N . ASP A 1 345 ? -10.527 -10.468 -0.294 1.00 94.94 345 ASP A N 1
ATOM 2556 C CA . ASP A 1 345 ? -11.103 -11.644 0.346 1.00 94.94 345 ASP A CA 1
ATOM 2557 C C . ASP A 1 345 ? -10.327 -12.918 -0.021 1.00 94.94 345 ASP A C 1
ATOM 2559 O O . ASP A 1 345 ? -10.243 -13.299 -1.186 1.00 94.94 345 ASP A O 1
ATOM 2563 N N . ALA A 1 346 ? -9.768 -13.583 0.995 1.00 91.38 346 ALA A N 1
ATOM 2564 C CA . ALA A 1 346 ? -9.021 -14.833 0.861 1.00 91.38 346 ALA A CA 1
ATOM 2565 C C . ALA A 1 346 ? -9.908 -16.095 0.922 1.00 91.38 346 ALA A C 1
ATOM 2567 O O . ALA A 1 346 ? -9.401 -17.213 0.861 1.00 91.38 346 ALA A O 1
ATOM 2568 N N . GLY A 1 347 ? -11.225 -15.934 1.062 1.00 92.50 347 GLY A N 1
ATOM 2569 C CA . GLY A 1 347 ? -12.179 -17.028 1.184 1.00 92.50 347 GLY A CA 1
ATOM 2570 C C . GLY A 1 347 ? -12.042 -17.793 2.501 1.00 92.50 347 GLY A C 1
ATOM 2571 O O . GLY A 1 347 ? -11.823 -17.217 3.570 1.00 92.50 347 GLY A O 1
ATOM 2572 N N . VAL A 1 348 ? -12.215 -19.110 2.419 1.00 92.94 348 VAL A N 1
ATOM 2573 C CA . VAL A 1 348 ? -12.165 -20.039 3.553 1.00 92.94 348 VAL A CA 1
ATOM 2574 C C . VAL A 1 348 ? -11.157 -21.156 3.292 1.00 92.94 348 VAL A C 1
ATOM 2576 O O . VAL A 1 348 ? -10.893 -21.510 2.144 1.00 92.94 348 VAL A O 1
ATOM 2579 N N . ASP A 1 349 ? -10.594 -21.715 4.360 1.00 92.19 349 ASP A N 1
ATOM 2580 C CA . ASP A 1 349 ? -9.723 -22.885 4.291 1.00 92.19 349 ASP A CA 1
ATOM 2581 C C . ASP A 1 349 ? -10.521 -24.181 4.035 1.00 92.19 349 ASP A C 1
ATOM 2583 O O . ASP A 1 349 ? -11.753 -24.194 3.970 1.00 92.19 349 ASP A O 1
ATOM 2587 N N . SER A 1 350 ? -9.823 -25.316 3.933 1.00 92.31 350 SER A N 1
ATOM 2588 C CA . SER A 1 350 ? -10.444 -26.637 3.735 1.00 92.31 350 SER A CA 1
ATOM 2589 C C . SER A 1 350 ? -11.350 -27.095 4.888 1.00 92.31 350 SER A C 1
ATOM 2591 O O . SER A 1 350 ? -12.056 -28.092 4.752 1.00 92.31 350 SER A O 1
ATOM 2593 N N . LYS A 1 351 ? -11.347 -26.380 6.020 1.00 93.06 351 LYS A N 1
ATOM 2594 C CA . LYS A 1 351 ? -12.210 -26.600 7.189 1.00 93.06 351 LYS A CA 1
ATOM 2595 C C . LYS A 1 351 ? -13.316 -25.544 7.287 1.00 93.06 351 LYS A C 1
ATOM 2597 O O . LYS A 1 351 ? -13.948 -25.429 8.336 1.00 93.06 351 LYS A O 1
ATOM 2602 N N . ASN A 1 352 ? -13.551 -24.785 6.215 1.00 90.50 352 ASN A N 1
ATOM 2603 C CA . ASN A 1 352 ? -14.544 -23.718 6.136 1.00 90.50 352 ASN A CA 1
ATOM 2604 C C . ASN A 1 352 ? -14.313 -22.581 7.154 1.00 90.50 352 ASN A C 1
ATOM 2606 O O . ASN A 1 352 ? -15.257 -21.903 7.567 1.00 90.50 352 ASN A O 1
ATOM 2610 N N . LYS A 1 353 ? -13.063 -22.369 7.586 1.00 89.56 353 LYS A N 1
ATOM 2611 C CA . LYS A 1 353 ? -12.693 -21.233 8.438 1.00 89.56 353 LYS A CA 1
ATOM 2612 C C . LYS A 1 353 ? -12.213 -20.074 7.568 1.00 89.56 353 LYS A C 1
ATOM 2614 O O . LYS A 1 353 ? -11.405 -20.312 6.672 1.00 89.56 353 LYS A O 1
ATOM 2619 N N . PRO A 1 354 ? -12.641 -18.828 7.830 1.00 89.88 354 PRO A N 1
ATOM 2620 C CA . PRO A 1 354 ? -12.159 -17.673 7.081 1.00 89.88 354 PRO A CA 1
ATOM 2621 C C . PRO A 1 354 ? -10.637 -17.558 7.109 1.00 89.88 354 PRO A C 1
ATOM 2623 O O . PRO A 1 354 ? -10.018 -17.615 8.175 1.00 89.88 354 PRO A O 1
ATOM 2626 N N . VAL A 1 355 ? -10.055 -17.362 5.929 1.00 92.38 355 VAL A N 1
ATOM 2627 C CA . VAL A 1 355 ? -8.641 -17.025 5.771 1.00 92.38 355 VAL A CA 1
ATOM 2628 C C . VAL A 1 355 ? -8.497 -15.510 5.887 1.00 92.38 355 VAL A C 1
ATOM 2630 O O . VAL A 1 355 ? -9.366 -14.750 5.453 1.00 92.38 355 VAL A O 1
ATOM 2633 N N . ASN A 1 356 ? -7.407 -15.058 6.502 1.00 92.75 356 ASN A N 1
ATOM 2634 C CA . ASN A 1 356 ? -7.189 -13.634 6.700 1.00 92.75 356 ASN A CA 1
ATOM 2635 C C . ASN A 1 356 ? -6.920 -12.928 5.359 1.00 92.75 356 ASN A C 1
ATOM 2637 O O . ASN A 1 356 ? -5.988 -13.281 4.636 1.00 92.75 356 ASN A O 1
ATOM 2641 N N . SER A 1 357 ? -7.700 -11.891 5.071 1.00 91.38 357 SER A N 1
ATOM 2642 C CA . SER A 1 357 ? -7.352 -10.827 4.140 1.00 91.38 357 SER A CA 1
ATOM 2643 C C . SER A 1 357 ? -6.843 -9.650 4.966 1.00 91.38 357 SER A C 1
ATOM 2645 O O . SER A 1 357 ? -7.603 -9.018 5.684 1.00 91.38 357 SER A O 1
ATOM 2647 N N . LEU A 1 358 ? -5.539 -9.391 4.923 1.00 94.69 358 LEU A N 1
ATOM 2648 C CA . LEU A 1 358 ? -4.877 -8.366 5.743 1.00 94.69 358 LEU A CA 1
ATOM 2649 C C . LEU A 1 358 ? -4.568 -7.109 4.926 1.00 94.69 358 LEU A C 1
ATOM 2651 O O . LEU A 1 358 ? -3.460 -6.577 4.998 1.00 94.69 358 LEU A O 1
ATOM 2655 N N . SER A 1 359 ? -5.512 -6.696 4.079 1.00 97.62 359 SER A N 1
ATOM 2656 C CA . SER A 1 359 ? -5.347 -5.519 3.227 1.00 97.62 359 SER A CA 1
ATOM 2657 C C . SER A 1 359 ? -5.666 -4.244 3.994 1.00 97.62 359 SER A C 1
ATOM 2659 O O . SER A 1 359 ? -6.579 -4.238 4.824 1.00 97.62 359 SER A O 1
ATOM 2661 N N . SER A 1 360 ? -4.960 -3.154 3.684 1.00 98.31 360 SER A N 1
ATOM 2662 C CA . SER A 1 360 ? -5.201 -1.863 4.324 1.00 98.31 360 SER A CA 1
ATOM 2663 C C . SER A 1 360 ? -5.311 -0.690 3.363 1.00 98.31 360 SER A C 1
ATOM 2665 O O . SER A 1 360 ? -4.652 -0.647 2.329 1.00 98.31 360 SER A O 1
ATOM 2667 N N . GLY A 1 361 ? -6.111 0.311 3.721 1.00 98.69 361 GLY A N 1
ATOM 2668 C CA . GLY A 1 361 ? -6.194 1.550 2.948 1.00 98.69 361 GLY A CA 1
ATOM 2669 C C . GLY A 1 361 ? -4.903 2.358 3.066 1.00 98.69 361 GLY A C 1
ATOM 2670 O O . GLY A 1 361 ? -4.265 2.668 2.063 1.00 98.69 361 GLY A O 1
ATOM 2671 N N . ILE A 1 362 ? -4.493 2.641 4.302 1.00 98.81 362 ILE A N 1
ATOM 2672 C CA . ILE A 1 362 ? -3.261 3.362 4.641 1.00 98.81 362 ILE A CA 1
ATOM 2673 C C . ILE A 1 362 ? -2.444 2.519 5.618 1.00 98.81 362 ILE A C 1
ATOM 2675 O O . ILE A 1 362 ? -2.989 2.012 6.600 1.00 98.81 362 ILE A O 1
ATOM 2679 N N . ALA A 1 363 ? -1.147 2.365 5.361 1.00 98.19 363 ALA A N 1
ATOM 2680 C CA . ALA A 1 363 ? -0.271 1.540 6.180 1.00 98.19 363 ALA A CA 1
ATOM 2681 C C . ALA A 1 363 ? 1.096 2.182 6.441 1.00 98.19 363 ALA A C 1
ATOM 2683 O O . ALA A 1 363 ? 1.802 2.594 5.519 1.00 98.19 363 ALA A O 1
ATOM 2684 N N . VAL A 1 364 ? 1.497 2.165 7.711 1.00 97.38 364 VAL A N 1
ATOM 2685 C CA . VAL A 1 364 ? 2.869 2.408 8.165 1.00 97.38 364 VAL A CA 1
ATOM 2686 C C . VAL A 1 364 ? 3.270 1.220 9.020 1.00 97.38 364 VAL A C 1
ATOM 2688 O O . VAL A 1 364 ? 2.746 1.030 10.116 1.00 97.38 364 VAL A O 1
ATOM 2691 N N . ILE A 1 365 ? 4.155 0.379 8.498 1.00 94.00 365 ILE A N 1
ATOM 2692 C CA . ILE A 1 365 ? 4.520 -0.882 9.143 1.00 94.00 365 ILE A CA 1
ATOM 2693 C C . ILE A 1 365 ? 6.037 -0.958 9.188 1.00 94.00 365 ILE A C 1
ATOM 2695 O O . ILE A 1 365 ? 6.700 -0.788 8.163 1.00 94.00 365 ILE A O 1
ATOM 2699 N N . GLU A 1 366 ? 6.582 -1.197 10.376 1.00 90.25 366 GLU A N 1
ATOM 2700 C CA . GLU A 1 366 ? 8.014 -1.379 10.549 1.00 90.25 366 GLU A CA 1
ATOM 2701 C C . GLU A 1 366 ? 8.569 -2.511 9.681 1.00 90.25 366 GLU A C 1
ATOM 2703 O O . GLU A 1 366 ? 7.956 -3.557 9.463 1.00 90.25 366 GLU A O 1
ATOM 2708 N N . THR A 1 367 ? 9.778 -2.279 9.188 1.00 80.25 367 THR A N 1
ATOM 2709 C CA . THR A 1 367 ? 10.588 -3.255 8.468 1.00 80.25 367 THR A CA 1
ATOM 2710 C C . THR A 1 367 ? 11.911 -3.399 9.202 1.00 80.25 367 THR A C 1
ATOM 2712 O O . THR A 1 367 ? 12.391 -2.438 9.809 1.00 80.25 367 THR A O 1
ATOM 2715 N N . ASN A 1 368 ? 12.541 -4.567 9.106 1.00 71.38 368 ASN A N 1
ATOM 2716 C CA . ASN A 1 368 ? 13.879 -4.770 9.651 1.00 71.38 368 ASN A CA 1
ATOM 2717 C C . ASN A 1 368 ? 14.880 -3.879 8.896 1.00 71.38 368 ASN A C 1
ATOM 2719 O O . ASN A 1 368 ? 15.276 -4.189 7.777 1.00 71.38 368 ASN A O 1
ATOM 2723 N N . ALA A 1 369 ? 15.260 -2.757 9.503 1.00 65.44 369 ALA A N 1
ATOM 2724 C CA . ALA A 1 369 ? 16.228 -1.797 8.983 1.00 65.44 369 ALA A CA 1
ATOM 2725 C C . ALA A 1 369 ? 17.201 -1.381 10.097 1.00 65.44 369 ALA A C 1
ATOM 2727 O O . ALA A 1 369 ? 16.926 -1.567 11.285 1.00 65.44 369 ALA A O 1
ATOM 2728 N N . ALA A 1 370 ? 18.352 -0.811 9.728 1.00 60.81 370 ALA A N 1
ATOM 2729 C CA . ALA A 1 370 ? 19.250 -0.189 10.701 1.00 60.81 370 ALA A CA 1
ATOM 2730 C C . ALA A 1 370 ? 18.526 0.943 11.458 1.00 60.81 370 ALA A C 1
ATOM 2732 O O . ALA A 1 370 ? 17.682 1.621 10.882 1.00 60.81 370 ALA A O 1
ATOM 2733 N N . LYS A 1 371 ? 18.886 1.195 12.727 1.00 62.59 371 LYS A N 1
ATOM 2734 C CA . LYS A 1 371 ? 18.165 2.117 13.635 1.00 62.59 371 LYS A CA 1
ATOM 2735 C C . LYS A 1 371 ? 17.875 3.509 13.039 1.00 62.59 371 LYS A C 1
ATOM 2737 O O . LYS A 1 371 ? 16.805 4.064 13.258 1.00 62.59 371 LYS A O 1
ATOM 2742 N N . ASN A 1 372 ? 18.824 4.085 12.299 1.00 63.12 372 ASN A N 1
ATOM 2743 C CA . ASN A 1 372 ? 18.699 5.399 11.648 1.00 63.12 372 ASN A CA 1
ATOM 2744 C C . ASN A 1 372 ? 17.931 5.366 10.311 1.00 63.12 372 ASN A C 1
ATOM 2746 O O . ASN A 1 372 ? 17.631 6.417 9.753 1.00 63.12 372 ASN A O 1
ATOM 2750 N N . ALA A 1 373 ? 17.621 4.174 9.808 1.00 72.69 373 ALA A N 1
ATOM 2751 C CA . ALA A 1 373 ? 16.805 3.913 8.629 1.00 72.69 373 ALA A CA 1
ATOM 2752 C C . ALA A 1 373 ? 15.424 3.331 8.991 1.00 72.69 373 ALA A C 1
ATOM 2754 O O . ALA A 1 373 ? 14.595 3.148 8.097 1.00 72.69 373 ALA A O 1
ATOM 2755 N N . THR A 1 374 ? 15.158 3.072 10.280 1.00 85.19 374 THR A N 1
ATOM 2756 C CA . THR A 1 374 ? 13.852 2.619 10.764 1.00 85.19 374 THR A CA 1
ATOM 2757 C C . THR A 1 374 ? 12.789 3.668 10.470 1.00 85.19 374 THR A C 1
ATOM 2759 O O . THR A 1 374 ? 12.992 4.871 10.679 1.00 85.19 374 THR A O 1
ATOM 2762 N N . ILE A 1 375 ? 11.652 3.185 9.979 1.00 91.25 375 ILE A N 1
ATOM 2763 C CA . ILE A 1 375 ? 10.493 3.991 9.623 1.00 91.25 375 ILE A CA 1
ATOM 2764 C C . ILE A 1 375 ? 10.044 4.897 10.779 1.00 91.25 375 ILE A C 1
ATOM 2766 O O . ILE A 1 375 ? 10.107 4.521 11.951 1.00 91.25 375 ILE A O 1
ATOM 2770 N N . ARG A 1 376 ? 9.591 6.099 10.420 1.00 93.00 376 ARG A N 1
ATOM 2771 C CA . ARG A 1 376 ? 8.911 7.049 11.300 1.00 93.00 376 ARG A CA 1
ATOM 2772 C C . ARG A 1 376 ? 7.763 7.673 10.523 1.00 93.00 376 ARG A C 1
ATOM 2774 O O . ARG A 1 376 ? 8.001 8.195 9.434 1.00 93.00 376 ARG A O 1
ATOM 2781 N N . ALA A 1 377 ? 6.556 7.610 11.074 1.00 93.00 377 ALA A N 1
ATOM 2782 C CA . ALA A 1 377 ? 5.410 8.347 10.545 1.00 93.00 377 ALA A CA 1
ATOM 2783 C C . ALA A 1 377 ? 5.408 9.795 11.046 1.00 93.00 377 ALA A C 1
ATOM 2785 O O . ALA A 1 377 ? 4.990 10.682 10.311 1.00 93.00 377 ALA A O 1
ATOM 2786 N N . TYR A 1 378 ? 5.940 10.036 12.252 1.00 96.19 378 TYR A N 1
ATOM 2787 C CA . TYR A 1 378 ? 5.811 11.285 13.005 1.00 96.19 378 TYR A CA 1
ATOM 2788 C C . TYR A 1 378 ? 4.347 11.675 13.280 1.00 96.19 378 TYR A C 1
ATOM 2790 O O . TYR A 1 378 ? 3.408 11.127 12.709 1.00 96.19 378 TYR A O 1
ATOM 2798 N N . GLN A 1 379 ? 4.148 12.623 14.194 1.00 97.81 379 GLN A N 1
ATOM 2799 C CA . GLN A 1 379 ? 2.810 13.050 14.608 1.00 97.81 379 GLN A CA 1
ATOM 2800 C C . GLN A 1 379 ? 2.166 13.997 13.586 1.00 97.81 379 GLN A C 1
ATOM 2802 O O . GLN A 1 379 ? 2.811 14.923 13.076 1.00 97.81 379 GLN A O 1
ATOM 2807 N N . GLY A 1 380 ? 0.882 13.781 13.305 1.00 98.00 380 GLY A N 1
ATOM 2808 C CA . GLY A 1 380 ? 0.052 14.608 12.430 1.00 98.00 380 GLY A CA 1
ATOM 2809 C C . GLY A 1 380 ? 0.405 14.517 10.943 1.00 98.00 380 GLY A C 1
ATOM 2810 O O . GLY A 1 380 ? 0.145 15.466 10.202 1.00 98.00 380 GLY A O 1
ATOM 2811 N N . LYS A 1 381 ? 1.056 13.432 10.502 1.00 98.38 381 LYS A N 1
ATOM 2812 C CA . LYS A 1 381 ? 1.552 13.288 9.117 1.00 98.38 381 LYS A CA 1
ATOM 2813 C C . LYS A 1 381 ? 0.804 12.263 8.276 1.00 98.38 381 LYS A C 1
ATOM 2815 O O . LYS A 1 381 ? 0.828 12.372 7.049 1.00 98.38 381 LYS A O 1
ATOM 2820 N N . VAL A 1 382 ? 0.150 11.295 8.914 1.00 98.81 382 VAL A N 1
ATOM 2821 C CA . VAL A 1 382 ? -0.661 10.275 8.244 1.00 98.81 382 VAL A CA 1
ATOM 2822 C C . VAL A 1 382 ? -2.124 10.519 8.555 1.00 98.81 382 VAL A C 1
ATOM 2824 O O . VAL A 1 382 ? -2.555 10.366 9.700 1.00 98.81 382 VAL A O 1
ATOM 2827 N N . GLU A 1 383 ? -2.901 10.882 7.540 1.00 98.88 383 GLU A N 1
ATOM 2828 C CA . GLU A 1 383 ? -4.269 11.343 7.760 1.00 98.88 383 GLU A CA 1
ATOM 2829 C C . GLU A 1 383 ? -5.245 10.852 6.689 1.00 98.88 383 GLU A C 1
ATOM 2831 O O . GLU A 1 383 ? -4.995 10.951 5.486 1.00 98.88 383 GLU A O 1
ATOM 2836 N N . ASN A 1 384 ? -6.411 10.383 7.127 1.00 98.94 384 ASN A N 1
ATOM 2837 C CA . ASN A 1 384 ? -7.586 10.268 6.276 1.00 98.94 384 ASN A CA 1
ATOM 2838 C C . ASN A 1 384 ? -8.484 11.497 6.454 1.00 98.94 384 ASN A C 1
ATOM 2840 O O . ASN A 1 384 ? -9.114 11.642 7.495 1.00 98.94 384 ASN A O 1
ATOM 2844 N N . LYS A 1 385 ? -8.596 12.346 5.432 1.00 98.88 385 LYS A N 1
ATOM 2845 C CA . LYS A 1 385 ? -9.565 13.456 5.347 1.00 98.88 385 LYS A CA 1
ATOM 2846 C C . LYS A 1 385 ? -10.788 13.103 4.502 1.00 98.88 385 LYS A C 1
ATOM 2848 O O . LYS A 1 385 ? -11.833 13.728 4.662 1.00 98.88 385 LYS A O 1
ATOM 2853 N N . GLY A 1 386 ? -10.637 12.148 3.588 1.00 98.88 386 GLY A N 1
ATOM 2854 C CA . GLY A 1 386 ? -11.687 11.665 2.701 1.00 98.88 386 GLY A CA 1
ATOM 2855 C C . GLY A 1 386 ? -12.455 10.481 3.270 1.00 98.88 386 GLY A C 1
ATOM 2856 O O . GLY A 1 386 ? -12.773 10.422 4.460 1.00 98.88 386 GLY A O 1
ATOM 2857 N N . THR A 1 387 ? -12.770 9.529 2.393 1.00 98.94 387 THR A N 1
ATOM 2858 C CA . THR A 1 387 ? -13.501 8.306 2.740 1.00 98.94 387 THR A CA 1
ATOM 2859 C C . THR A 1 387 ? -12.631 7.067 2.562 1.00 98.94 387 THR A C 1
ATOM 2861 O O . THR A 1 387 ? -12.027 6.879 1.506 1.00 98.94 387 THR A O 1
ATOM 2864 N N . ILE A 1 388 ? -12.621 6.176 3.553 1.00 99.00 388 ILE A N 1
ATOM 2865 C CA . ILE A 1 388 ? -12.105 4.811 3.389 1.00 99.00 388 ILE A CA 1
ATOM 2866 C C . ILE A 1 388 ? -13.240 3.825 3.656 1.00 99.00 388 ILE A C 1
ATOM 2868 O O . ILE A 1 388 ? -13.852 3.851 4.720 1.00 99.00 388 ILE A O 1
ATOM 2872 N N . ASN A 1 389 ? -13.523 2.951 2.694 1.00 98.94 389 ASN A N 1
ATOM 2873 C CA . ASN A 1 389 ? -14.513 1.888 2.822 1.00 98.94 389 ASN A CA 1
ATOM 2874 C C . ASN A 1 389 ? -13.796 0.549 2.979 1.00 98.94 389 ASN A C 1
ATOM 2876 O O . ASN A 1 389 ? -12.961 0.197 2.148 1.00 98.94 389 ASN A O 1
ATOM 2880 N N . VAL A 1 390 ? -14.139 -0.208 4.014 1.00 98.75 390 VAL A N 1
ATOM 2881 C CA . VAL A 1 390 ? -13.547 -1.506 4.336 1.00 98.75 390 VAL A CA 1
ATOM 2882 C C . VAL A 1 390 ? -14.639 -2.566 4.350 1.00 98.75 390 VAL A C 1
ATOM 2884 O O . VAL A 1 390 ? -15.673 -2.418 5.003 1.00 98.75 390 VAL A O 1
ATOM 2887 N N . SER A 1 391 ? -14.415 -3.636 3.597 1.00 97.38 391 SER A N 1
ATOM 2888 C CA . SER A 1 391 ? -15.306 -4.792 3.486 1.00 97.38 391 SER A CA 1
ATOM 2889 C C . SER A 1 391 ? -14.510 -6.037 3.080 1.00 97.38 391 SER A C 1
ATOM 2891 O O . SER A 1 391 ? -13.280 -6.005 3.064 1.00 97.38 391 SER A O 1
ATOM 2893 N N . GLY A 1 392 ? -15.192 -7.130 2.730 1.00 94.62 392 GLY A N 1
ATOM 2894 C CA . GLY A 1 392 ? -14.559 -8.336 2.196 1.00 94.62 392 GLY A CA 1
ATOM 2895 C C . GLY A 1 392 ? -14.136 -9.326 3.280 1.00 94.62 392 GLY A C 1
ATOM 2896 O O . GLY A 1 392 ? -14.893 -9.592 4.214 1.00 94.62 392 GLY A O 1
ATOM 2897 N N . GLY A 1 393 ? -12.952 -9.914 3.108 1.00 92.62 393 GLY A N 1
ATOM 2898 C CA . GLY A 1 393 ? -12.381 -10.963 3.951 1.00 92.62 393 GLY A CA 1
ATOM 2899 C C . GLY A 1 393 ? -12.023 -10.527 5.370 1.00 92.62 393 GLY A C 1
ATOM 2900 O O . GLY A 1 393 ? -12.108 -9.360 5.720 1.00 92.62 393 GLY A O 1
ATOM 2901 N N . LYS A 1 394 ? -11.612 -11.490 6.202 1.00 92.75 394 LYS A N 1
ATOM 2902 C CA . LYS A 1 394 ? -11.272 -11.254 7.612 1.00 92.75 394 LYS A CA 1
ATOM 2903 C C . LYS A 1 394 ? -9.959 -10.476 7.748 1.00 92.75 394 LYS A C 1
ATOM 2905 O O . LYS A 1 394 ? -8.926 -10.984 7.333 1.00 92.75 394 LYS A O 1
ATOM 2910 N N . GLY A 1 395 ? -9.973 -9.351 8.448 1.00 93.56 395 GLY A N 1
ATOM 2911 C CA . GLY A 1 395 ? -8.787 -8.628 8.906 1.00 93.56 395 GLY A CA 1
ATOM 2912 C C . GLY A 1 395 ? -8.412 -7.418 8.054 1.00 93.56 395 GLY A C 1
ATOM 2913 O O . GLY A 1 395 ? -7.336 -6.850 8.264 1.00 93.56 395 GLY A O 1
ATOM 2914 N N . ASN A 1 396 ? -9.272 -6.999 7.120 1.00 97.50 396 ASN A N 1
ATOM 2915 C CA . ASN A 1 396 ? -9.012 -5.786 6.358 1.00 97.50 396 ASN A CA 1
ATOM 2916 C C . ASN A 1 396 ? -9.116 -4.572 7.288 1.00 97.50 396 ASN A C 1
ATOM 2918 O O . ASN A 1 396 ? -9.962 -4.524 8.186 1.00 97.50 396 ASN A O 1
ATOM 2922 N N . THR A 1 397 ? -8.241 -3.590 7.077 1.00 98.19 397 THR A N 1
ATOM 2923 C CA . THR A 1 397 ? -8.105 -2.427 7.959 1.00 98.19 397 THR A CA 1
ATOM 2924 C C . THR A 1 397 ? -8.179 -1.117 7.173 1.00 98.19 397 THR A C 1
ATOM 2926 O O . THR A 1 397 ? -7.602 -1.007 6.098 1.00 98.19 397 THR A O 1
ATOM 2929 N N . ALA A 1 398 ? -8.839 -0.071 7.670 1.00 98.81 398 ALA A N 1
ATOM 2930 C CA . ALA A 1 398 ? -8.809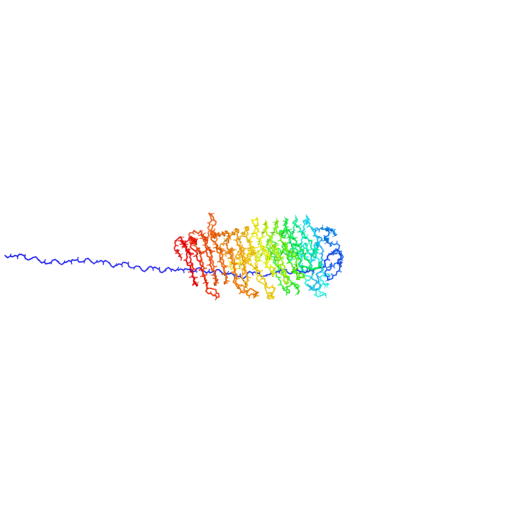 1.216 6.962 1.00 98.81 398 ALA A CA 1
ATOM 2931 C C . ALA A 1 398 ? -7.422 1.869 7.082 1.00 98.81 398 ALA A C 1
ATOM 2933 O O . ALA A 1 398 ? -6.792 2.193 6.074 1.00 98.81 398 ALA A O 1
ATOM 2934 N N . MET A 1 399 ? -6.930 2.005 8.317 1.00 98.88 399 MET A N 1
ATOM 2935 C CA . MET A 1 399 ? -5.621 2.581 8.636 1.00 98.88 399 MET A CA 1
ATOM 2936 C C . MET A 1 399 ? -4.868 1.717 9.653 1.00 98.88 399 MET A C 1
ATOM 2938 O O . MET A 1 399 ? -5.432 1.352 10.687 1.00 98.88 399 MET A O 1
ATOM 2942 N N . VAL A 1 400 ? -3.595 1.414 9.381 1.00 98.50 400 VAL A N 1
ATOM 2943 C CA . VAL A 1 400 ? -2.740 0.619 10.275 1.00 98.50 400 VAL A CA 1
ATOM 2944 C C . VAL A 1 400 ? -1.392 1.286 10.552 1.00 98.50 400 VAL A C 1
ATOM 2946 O O . VAL A 1 400 ? -0.712 1.732 9.625 1.00 98.50 400 VAL A O 1
ATOM 2949 N N . LEU A 1 401 ? -1.003 1.320 11.829 1.00 98.31 401 LEU A N 1
ATOM 2950 C CA . LEU A 1 401 ? 0.290 1.812 12.306 1.00 98.31 401 LEU A CA 1
ATOM 2951 C C . LEU A 1 401 ? 0.962 0.766 13.198 1.00 98.31 401 LEU A C 1
ATOM 2953 O O . LEU A 1 401 ? 0.419 0.390 14.232 1.00 98.31 401 LEU A O 1
ATOM 2957 N N . ILE A 1 402 ? 2.155 0.315 12.817 1.00 96.56 402 ILE A N 1
ATOM 2958 C CA . ILE A 1 402 ? 2.953 -0.628 13.607 1.00 96.56 402 ILE A CA 1
ATOM 2959 C C . ILE A 1 402 ? 4.389 -0.129 13.653 1.00 96.56 402 ILE A C 1
ATOM 2961 O O . ILE A 1 402 ? 5.155 -0.345 12.715 1.00 96.56 402 ILE A O 1
ATOM 2965 N N . VAL A 1 403 ? 4.737 0.563 14.737 1.00 95.81 403 VAL A N 1
ATOM 2966 C CA . VAL A 1 403 ? 6.072 1.134 14.963 1.00 95.81 403 VAL A CA 1
ATOM 2967 C C . VAL A 1 403 ? 6.392 1.181 16.452 1.00 95.81 403 VAL A C 1
ATOM 2969 O O . VAL A 1 403 ? 5.499 1.229 17.298 1.00 95.81 403 VAL A O 1
ATOM 2972 N N . LYS A 1 404 ? 7.677 1.201 16.795 1.00 95.31 404 LYS A N 1
ATOM 2973 C CA . LYS A 1 404 ? 8.152 1.416 18.167 1.00 95.31 404 LYS A CA 1
ATOM 2974 C C . LYS A 1 404 ? 8.570 2.877 18.372 1.00 95.31 404 LYS A C 1
ATOM 2976 O O . LYS A 1 404 ? 9.746 3.188 18.574 1.00 95.31 404 LYS A O 1
ATOM 2981 N N . ALA A 1 405 ? 7.605 3.780 18.233 1.00 95.75 405 ALA A N 1
ATOM 2982 C CA . ALA A 1 405 ? 7.780 5.228 18.329 1.00 95.75 405 ALA A CA 1
ATOM 2983 C C . ALA A 1 405 ? 6.454 5.904 18.695 1.00 95.75 405 ALA A C 1
ATOM 2985 O O . ALA A 1 405 ? 5.394 5.308 18.537 1.00 95.75 405 ALA A O 1
ATOM 2986 N N . ASP A 1 406 ? 6.515 7.157 19.128 1.00 97.00 406 ASP A N 1
ATOM 2987 C CA . ASP A 1 406 ? 5.375 8.031 19.420 1.00 97.00 406 ASP A CA 1
ATOM 2988 C C . ASP A 1 406 ? 4.749 8.666 18.171 1.00 97.00 406 ASP A C 1
ATOM 2990 O O . ASP A 1 406 ? 4.337 9.827 18.180 1.00 97.00 406 ASP A O 1
ATOM 2994 N N . ASP A 1 407 ? 4.700 7.898 17.089 1.00 98.06 407 ASP A N 1
ATOM 2995 C CA . ASP A 1 407 ? 4.068 8.296 15.838 1.00 98.06 407 ASP A CA 1
ATOM 2996 C C . ASP A 1 407 ? 2.551 8.066 15.902 1.00 98.06 407 ASP A C 1
ATOM 2998 O O . ASP A 1 407 ? 2.063 7.280 16.726 1.00 98.06 407 ASP A O 1
ATOM 3002 N N . ASP A 1 408 ? 1.797 8.718 15.013 1.00 98.69 408 ASP A N 1
ATOM 3003 C CA . ASP A 1 408 ? 0.345 8.575 14.973 1.00 98.69 408 ASP A CA 1
ATOM 3004 C C . ASP A 1 408 ? -0.248 8.413 13.565 1.00 98.69 408 ASP A C 1
ATOM 3006 O O . ASP A 1 408 ? 0.386 8.654 12.535 1.00 98.69 408 ASP A O 1
ATOM 3010 N N . ILE A 1 409 ? -1.493 7.938 13.552 1.00 98.88 409 ILE A N 1
ATOM 3011 C CA . ILE A 1 409 ? -2.394 7.942 12.400 1.00 98.88 409 ILE A CA 1
ATOM 3012 C C . ILE A 1 409 ? -3.714 8.596 12.806 1.00 98.88 409 ILE A C 1
ATOM 3014 O O . ILE A 1 409 ? -4.244 8.318 13.886 1.00 98.88 409 ILE A O 1
ATOM 3018 N N . THR A 1 410 ? -4.267 9.443 11.937 1.00 98.94 410 THR A N 1
ATOM 3019 C CA . THR A 1 410 ? -5.488 10.206 12.237 1.00 98.94 410 THR A CA 1
ATOM 3020 C C . THR A 1 410 ? -6.577 9.995 11.188 1.00 98.94 410 THR A C 1
ATOM 3022 O O . THR A 1 410 ? -6.338 10.113 9.988 1.00 98.94 410 THR A O 1
ATOM 3025 N N . ASN A 1 411 ? -7.802 9.726 11.633 1.00 98.94 411 ASN A N 1
ATOM 3026 C CA . ASN A 1 411 ? -8.997 9.830 10.802 1.00 98.94 411 ASN A CA 1
ATOM 3027 C C . ASN A 1 411 ? -9.703 11.159 11.082 1.00 98.94 411 ASN A C 1
ATOM 3029 O O . ASN A 1 411 ? -10.310 11.290 12.133 1.00 98.94 411 ASN A O 1
ATOM 3033 N N . SER A 1 412 ? -9.679 12.098 10.144 1.00 98.75 412 SER A N 1
ATOM 3034 C CA . SER A 1 412 ? -10.443 13.358 10.184 1.00 98.75 412 SER A CA 1
ATOM 3035 C C . SER A 1 412 ? -11.675 13.330 9.266 1.00 98.75 412 SER A C 1
ATOM 3037 O O . SER A 1 412 ? -12.520 14.223 9.314 1.00 98.75 412 SER A O 1
ATOM 3039 N N . GLY A 1 413 ? -11.759 12.322 8.393 1.00 98.81 413 GLY A N 1
ATOM 3040 C CA . GLY A 1 413 ? -12.834 12.109 7.434 1.00 98.81 413 GLY A CA 1
ATOM 3041 C C . GLY A 1 413 ? -13.828 11.042 7.889 1.00 98.81 413 GLY A C 1
ATOM 3042 O O . GLY A 1 413 ? -14.246 10.995 9.047 1.00 98.81 413 GLY A O 1
ATOM 3043 N N . THR A 1 414 ? -14.230 10.187 6.949 1.00 98.94 414 THR A N 1
ATOM 3044 C CA . THR A 1 414 ? -15.150 9.068 7.193 1.00 98.94 414 THR A CA 1
ATOM 3045 C C . THR A 1 414 ? -14.458 7.734 6.944 1.00 98.94 414 THR A C 1
ATOM 3047 O O . THR A 1 414 ? -13.825 7.537 5.907 1.00 98.94 414 THR A O 1
ATOM 3050 N N . ILE A 1 415 ? -14.624 6.788 7.862 1.00 98.94 415 ILE A N 1
ATOM 3051 C CA . ILE A 1 415 ? -14.297 5.381 7.637 1.00 98.94 415 ILE A CA 1
ATOM 3052 C C . ILE A 1 415 ? -15.587 4.574 7.744 1.00 98.94 415 ILE A C 1
ATOM 3054 O O . ILE A 1 415 ? -16.276 4.651 8.755 1.00 98.94 415 ILE A O 1
ATOM 3058 N N . ASN A 1 416 ? -15.901 3.785 6.721 1.00 98.88 416 ASN A N 1
ATOM 3059 C CA . ASN A 1 416 ? -17.020 2.848 6.741 1.00 98.88 416 ASN A CA 1
ATOM 3060 C C . ASN A 1 416 ? -16.471 1.428 6.803 1.00 98.88 416 ASN A C 1
ATOM 3062 O O . ASN A 1 416 ? -15.763 1.005 5.892 1.00 98.88 416 ASN A O 1
ATOM 3066 N N . VAL A 1 417 ? -16.814 0.684 7.845 1.00 98.75 417 VAL A N 1
ATOM 3067 C CA . VAL A 1 417 ? -16.432 -0.714 8.018 1.00 98.75 417 VAL A CA 1
ATOM 3068 C C . VAL A 1 417 ? -17.688 -1.558 7.955 1.00 98.75 417 VAL A C 1
ATOM 3070 O O . VAL A 1 417 ? -18.637 -1.357 8.710 1.00 98.75 417 VAL A O 1
ATOM 3073 N N . SER A 1 418 ? -17.684 -2.512 7.037 1.00 96.50 418 SER A N 1
ATOM 3074 C CA . SER A 1 418 ? -18.739 -3.503 6.907 1.00 96.50 418 SER A CA 1
ATOM 3075 C C . SER A 1 418 ? -18.142 -4.898 6.896 1.00 96.50 418 SER A C 1
ATOM 3077 O O . SER A 1 418 ? -17.003 -5.120 6.475 1.00 96.50 418 SER A O 1
ATOM 3079 N N . SER A 1 419 ? -18.913 -5.855 7.382 1.00 93.88 419 SER A N 1
ATOM 3080 C CA . SER A 1 419 ? -18.462 -7.230 7.540 1.00 93.88 419 SER A CA 1
ATOM 3081 C C . SER A 1 419 ? -19.622 -8.199 7.398 1.00 93.88 419 SER A C 1
ATOM 3083 O O . SER A 1 419 ? -20.777 -7.862 7.661 1.00 93.88 419 SER A O 1
ATOM 3085 N N . THR A 1 420 ? -19.300 -9.423 7.003 1.00 92.38 420 THR A N 1
ATOM 3086 C CA . THR A 1 420 ? -20.216 -10.562 7.093 1.00 92.38 420 THR A CA 1
ATOM 3087 C C . THR A 1 420 ? -19.756 -11.492 8.209 1.00 92.38 420 THR A C 1
ATOM 3089 O O . THR A 1 420 ? -18.659 -11.325 8.746 1.00 92.38 420 THR A O 1
ATOM 3092 N N . GLU A 1 421 ? -20.571 -12.495 8.532 1.00 88.81 421 GLU A N 1
ATOM 3093 C CA . GLU A 1 421 ? -20.284 -13.473 9.585 1.00 88.81 421 GLU A CA 1
ATOM 3094 C C . GLU A 1 421 ? -18.832 -13.978 9.532 1.00 88.81 421 GLU A C 1
ATOM 3096 O O . GLU A 1 421 ? -18.344 -14.397 8.477 1.00 88.81 421 GLU A O 1
ATOM 3101 N N . LYS A 1 422 ? -18.132 -13.905 10.673 1.00 85.00 422 LYS A N 1
ATOM 3102 C CA . LYS A 1 422 ? -16.728 -14.333 10.864 1.00 85.00 422 LYS A CA 1
ATOM 3103 C C . LYS A 1 422 ? -15.674 -13.584 10.023 1.00 85.00 422 LYS A C 1
ATOM 3105 O O . LYS A 1 422 ? -14.494 -13.943 10.069 1.00 85.00 422 LYS A O 1
ATOM 3110 N N . ARG A 1 423 ? -16.046 -12.540 9.274 1.00 90.25 423 ARG A N 1
ATOM 3111 C CA . ARG A 1 423 ? -15.133 -11.720 8.456 1.00 90.25 423 ARG A CA 1
ATOM 3112 C C . ARG A 1 423 ? -14.880 -10.370 9.098 1.00 90.25 423 ARG A C 1
ATOM 3114 O O . ARG A 1 423 ? -15.300 -9.331 8.598 1.00 90.25 423 ARG A O 1
ATOM 3121 N N . GLN A 1 424 ? -14.219 -10.404 10.244 1.00 91.38 424 GLN A N 1
ATOM 3122 C CA . GLN A 1 424 ? -14.059 -9.193 11.020 1.00 91.38 424 GLN A CA 1
ATOM 3123 C C . GLN A 1 424 ? -13.145 -8.170 10.352 1.00 91.38 424 GLN A C 1
ATOM 3125 O O . GLN A 1 424 ? -12.025 -8.516 9.998 1.00 91.38 424 GLN A O 1
ATOM 3130 N N . ASN A 1 425 ? -13.591 -6.918 10.270 1.00 96.12 425 ASN A N 1
ATOM 3131 C CA . ASN A 1 425 ? -12.821 -5.805 9.715 1.00 96.12 425 ASN A CA 1
ATOM 3132 C C . ASN A 1 425 ? -12.597 -4.693 10.740 1.00 96.12 425 ASN A C 1
ATOM 3134 O O . ASN A 1 425 ? -13.294 -4.612 11.752 1.00 96.12 425 ASN A O 1
ATOM 3138 N N . ILE A 1 426 ? -11.600 -3.849 10.486 1.00 98.19 426 ILE A N 1
ATOM 3139 C CA . ILE A 1 426 ? -11.093 -2.877 11.454 1.00 98.19 426 ILE A CA 1
ATOM 3140 C C . ILE A 1 426 ? -11.053 -1.492 10.808 1.00 98.19 426 ILE A C 1
ATOM 3142 O O . ILE A 1 426 ? -10.572 -1.330 9.688 1.00 98.19 426 ILE A O 1
ATOM 3146 N N . ALA A 1 427 ? -11.527 -0.465 11.505 1.00 98.75 427 ALA A N 1
ATOM 3147 C CA . ALA A 1 427 ? -11.357 0.907 11.044 1.00 98.75 427 ALA A CA 1
ATOM 3148 C C . ALA A 1 427 ? -9.907 1.351 11.281 1.00 98.75 427 ALA A C 1
ATOM 3150 O O . ALA A 1 427 ? -9.159 1.563 10.328 1.00 98.75 427 ALA A O 1
ATOM 3151 N N . MET A 1 428 ? -9.473 1.423 12.539 1.00 98.88 428 MET A N 1
ATOM 3152 C CA . MET A 1 428 ? -8.112 1.840 12.888 1.00 98.88 428 MET A CA 1
ATOM 3153 C C . MET A 1 428 ? -7.418 0.805 13.773 1.00 98.88 428 MET A C 1
ATOM 3155 O O . MET A 1 428 ? -7.937 0.431 14.825 1.00 98.88 428 MET A O 1
ATOM 3159 N N . ARG A 1 429 ? -6.223 0.372 13.362 1.00 98.00 429 ARG A N 1
ATOM 3160 C CA . ARG A 1 429 ? -5.368 -0.546 14.124 1.00 98.00 429 ARG A CA 1
ATOM 3161 C C . ARG A 1 429 ? -4.032 0.109 14.435 1.00 98.00 429 ARG A C 1
ATOM 3163 O O . ARG A 1 429 ? -3.368 0.614 13.530 1.00 98.00 429 ARG A O 1
ATOM 3170 N N . VAL A 1 430 ? -3.602 0.028 15.686 1.00 98.12 430 VAL A N 1
ATOM 3171 C CA . VAL A 1 430 ? -2.270 0.470 16.093 1.00 98.12 430 VAL A CA 1
ATOM 3172 C C . VAL A 1 430 ? -1.616 -0.547 17.016 1.00 98.12 430 VAL A C 1
ATOM 3174 O O . VAL A 1 430 ? -2.193 -0.940 18.022 1.00 98.12 430 VAL A O 1
ATOM 3177 N N . ASP A 1 431 ? -0.394 -0.960 16.696 1.00 96.62 431 ASP A N 1
ATOM 3178 C CA . ASP A 1 431 ? 0.368 -1.896 17.520 1.00 96.62 431 ASP A CA 1
ATOM 3179 C C . ASP A 1 431 ? 1.743 -1.306 17.843 1.00 96.62 431 ASP A C 1
ATOM 3181 O O . ASP A 1 431 ? 2.407 -0.725 16.980 1.00 96.62 431 ASP A O 1
ATOM 3185 N N . LYS A 1 432 ? 2.209 -1.484 19.084 1.00 96.00 432 LYS A N 1
ATOM 3186 C CA . LYS A 1 432 ? 3.601 -1.183 19.421 1.00 96.00 432 LYS A CA 1
ATOM 3187 C C . LYS A 1 432 ? 4.514 -2.170 18.705 1.00 96.00 432 LYS A C 1
ATOM 3189 O O . LYS A 1 432 ? 4.490 -3.370 18.978 1.00 96.00 432 LYS A O 1
ATOM 3194 N N . GLY A 1 433 ? 5.333 -1.630 17.813 1.00 94.44 433 GLY A N 1
ATOM 3195 C CA . GLY A 1 433 ? 6.351 -2.373 17.093 1.00 94.44 433 GLY A CA 1
ATOM 3196 C C . GLY A 1 433 ? 7.498 -2.854 17.984 1.00 94.44 433 GLY A C 1
ATOM 3197 O O . GLY A 1 433 ? 7.590 -2.574 19.184 1.00 94.44 433 GLY A O 1
ATOM 3198 N N . SER A 1 434 ? 8.413 -3.575 17.360 1.00 92.19 434 SER A N 1
ATOM 3199 C CA . SER A 1 434 ? 9.577 -4.210 17.966 1.00 92.19 434 SER A CA 1
ATOM 3200 C C . SER A 1 434 ? 10.899 -3.562 17.542 1.00 92.19 434 SER A C 1
ATOM 3202 O O . SER A 1 434 ? 11.882 -3.644 18.286 1.00 92.19 434 SER A O 1
ATOM 3204 N N . VAL A 1 435 ? 10.931 -2.872 16.396 1.00 91.19 435 VAL A N 1
ATOM 3205 C CA . VAL A 1 435 ? 12.153 -2.310 15.814 1.00 91.19 435 VAL A CA 1
ATOM 3206 C C . VAL A 1 435 ? 12.469 -0.968 16.467 1.00 91.19 435 VAL A C 1
ATOM 3208 O O . VAL A 1 435 ? 11.754 0.015 16.307 1.00 91.19 435 VAL A O 1
ATOM 3211 N N . THR A 1 436 ? 13.576 -0.912 17.207 1.00 89.06 436 THR A N 1
ATOM 3212 C CA . THR A 1 436 ? 14.017 0.301 17.909 1.00 89.06 436 THR A CA 1
ATOM 3213 C C . THR A 1 436 ? 14.230 1.480 16.950 1.00 89.06 436 THR A C 1
ATOM 3215 O O . THR A 1 436 ? 14.874 1.347 15.906 1.00 89.06 436 THR A O 1
ATOM 3218 N N . THR A 1 437 ? 13.748 2.654 17.359 1.00 89.94 437 THR A N 1
ATOM 3219 C CA . THR A 1 437 ? 13.876 3.927 16.638 1.00 89.94 437 THR A CA 1
ATOM 3220 C C . THR A 1 437 ? 14.728 4.932 17.426 1.00 89.94 437 THR A C 1
ATOM 3222 O O . THR A 1 437 ? 15.337 4.606 18.447 1.00 89.94 437 THR A O 1
ATOM 3225 N N . ASP A 1 438 ? 14.815 6.165 16.934 1.00 88.94 438 ASP A N 1
ATOM 3226 C CA . ASP A 1 438 ? 15.358 7.327 17.641 1.00 88.94 438 ASP A CA 1
ATOM 3227 C C . ASP A 1 438 ? 14.336 8.029 18.559 1.00 88.94 438 ASP A C 1
ATOM 3229 O O . ASP A 1 438 ? 14.683 9.023 19.194 1.00 88.94 438 ASP A O 1
ATOM 3233 N N . ALA A 1 439 ? 13.094 7.539 18.640 1.00 91.94 439 ALA A N 1
ATOM 3234 C CA . ALA A 1 439 ? 12.062 8.123 19.489 1.00 91.94 439 ALA A CA 1
ATOM 3235 C C . ALA A 1 439 ? 12.339 7.855 20.977 1.00 91.94 439 ALA 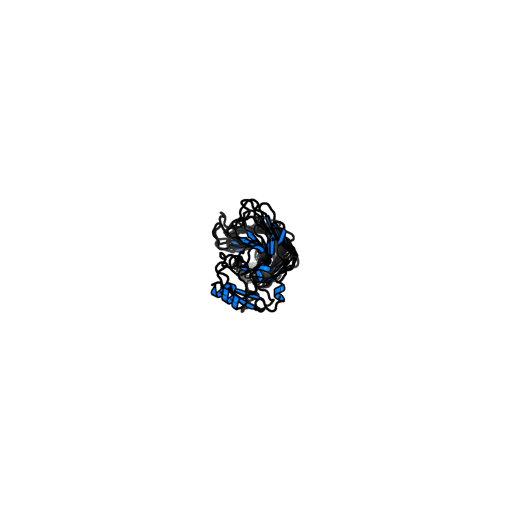A C 1
ATOM 3237 O O . ALA A 1 439 ? 12.698 6.746 21.369 1.00 91.94 439 ALA A O 1
ATOM 3238 N N . ALA A 1 440 ? 12.146 8.877 21.816 1.00 92.19 440 ALA A N 1
ATOM 3239 C CA . ALA A 1 440 ? 12.261 8.737 23.269 1.00 92.19 440 ALA A CA 1
ATOM 3240 C C . ALA A 1 440 ? 11.030 8.046 23.879 1.00 92.19 440 ALA A C 1
ATOM 3242 O O . ALA A 1 440 ? 11.157 7.283 24.835 1.00 92.19 440 ALA A O 1
ATOM 3243 N N . ASN A 1 441 ? 9.846 8.314 23.323 1.00 93.56 441 ASN A N 1
ATOM 3244 C CA . ASN A 1 441 ? 8.613 7.612 23.649 1.00 93.56 441 ASN A CA 1
ATOM 3245 C C . ASN A 1 441 ? 8.327 6.574 22.555 1.00 93.56 441 ASN A C 1
ATOM 3247 O O . ASN A 1 441 ? 8.457 6.844 21.366 1.00 93.56 441 ASN A O 1
ATOM 3251 N N . GLU A 1 442 ? 7.949 5.372 22.970 1.00 94.69 442 GLU A N 1
ATOM 3252 C CA . GLU A 1 442 ? 7.783 4.205 22.103 1.00 94.69 442 GLU A CA 1
ATOM 3253 C C . GLU A 1 442 ? 6.318 3.750 22.029 1.00 94.69 442 GLU A C 1
ATOM 3255 O O . GLU A 1 442 ? 6.050 2.557 21.870 1.00 94.69 442 GLU A O 1
ATOM 3260 N N . THR A 1 443 ? 5.382 4.674 22.241 1.00 95.69 443 THR A N 1
ATOM 3261 C CA . THR A 1 443 ? 3.947 4.376 22.315 1.00 95.69 443 THR A CA 1
ATOM 3262 C C . THR A 1 443 ? 3.237 4.993 21.114 1.00 95.69 443 THR A C 1
ATOM 3264 O O . THR A 1 443 ? 2.951 6.194 21.146 1.00 95.69 443 THR A O 1
ATOM 3267 N N . PRO A 1 444 ? 2.971 4.212 20.052 1.00 98.06 444 PRO A N 1
ATOM 3268 C CA . PRO A 1 444 ? 2.261 4.717 18.886 1.00 98.06 444 PRO A CA 1
ATOM 3269 C C . PRO A 1 444 ? 0.782 4.939 19.199 1.00 98.06 444 PRO A C 1
ATOM 3271 O O . PRO A 1 444 ? 0.250 4.400 20.178 1.00 98.06 444 PRO A O 1
ATOM 3274 N N . LYS A 1 445 ? 0.109 5.722 18.350 1.00 98.56 445 LYS A N 1
ATOM 3275 C CA . LYS A 1 445 ? -1.268 6.156 18.600 1.00 98.56 445 LYS A CA 1
ATOM 3276 C C . LYS A 1 445 ? -2.162 6.148 17.361 1.00 98.56 445 LYS A C 1
ATOM 3278 O O . LYS A 1 445 ? -1.745 6.532 16.274 1.00 98.56 445 LYS A O 1
ATOM 3283 N N . ALA A 1 446 ? -3.427 5.783 17.545 1.00 98.88 446 ALA A N 1
ATOM 3284 C CA . ALA A 1 446 ? -4.494 6.018 16.575 1.00 98.88 446 ALA A CA 1
ATOM 3285 C C . ALA A 1 446 ? -5.499 7.042 17.118 1.00 98.88 446 ALA A C 1
ATOM 3287 O O . ALA A 1 446 ? -5.934 6.941 18.267 1.00 98.88 446 ALA A O 1
ATOM 3288 N N . ILE A 1 447 ? -5.881 8.012 16.285 1.00 98.94 447 ILE A N 1
ATOM 3289 C CA . ILE A 1 447 ? -6.772 9.117 16.659 1.00 98.94 447 ILE A CA 1
ATOM 3290 C C . ILE A 1 447 ? -7.967 9.162 15.706 1.00 98.94 447 ILE A C 1
ATOM 3292 O O . ILE A 1 447 ? -7.808 9.375 14.504 1.00 98.94 447 ILE A O 1
ATOM 3296 N N . ASN A 1 448 ? -9.176 9.021 16.241 1.00 98.94 448 ASN A N 1
ATOM 3297 C CA . ASN A 1 448 ? -10.390 9.384 15.527 1.00 98.94 448 ASN A CA 1
ATOM 3298 C C . ASN A 1 448 ? -10.749 10.844 15.825 1.00 98.94 448 ASN A C 1
ATOM 3300 O O . ASN A 1 448 ? -11.218 11.175 16.916 1.00 98.94 448 ASN A O 1
ATOM 3304 N N . ASP A 1 449 ? -10.558 11.697 14.822 1.00 98.81 449 ASP A N 1
ATOM 3305 C CA . ASP A 1 449 ? -11.073 13.064 14.745 1.00 98.81 449 ASP A CA 1
ATOM 3306 C C . ASP A 1 449 ? -12.198 13.208 13.695 1.00 98.81 449 ASP A C 1
ATOM 3308 O O . ASP A 1 449 ? -12.534 14.307 13.256 1.00 98.81 449 ASP A O 1
ATOM 3312 N N . GLY A 1 450 ? -12.813 12.099 13.287 1.00 98.62 450 GLY A N 1
ATOM 3313 C CA . GLY A 1 450 ? -13.798 12.041 12.213 1.00 98.62 450 GLY A CA 1
ATOM 3314 C C . GLY A 1 450 ? -15.017 11.200 12.583 1.00 98.62 450 GLY A C 1
ATOM 3315 O O . GLY A 1 450 ? -15.475 11.189 13.728 1.00 98.62 450 GLY A O 1
ATOM 3316 N N . THR A 1 451 ? -15.562 10.504 11.587 1.00 98.88 451 THR A N 1
ATOM 3317 C CA . THR A 1 451 ? -16.651 9.532 11.759 1.00 98.88 451 THR A CA 1
ATOM 3318 C C . THR A 1 451 ? -16.166 8.135 11.396 1.00 98.88 451 THR A C 1
ATOM 3320 O O . THR A 1 451 ? -15.557 7.942 10.342 1.00 98.88 451 THR A O 1
ATOM 3323 N N . ILE A 1 452 ? -16.462 7.160 12.250 1.00 98.94 452 ILE A N 1
ATOM 3324 C CA . ILE A 1 452 ? -16.278 5.736 11.976 1.00 98.94 452 ILE A CA 1
ATOM 3325 C C . ILE A 1 452 ? -17.652 5.068 12.019 1.00 98.94 452 ILE A C 1
ATOM 3327 O O . ILE A 1 452 ? -18.332 5.122 13.042 1.00 98.94 452 ILE A O 1
ATOM 3331 N N . ASN A 1 453 ? -18.040 4.425 10.920 1.00 98.81 453 ASN A N 1
ATOM 3332 C CA . ASN A 1 453 ? -19.276 3.660 10.808 1.00 98.81 453 ASN A CA 1
ATOM 3333 C C . ASN A 1 453 ? -18.977 2.156 10.844 1.00 98.81 453 ASN A C 1
ATOM 3335 O O . ASN A 1 453 ? -18.133 1.689 10.079 1.00 98.81 453 ASN A O 1
ATOM 3339 N N . LEU A 1 454 ? -19.668 1.408 11.703 1.00 98.56 454 LEU A N 1
ATOM 3340 C CA . LEU A 1 454 ? -19.547 -0.039 11.885 1.00 98.56 454 LEU A CA 1
ATOM 3341 C C . LEU A 1 454 ? -20.886 -0.710 11.576 1.00 98.56 454 LEU A C 1
ATOM 3343 O O . LEU A 1 454 ? -21.863 -0.518 12.303 1.00 98.56 454 LEU A O 1
ATOM 3347 N N . ASP A 1 455 ? -20.908 -1.525 10.524 1.00 97.56 455 ASP A N 1
ATOM 3348 C CA . ASP A 1 455 ? -22.103 -2.218 10.049 1.00 97.56 455 ASP A CA 1
ATOM 3349 C C . ASP A 1 455 ? -21.857 -3.723 9.830 1.00 97.56 455 ASP A C 1
ATOM 3351 O O . ASP A 1 455 ? -20.736 -4.184 9.586 1.00 97.56 455 ASP A O 1
ATOM 3355 N N . GLY A 1 456 ? -22.945 -4.490 9.798 1.00 95.06 456 GLY A N 1
ATOM 3356 C CA . GLY A 1 456 ? -22.933 -5.899 9.423 1.00 95.06 456 GLY A CA 1
ATOM 3357 C C . GLY A 1 456 ? -22.720 -6.810 10.622 1.00 95.06 456 GLY A C 1
ATOM 3358 O O . GLY A 1 456 ? -23.405 -6.676 11.631 1.00 95.06 456 GLY A O 1
ATOM 3359 N N . ASP A 1 457 ? -21.816 -7.776 10.499 1.00 92.56 457 ASP A N 1
ATOM 3360 C CA . ASP A 1 457 ? -21.640 -8.796 11.530 1.00 92.56 457 ASP A CA 1
ATOM 3361 C C . ASP A 1 457 ? -20.563 -8.426 12.553 1.00 92.56 457 ASP A C 1
ATOM 3363 O O . ASP A 1 457 ? -20.890 -8.066 13.671 1.00 92.56 457 ASP A O 1
ATOM 3367 N N . SER A 1 458 ? -19.286 -8.483 12.183 1.00 90.62 458 SER A N 1
ATOM 3368 C CA . SER A 1 458 ? -18.139 -8.359 13.085 1.00 90.62 458 SER A CA 1
ATOM 3369 C C . SER A 1 458 ? -17.246 -7.192 12.669 1.00 90.62 458 SER A C 1
ATOM 3371 O O . SER A 1 458 ? -16.560 -7.257 11.652 1.00 90.62 458 SER A O 1
ATOM 3373 N N . SER A 1 459 ? -17.196 -6.098 13.425 1.00 94.19 459 SER A N 1
ATOM 3374 C CA . SER A 1 459 ? -16.349 -4.945 13.065 1.00 94.19 459 SER A CA 1
ATOM 3375 C C . SER A 1 459 ? -15.787 -4.237 14.287 1.00 94.19 459 SER A C 1
ATOM 3377 O O . SER A 1 459 ? -16.446 -4.167 15.319 1.00 94.19 459 SER A O 1
ATOM 3379 N N . ILE A 1 460 ? -14.568 -3.713 14.168 1.00 97.19 460 ILE A N 1
ATOM 3380 C CA . ILE A 1 460 ? -13.887 -2.973 15.233 1.00 97.19 460 ILE A CA 1
ATOM 3381 C C . ILE A 1 460 ? -13.666 -1.530 14.785 1.00 97.19 460 ILE A C 1
ATOM 3383 O O . ILE A 1 460 ? -13.093 -1.298 13.720 1.00 97.19 460 ILE A O 1
ATOM 3387 N N . GLY A 1 461 ? -14.072 -0.561 15.602 1.00 98.44 461 GLY A N 1
ATOM 3388 C CA . GLY A 1 461 ? -13.799 0.855 15.369 1.00 98.44 461 GLY A CA 1
ATOM 3389 C C . GLY A 1 461 ? -12.318 1.165 15.522 1.00 98.44 461 GLY A C 1
ATOM 3390 O O . GLY A 1 461 ? -11.641 1.522 14.558 1.00 98.44 461 GLY A O 1
ATOM 3391 N N . MET A 1 462 ? -11.795 0.989 16.730 1.00 98.62 462 MET A N 1
ATOM 3392 C CA . MET A 1 462 ? -10.383 1.232 17.023 1.00 98.62 462 MET A CA 1
ATOM 3393 C C . MET A 1 462 ? -9.811 0.131 17.904 1.00 98.62 462 MET A C 1
ATOM 3395 O O . MET A 1 462 ? -10.458 -0.286 18.864 1.00 98.62 462 MET A O 1
ATOM 3399 N N . VAL A 1 463 ? -8.585 -0.306 17.619 1.00 97.94 463 VAL A N 1
ATOM 3400 C CA . VAL A 1 463 ? -7.873 -1.272 18.463 1.00 97.94 463 VAL A CA 1
ATOM 3401 C C . VAL A 1 463 ? -6.394 -0.940 18.611 1.00 97.94 463 VAL A C 1
ATOM 3403 O O . VAL A 1 463 ? -5.712 -0.665 17.622 1.00 97.94 463 VAL A O 1
ATOM 3406 N N . GLY A 1 464 ? -5.921 -0.967 19.860 1.00 97.25 464 GLY A N 1
ATOM 3407 C CA . GLY A 1 464 ? -4.529 -0.733 20.237 1.00 97.25 464 GLY A CA 1
ATOM 3408 C C . GLY A 1 464 ? -3.875 -1.943 20.911 1.00 97.25 464 GLY A C 1
ATOM 3409 O O . GLY A 1 464 ? -4.382 -2.415 21.928 1.00 97.25 464 GLY A O 1
ATOM 3410 N N . THR A 1 465 ? -2.723 -2.413 20.426 1.00 96.62 465 THR A N 1
ATOM 3411 C CA . THR A 1 465 ? -1.924 -3.463 21.092 1.00 96.62 465 THR A CA 1
ATOM 3412 C C . THR A 1 465 ? -0.665 -2.860 21.708 1.00 96.62 465 THR A C 1
ATOM 3414 O O . THR A 1 465 ? 0.293 -2.542 21.006 1.00 96.62 465 THR A O 1
ATOM 3417 N N . ASN A 1 466 ? -0.654 -2.702 23.036 1.00 96.50 466 ASN A N 1
ATOM 3418 C CA . ASN A 1 466 ? 0.350 -1.933 23.790 1.00 96.50 466 ASN A CA 1
ATOM 3419 C C . ASN A 1 466 ? 0.548 -0.511 23.233 1.00 96.50 466 ASN A C 1
ATOM 3421 O O . ASN A 1 466 ? 1.651 0.033 23.264 1.00 96.50 466 ASN A O 1
ATOM 3425 N N . ALA A 1 467 ? -0.525 0.046 22.682 1.00 97.31 467 ALA A N 1
ATOM 3426 C CA . ALA A 1 467 ? -0.554 1.289 21.938 1.00 97.31 467 ALA A CA 1
ATOM 3427 C C . ALA A 1 467 ? -1.853 2.041 22.230 1.00 97.31 467 ALA A C 1
ATOM 3429 O O . ALA A 1 467 ? -2.845 1.442 22.669 1.00 97.31 467 ALA A O 1
ATOM 3430 N N . ASP A 1 468 ? -1.833 3.345 21.981 1.00 98.50 468 ASP A N 1
ATOM 3431 C CA . ASP A 1 468 ? -2.885 4.247 22.424 1.00 98.50 468 ASP A CA 1
ATOM 3432 C C . ASP A 1 468 ? -3.978 4.418 21.366 1.00 98.50 468 ASP A C 1
ATOM 3434 O O . ASP A 1 468 ? -3.701 4.583 20.177 1.00 98.50 468 ASP A O 1
ATOM 3438 N N . VAL A 1 469 ? -5.234 4.454 21.806 1.00 98.81 469 VAL A N 1
ATOM 3439 C CA . VAL A 1 469 ? -6.393 4.760 20.957 1.00 98.81 469 VAL A CA 1
ATOM 3440 C C . VAL A 1 469 ? -7.192 5.914 21.549 1.00 98.81 469 VAL A C 1
ATOM 3442 O O . VAL A 1 469 ? -7.469 5.944 22.749 1.00 98.81 469 VAL A O 1
ATOM 3445 N N . VAL A 1 470 ? -7.561 6.875 20.700 1.00 98.88 470 VAL A N 1
ATOM 3446 C CA . VAL A 1 470 ? -8.256 8.099 21.113 1.00 98.88 470 VAL A CA 1
ATOM 3447 C C . VAL A 1 470 ? -9.457 8.369 20.215 1.00 98.88 470 VAL A C 1
ATOM 3449 O O . VAL A 1 470 ? -9.303 8.480 19.002 1.00 98.88 470 VAL A O 1
ATOM 3452 N N . ASN A 1 471 ? -10.635 8.551 20.810 1.00 98.88 471 ASN A N 1
ATOM 3453 C CA . ASN A 1 471 ? -11.811 9.101 20.137 1.00 98.88 471 ASN A CA 1
ATOM 3454 C C . ASN A 1 471 ? -12.113 10.494 20.702 1.00 98.88 471 ASN A C 1
ATOM 3456 O O . ASN A 1 471 ? -12.489 10.636 21.871 1.00 98.88 471 ASN A O 1
ATOM 3460 N N . ASN A 1 472 ? -11.910 11.524 19.879 1.00 98.75 472 ASN A N 1
ATOM 3461 C CA . ASN A 1 472 ? -11.999 12.916 20.312 1.00 98.75 472 ASN A CA 1
ATOM 3462 C C . ASN A 1 472 ? -13.437 13.350 20.638 1.00 98.75 472 ASN A C 1
ATOM 3464 O O . ASN A 1 472 ? -14.425 12.748 20.217 1.00 98.75 472 ASN A O 1
ATOM 3468 N N . ALA A 1 473 ? -13.555 14.452 21.383 1.00 98.19 473 ALA A N 1
ATOM 3469 C CA . ALA A 1 473 ? -14.845 15.046 21.715 1.00 98.19 473 ALA A CA 1
ATOM 3470 C C . ALA A 1 473 ? -15.650 15.400 20.454 1.00 98.19 473 ALA A C 1
ATOM 3472 O O . ALA A 1 473 ? -15.101 15.883 19.461 1.00 98.19 473 ALA A O 1
ATOM 3473 N N . ASN A 1 474 ? -16.968 15.196 20.516 1.00 96.88 474 ASN A N 1
ATOM 3474 C CA . ASN A 1 474 ? -17.909 15.406 19.407 1.00 96.88 474 ASN A CA 1
ATOM 3475 C C . ASN A 1 474 ? -17.676 14.504 18.176 1.00 96.88 474 ASN A C 1
ATOM 3477 O O . ASN A 1 474 ? -18.247 14.765 17.117 1.00 96.88 474 ASN A O 1
ATOM 3481 N N . LYS A 1 475 ? -16.848 13.456 18.288 1.00 98.50 475 LYS A N 1
ATOM 3482 C CA . LYS A 1 475 ? -16.604 12.475 17.219 1.00 98.50 475 LYS A CA 1
ATOM 3483 C C . LYS A 1 475 ? -17.350 11.183 17.488 1.00 98.50 475 LYS A C 1
ATOM 3485 O O . LYS A 1 475 ? -17.677 10.880 18.634 1.00 98.50 475 LYS A O 1
ATOM 3490 N N . THR A 1 476 ? -17.656 10.453 16.421 1.00 98.25 476 THR A N 1
ATOM 3491 C CA . THR A 1 476 ? -18.549 9.291 16.491 1.00 98.25 476 THR A CA 1
ATOM 3492 C C . THR A 1 476 ? -17.858 8.038 15.983 1.00 98.25 476 THR A C 1
ATOM 3494 O O . THR A 1 476 ? -17.288 8.034 14.891 1.00 98.25 476 THR A O 1
ATOM 3497 N N . ILE A 1 477 ? -17.985 6.971 16.766 1.00 98.88 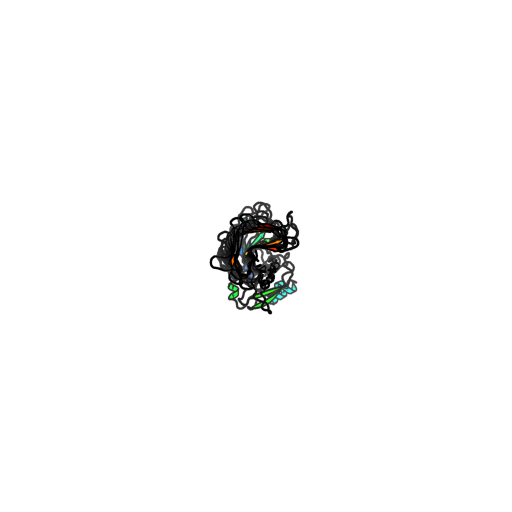477 ILE A N 1
ATOM 3498 C CA . ILE A 1 477 ? -17.862 5.587 16.321 1.00 98.88 477 ILE A CA 1
ATOM 3499 C C . ILE A 1 477 ? -19.257 4.986 16.458 1.00 98.88 477 ILE A C 1
ATOM 3501 O O . ILE A 1 477 ? -19.776 4.898 17.565 1.00 98.88 477 ILE A O 1
ATOM 3505 N N . GLY A 1 478 ? -19.917 4.605 15.373 1.00 98.31 478 GLY A N 1
ATOM 3506 C CA . GLY A 1 478 ? -21.280 4.104 15.509 1.00 98.31 478 GLY A CA 1
ATOM 3507 C C . GLY A 1 478 ? -21.799 3.334 14.319 1.00 98.31 478 GLY A C 1
ATOM 3508 O O . GLY A 1 478 ? -21.077 3.089 13.366 1.00 98.31 478 GLY A O 1
ATOM 3509 N N . THR A 1 479 ? -23.053 2.920 14.385 1.00 98.56 479 THR A N 1
ATOM 3510 C CA . THR A 1 479 ? -23.719 2.203 13.296 1.00 98.56 479 THR A CA 1
ATOM 3511 C C . THR A 1 479 ? -24.393 3.180 12.347 1.00 98.56 479 THR A C 1
ATOM 3513 O O . THR A 1 479 ? -25.042 4.138 12.780 1.00 98.56 479 THR A O 1
ATOM 3516 N N . THR A 1 480 ? -24.278 2.937 11.040 1.00 98.12 480 THR A N 1
ATOM 3517 C CA . THR A 1 480 ? -24.946 3.779 10.043 1.00 98.12 480 THR A CA 1
ATOM 3518 C C . THR A 1 480 ? -26.457 3.771 10.278 1.00 98.12 480 THR A C 1
ATOM 3520 O O . THR A 1 480 ? -27.052 2.730 10.561 1.00 98.12 480 THR A O 1
ATOM 3523 N N . SER A 1 481 ? -27.109 4.924 10.111 1.00 96.69 481 SER A N 1
ATOM 3524 C CA . SER A 1 481 ? -28.567 5.029 10.246 1.00 96.69 481 SER A CA 1
ATOM 3525 C C . SER A 1 481 ? -29.300 3.992 9.382 1.00 96.69 481 SER A C 1
ATOM 3527 O O . SER A 1 481 ? -29.012 3.847 8.193 1.00 96.69 481 SER A O 1
ATOM 3529 N N . GLY A 1 482 ? -30.246 3.270 9.987 1.00 95.94 482 GLY A N 1
ATOM 3530 C CA . GLY A 1 482 ? -31.026 2.219 9.327 1.00 95.94 482 GLY A CA 1
ATOM 3531 C C . GLY A 1 482 ? -30.295 0.885 9.128 1.00 95.94 482 GLY A C 1
ATOM 3532 O O . GLY A 1 482 ? -30.873 -0.021 8.531 1.00 95.94 482 GLY A O 1
ATOM 3533 N N . LYS A 1 483 ? -29.056 0.744 9.613 1.00 97.19 483 LYS A N 1
ATOM 3534 C CA . LYS A 1 483 ? -28.306 -0.519 9.614 1.00 97.19 483 LYS A CA 1
ATOM 3535 C C . LYS A 1 483 ? -28.121 -1.060 11.031 1.00 97.19 483 LYS A C 1
ATOM 3537 O O . LYS A 1 483 ? -28.477 -0.408 12.009 1.00 97.19 483 LYS A O 1
ATOM 3542 N N . THR A 1 484 ? -27.561 -2.263 11.109 1.00 96.69 484 THR A N 1
ATOM 3543 C CA . THR A 1 484 ? -27.275 -2.975 12.356 1.00 96.69 484 THR A CA 1
ATOM 3544 C C . THR A 1 484 ? -25.828 -3.454 12.404 1.00 96.69 484 THR A C 1
ATOM 3546 O O . THR A 1 484 ? -25.213 -3.689 11.360 1.00 96.69 484 THR A O 1
ATOM 3549 N N . ILE A 1 485 ? -25.323 -3.658 13.618 1.00 96.62 485 ILE A N 1
ATOM 3550 C CA . ILE A 1 485 ? -24.070 -4.354 13.921 1.00 96.62 485 ILE A CA 1
ATOM 3551 C C . ILE A 1 485 ? -24.335 -5.457 14.958 1.00 96.62 485 ILE A C 1
ATOM 3553 O O . ILE A 1 485 ? -25.063 -5.224 15.924 1.00 96.62 485 ILE A O 1
ATOM 3557 N N . ILE A 1 486 ? -23.794 -6.661 14.743 1.00 94.38 486 ILE A N 1
ATOM 3558 C CA . ILE A 1 486 ? -24.082 -7.837 15.590 1.00 94.38 486 ILE A CA 1
ATOM 3559 C C . ILE A 1 486 ? -22.994 -8.076 16.648 1.00 94.38 486 ILE A C 1
ATOM 3561 O O . ILE A 1 486 ? -23.297 -8.245 17.822 1.00 94.38 486 ILE A O 1
ATOM 3565 N N . ASN A 1 487 ? -21.733 -8.076 16.226 1.00 93.06 487 ASN A N 1
ATOM 3566 C CA . ASN A 1 487 ? -20.520 -8.388 16.984 1.00 93.06 487 ASN A CA 1
ATOM 3567 C C . ASN A 1 487 ? -19.528 -7.213 16.871 1.00 93.06 487 ASN A C 1
ATOM 3569 O O . ASN A 1 487 ? -18.357 -7.368 16.504 1.00 93.06 487 ASN A O 1
ATOM 3573 N N . GLY A 1 488 ? -20.035 -6.000 17.085 1.00 95.00 488 GLY A N 1
ATOM 3574 C CA . GLY A 1 488 ? -19.282 -4.758 16.986 1.00 95.00 488 GLY A CA 1
ATOM 3575 C C . GLY A 1 488 ? -18.454 -4.477 18.231 1.00 95.00 488 GLY A C 1
ATOM 3576 O O . GLY A 1 488 ? -18.920 -4.692 19.345 1.00 95.00 488 GLY A O 1
ATOM 3577 N N . ILE A 1 489 ? -17.253 -3.932 18.047 1.00 97.25 489 ILE A N 1
ATOM 3578 C CA . ILE A 1 489 ? -16.442 -3.362 19.125 1.00 97.25 489 ILE A CA 1
ATOM 3579 C C . ILE A 1 489 ? -16.173 -1.896 18.790 1.00 97.25 489 ILE A C 1
ATOM 3581 O O . ILE A 1 489 ? -15.575 -1.603 17.756 1.00 97.25 489 ILE A O 1
ATOM 3585 N N . GLY A 1 490 ? -16.589 -0.970 19.653 1.00 98.19 490 GLY A N 1
ATOM 3586 C CA . GLY A 1 490 ? -16.351 0.460 19.452 1.00 98.19 490 GLY A CA 1
ATOM 3587 C C . GLY A 1 490 ? -14.863 0.786 19.555 1.00 98.19 490 GLY A C 1
ATOM 3588 O O . GLY A 1 490 ? -14.218 1.145 18.567 1.00 98.19 490 GLY A O 1
ATOM 3589 N N . MET A 1 491 ? -14.303 0.609 20.751 1.00 98.44 491 MET A N 1
ATOM 3590 C CA . MET A 1 491 ? -12.880 0.810 21.029 1.00 98.44 491 MET A CA 1
ATOM 3591 C C . MET A 1 491 ? -12.323 -0.318 21.891 1.00 98.44 491 MET A C 1
ATOM 3593 O O . MET A 1 491 ? -12.950 -0.726 22.868 1.00 98.44 491 MET A O 1
ATOM 3597 N N . ALA A 1 492 ? -11.115 -0.776 21.575 1.00 97.06 492 ALA A N 1
ATOM 3598 C CA . ALA A 1 492 ? -10.409 -1.763 22.375 1.00 97.06 492 ALA A CA 1
ATOM 3599 C C . ALA A 1 492 ? -8.934 -1.423 22.590 1.00 97.06 492 ALA A C 1
ATOM 3601 O O . ALA A 1 492 ? -8.273 -0.842 21.728 1.00 97.06 492 ALA A O 1
ATOM 3602 N N . THR A 1 493 ? -8.387 -1.847 23.726 1.00 95.75 493 THR A N 1
ATOM 3603 C CA . THR A 1 493 ? -6.936 -1.870 23.933 1.00 95.75 493 THR A CA 1
ATOM 3604 C C . THR A 1 493 ? -6.488 -3.113 24.693 1.00 95.75 493 THR A C 1
ATOM 3606 O O . THR A 1 493 ? -7.160 -3.596 25.607 1.00 95.75 493 THR A O 1
ATOM 3609 N N . SER A 1 494 ? -5.313 -3.610 24.317 1.00 94.75 494 SER A N 1
ATOM 3610 C CA . SER A 1 494 ? -4.581 -4.665 25.001 1.00 94.75 494 SER A CA 1
ATOM 3611 C C . SER A 1 494 ? -3.257 -4.101 25.520 1.00 94.75 494 SER A C 1
ATOM 3613 O O . SER A 1 494 ? -2.244 -4.128 24.823 1.00 94.75 494 SER A O 1
ATOM 3615 N N . GLY A 1 495 ? -3.264 -3.562 26.741 1.00 94.44 495 GLY A N 1
ATOM 3616 C CA . GLY A 1 495 ? -2.085 -3.013 27.429 1.00 94.44 495 GLY A CA 1
ATOM 3617 C C . GLY A 1 495 ? -1.717 -1.546 27.149 1.00 94.44 495 GLY A C 1
ATOM 3618 O O . GLY A 1 495 ? -0.781 -1.060 27.776 1.00 94.44 495 GLY A O 1
ATOM 3619 N N . GLY A 1 496 ? -2.407 -0.844 26.242 1.00 96.06 496 GLY A N 1
ATOM 3620 C CA . GLY A 1 496 ? -2.180 0.585 25.966 1.00 96.06 496 GLY A CA 1
ATOM 3621 C C . GLY A 1 496 ? -3.143 1.518 26.709 1.00 96.06 496 GLY A C 1
ATOM 3622 O O . GLY A 1 496 ? -3.843 1.092 27.636 1.00 96.06 496 GLY A O 1
ATOM 3623 N N . LYS A 1 497 ? -3.183 2.795 26.304 1.00 98.00 497 LYS A N 1
ATOM 3624 C CA . LYS A 1 497 ? -4.163 3.773 26.793 1.00 98.00 497 LYS A CA 1
ATOM 3625 C C . LYS A 1 497 ? -5.392 3.857 25.881 1.00 98.00 497 LYS A C 1
ATOM 3627 O O . LYS A 1 497 ? -5.259 3.905 24.661 1.00 98.00 497 LYS A O 1
ATOM 3632 N N . LEU A 1 498 ? -6.586 3.931 26.464 1.00 98.44 498 LEU A N 1
ATOM 3633 C CA . LEU A 1 498 ? -7.843 4.165 25.746 1.00 98.44 498 LEU A CA 1
ATOM 3634 C C . LEU A 1 498 ? -8.522 5.435 26.262 1.00 98.44 498 LEU A C 1
ATOM 3636 O O . LEU A 1 498 ? -8.990 5.460 27.397 1.00 98.44 498 LEU A O 1
ATOM 3640 N N . ASP A 1 499 ? -8.609 6.472 25.431 1.00 98.69 499 ASP A N 1
ATOM 3641 C CA . ASP A 1 499 ? -9.296 7.719 25.780 1.00 98.69 499 ASP A CA 1
ATOM 3642 C C . ASP A 1 499 ? -10.524 7.936 24.885 1.00 98.69 499 ASP A C 1
ATOM 3644 O O . ASP A 1 499 ? -10.400 8.084 23.669 1.00 98.69 499 ASP A O 1
ATOM 3648 N N . ASN A 1 500 ? -11.713 8.007 25.486 1.00 98.75 500 ASN A N 1
ATOM 3649 C CA . ASN A 1 500 ? -12.942 8.373 24.787 1.00 98.75 500 ASN A CA 1
ATOM 3650 C C . ASN A 1 500 ? -13.530 9.661 25.368 1.00 98.75 500 ASN A C 1
ATOM 3652 O O . ASN A 1 500 ? -13.913 9.716 26.536 1.00 98.75 500 ASN A O 1
ATOM 3656 N N . ALA A 1 501 ? -13.649 10.687 24.532 1.00 98.62 501 ALA A N 1
ATOM 3657 C CA . ALA A 1 501 ? -14.405 11.900 24.834 1.00 98.62 501 ALA A CA 1
ATOM 3658 C C . ALA A 1 501 ? -15.607 12.100 23.901 1.00 98.62 501 ALA A C 1
ATOM 3660 O O . ALA A 1 501 ? -16.380 13.041 24.103 1.00 98.62 501 ALA A O 1
ATOM 3661 N N . GLY A 1 502 ? -15.737 11.255 22.877 1.00 98.50 502 GLY A N 1
ATOM 3662 C CA . GLY A 1 502 ? -16.807 11.289 21.890 1.00 98.50 502 GLY A CA 1
ATOM 3663 C C . GLY A 1 502 ? -17.921 10.280 22.164 1.00 98.50 502 GLY A C 1
ATOM 3664 O O . GLY A 1 502 ? -18.089 9.767 23.275 1.00 98.50 502 GLY A O 1
ATOM 3665 N N . LYS A 1 503 ? -18.678 9.998 21.104 1.00 98.75 503 LYS A N 1
ATOM 3666 C CA . LYS A 1 503 ? -19.812 9.080 21.095 1.00 98.75 503 LYS A CA 1
ATOM 3667 C C . LYS A 1 503 ? -19.408 7.705 20.564 1.00 98.75 503 LYS A C 1
ATOM 3669 O O . LYS A 1 503 ? -18.738 7.615 19.532 1.00 98.75 503 LYS A O 1
ATOM 3674 N N . ILE A 1 504 ? -19.877 6.654 21.231 1.00 98.81 504 ILE A N 1
ATOM 3675 C CA . ILE A 1 504 ? -19.897 5.279 20.730 1.00 98.81 504 ILE A CA 1
ATOM 3676 C C . ILE A 1 504 ? -21.361 4.828 20.668 1.00 98.81 504 ILE A C 1
ATOM 3678 O O . ILE A 1 504 ? -22.004 4.747 21.706 1.00 98.81 504 ILE A O 1
ATOM 3682 N N . GLU A 1 505 ? -21.910 4.556 19.482 1.00 98.50 505 GLU A N 1
ATOM 3683 C CA . GLU A 1 505 ? -23.317 4.142 19.312 1.00 98.50 505 GLU A CA 1
ATOM 3684 C C . GLU A 1 505 ? -23.434 2.888 18.440 1.00 98.50 505 GLU A C 1
ATOM 3686 O O . GLU A 1 505 ? -23.459 2.976 17.213 1.00 98.50 505 GLU A O 1
ATOM 3691 N N . LEU A 1 506 ? -23.521 1.715 19.066 1.00 98.31 506 LEU A N 1
ATOM 3692 C CA . LEU A 1 506 ? -23.603 0.430 18.370 1.00 98.31 506 LEU A CA 1
ATOM 3693 C C . LEU A 1 506 ? -25.038 -0.101 18.392 1.00 98.31 506 LEU A C 1
ATOM 3695 O O . LEU A 1 506 ? -25.527 -0.547 19.431 1.00 98.31 506 LEU A O 1
ATOM 3699 N N . LYS A 1 507 ? -25.704 -0.074 17.235 1.00 97.75 507 LYS A N 1
ATOM 3700 C CA . LYS A 1 507 ? -27.109 -0.486 17.097 1.00 97.75 507 LYS A CA 1
ATOM 3701 C C . LYS A 1 507 ? -27.200 -1.943 16.668 1.00 97.75 507 LYS A C 1
ATOM 3703 O O . LYS A 1 507 ? -27.026 -2.262 15.492 1.00 97.75 507 LYS A O 1
ATOM 3708 N N . GLY A 1 508 ? -27.453 -2.826 17.625 1.00 94.56 508 GLY A N 1
ATOM 3709 C CA . GLY A 1 508 ? -27.740 -4.239 17.395 1.00 94.56 508 GLY A CA 1
ATOM 3710 C C . GLY A 1 508 ? -29.221 -4.570 17.542 1.00 94.56 508 GLY A C 1
ATOM 3711 O O . GLY A 1 508 ? -30.032 -3.758 17.974 1.00 94.56 508 GLY A O 1
ATOM 3712 N N . THR A 1 509 ? -29.577 -5.804 17.201 1.00 90.19 509 THR A N 1
ATOM 3713 C CA . THR A 1 509 ? -30.933 -6.348 17.372 1.00 90.19 509 THR A CA 1
ATOM 3714 C C . THR A 1 509 ? -30.870 -7.796 17.833 1.00 90.19 509 THR A C 1
ATOM 3716 O O . THR A 1 509 ? -29.975 -8.527 17.402 1.00 90.19 509 THR A O 1
ATOM 3719 N N . GLY A 1 510 ? -31.835 -8.236 18.648 1.00 90.00 510 GLY A N 1
ATOM 3720 C CA . GLY A 1 510 ? -31.910 -9.623 19.121 1.00 90.00 510 GLY A CA 1
ATOM 3721 C C . GLY A 1 510 ? -30.583 -10.078 19.727 1.00 90.00 510 GLY A C 1
ATOM 3722 O O . GLY A 1 510 ? -29.980 -9.336 20.492 1.00 90.00 510 GLY A O 1
ATOM 3723 N N . ALA A 1 511 ? -30.063 -11.227 19.290 1.00 88.62 511 ALA A N 1
ATOM 3724 C CA . ALA A 1 511 ? -28.853 -11.882 19.808 1.00 88.62 511 ALA A CA 1
ATOM 3725 C C . ALA A 1 511 ? -27.502 -11.153 19.580 1.00 88.62 511 ALA A C 1
ATOM 3727 O O . ALA A 1 511 ? -26.455 -11.788 19.677 1.00 88.62 511 ALA A O 1
ATOM 3728 N N . SER A 1 512 ? -27.496 -9.854 19.269 1.00 90.81 512 SER A N 1
ATOM 3729 C CA . SER A 1 512 ? -26.257 -9.076 19.112 1.00 90.81 512 SER A CA 1
ATOM 3730 C C . SER A 1 512 ? -25.463 -9.002 20.427 1.00 90.81 512 SER A C 1
ATOM 3732 O O . SER A 1 512 ? -26.046 -8.869 21.505 1.00 90.81 512 SER A O 1
ATOM 3734 N N . THR A 1 513 ? -24.134 -9.071 20.328 1.00 92.00 513 THR A N 1
ATOM 3735 C CA . THR A 1 513 ? -23.165 -9.053 21.438 1.00 92.00 513 THR A CA 1
ATOM 3736 C C . THR A 1 513 ? -22.171 -7.899 21.255 1.00 92.00 513 THR A C 1
ATOM 3738 O O . THR A 1 513 ? -20.955 -8.095 21.196 1.00 92.00 513 THR A O 1
ATOM 3741 N N . ASN A 1 514 ? -22.685 -6.682 21.088 1.00 95.00 514 ASN A N 1
ATOM 3742 C CA . ASN A 1 514 ? -21.860 -5.503 20.834 1.00 95.00 514 ASN A CA 1
ATOM 3743 C C . ASN A 1 514 ? -21.128 -5.054 22.102 1.00 95.00 514 ASN A C 1
ATOM 3745 O O . ASN A 1 514 ? -21.688 -5.110 23.193 1.00 95.00 514 ASN A O 1
ATOM 3749 N N . VAL A 1 515 ? -19.904 -4.547 21.955 1.00 96.31 515 VAL A N 1
ATOM 3750 C CA . VAL A 1 515 ? -19.091 -4.020 23.056 1.00 96.31 515 VAL A CA 1
ATOM 3751 C C . VAL A 1 515 ? -18.704 -2.573 22.778 1.00 96.31 515 VAL A C 1
ATOM 3753 O O . VAL A 1 515 ? -18.070 -2.280 21.766 1.00 96.31 515 VAL A O 1
ATOM 3756 N N . GLY A 1 516 ? -19.056 -1.650 23.671 1.00 97.38 516 GLY A N 1
ATOM 3757 C CA . GLY A 1 516 ? -18.707 -0.237 23.508 1.00 97.38 516 GLY A CA 1
ATOM 3758 C C . GLY A 1 516 ? -17.205 -0.013 23.687 1.00 97.38 516 GLY A C 1
ATOM 3759 O O . GLY A 1 516 ? -16.505 0.377 22.749 1.00 97.38 516 GLY A O 1
ATOM 3760 N N . VAL A 1 517 ? -16.709 -0.314 24.888 1.00 97.38 517 VAL A N 1
ATOM 3761 C CA . VAL A 1 517 ? -15.289 -0.223 25.260 1.00 97.38 517 VAL A CA 1
ATOM 3762 C C . VAL A 1 517 ? -14.805 -1.552 25.817 1.00 97.38 517 VAL A C 1
ATOM 3764 O O . VAL A 1 517 ? -15.471 -2.144 26.661 1.00 97.38 517 VAL A O 1
ATOM 3767 N N . TYR A 1 518 ? -13.622 -1.990 25.388 1.00 95.88 518 TYR A N 1
ATOM 3768 C CA . TYR A 1 518 ? -12.984 -3.196 25.904 1.00 95.88 518 TYR A CA 1
ATOM 3769 C C . TYR A 1 518 ? -11.514 -2.972 26.281 1.00 95.88 518 TYR A C 1
ATOM 3771 O O . TYR A 1 518 ? -10.701 -2.560 25.453 1.00 95.88 518 TYR A O 1
ATOM 3779 N N . MET A 1 519 ? -11.137 -3.276 27.524 1.00 95.75 519 MET A N 1
ATOM 3780 C CA . MET A 1 519 ? -9.740 -3.247 27.966 1.00 95.75 519 MET A CA 1
ATOM 3781 C C . MET A 1 519 ? -9.314 -4.603 28.512 1.00 95.75 519 MET A C 1
ATOM 3783 O O . MET A 1 519 ? -9.931 -5.140 29.434 1.00 95.75 519 MET A O 1
ATOM 3787 N N . THR A 1 520 ? -8.214 -5.117 27.969 1.00 94.12 520 THR A N 1
ATOM 3788 C CA . THR A 1 520 ? -7.620 -6.390 28.377 1.00 94.12 520 THR A CA 1
ATOM 3789 C C . THR A 1 520 ? -6.107 -6.282 28.537 1.00 94.12 520 THR A C 1
ATOM 3791 O O . THR A 1 520 ? -5.470 -5.301 28.141 1.00 94.12 520 THR A O 1
ATOM 3794 N N . LYS A 1 521 ? -5.509 -7.282 29.180 1.00 93.19 521 LYS A N 1
ATOM 3795 C CA . LYS A 1 521 ? -4.074 -7.301 29.459 1.00 93.19 521 LYS A CA 1
ATOM 3796 C C . LYS A 1 521 ? -3.273 -7.521 28.174 1.00 93.19 521 LYS A C 1
ATOM 3798 O O . LYS A 1 521 ? -3.496 -8.500 27.472 1.00 93.19 521 LYS A O 1
ATOM 3803 N N . GLY A 1 522 ? -2.293 -6.651 27.934 1.00 90.12 522 GLY A N 1
ATOM 3804 C CA . GLY A 1 522 ? -1.251 -6.849 26.926 1.00 90.12 522 GLY A CA 1
ATOM 3805 C C . GLY A 1 522 ? 0.051 -7.321 27.568 1.00 90.12 522 GLY A C 1
ATOM 3806 O O . GLY A 1 522 ? 0.066 -8.203 28.425 1.00 90.12 522 GLY A O 1
ATOM 3807 N N . THR A 1 523 ? 1.165 -6.690 27.198 1.00 89.88 523 THR A N 1
ATOM 3808 C CA . THR A 1 523 ? 2.429 -6.852 27.942 1.00 89.88 523 THR A CA 1
ATOM 3809 C C . THR A 1 523 ? 2.354 -6.162 29.307 1.00 89.88 523 THR A C 1
ATOM 3811 O O . THR A 1 523 ? 2.880 -6.674 30.294 1.00 89.88 523 THR A O 1
ATOM 3814 N N . GLY A 1 524 ? 1.640 -5.034 29.370 1.00 89.62 524 GLY A N 1
ATOM 3815 C CA . GLY A 1 524 ? 1.266 -4.329 30.590 1.00 89.62 524 GLY A CA 1
ATOM 3816 C C . GLY A 1 524 ? -0.239 -4.363 30.861 1.00 89.62 524 GLY A C 1
ATOM 3817 O O . GLY A 1 524 ? -1.039 -4.865 30.065 1.00 89.62 524 GLY A O 1
ATOM 3818 N N . ASN A 1 525 ? -0.620 -3.800 32.006 1.00 93.88 525 ASN A N 1
ATOM 3819 C CA . ASN A 1 525 ? -2.015 -3.487 32.295 1.00 93.88 525 ASN A CA 1
ATOM 3820 C C . ASN A 1 525 ? -2.427 -2.250 31.482 1.00 93.88 525 ASN A C 1
ATOM 3822 O O . ASN A 1 525 ? -1.684 -1.267 31.503 1.00 93.88 525 ASN A O 1
ATOM 3826 N N . PRO A 1 526 ? -3.584 -2.269 30.800 1.00 96.69 526 PRO A N 1
ATOM 3827 C CA . PRO A 1 526 ? -4.060 -1.093 30.088 1.00 96.69 526 PRO A CA 1
ATOM 3828 C C . PRO A 1 526 ? -4.508 -0.004 31.072 1.00 96.69 526 PRO A C 1
ATOM 3830 O O . PRO A 1 526 ? -4.766 -0.261 32.253 1.00 96.69 526 PRO A O 1
ATOM 3833 N N . SER A 1 527 ? -4.644 1.215 30.563 1.00 97.94 527 SER A N 1
ATOM 3834 C CA . SER A 1 527 ? -5.277 2.325 31.281 1.00 97.94 527 SER A CA 1
ATOM 3835 C C . SER A 1 527 ? -6.279 3.029 30.374 1.00 97.94 527 SER A C 1
ATOM 3837 O O . SER A 1 527 ? -6.194 2.916 29.154 1.00 97.94 527 SER A O 1
ATOM 3839 N N . GLY A 1 528 ? -7.250 3.740 30.935 1.00 97.75 528 GLY A N 1
ATOM 3840 C CA . GLY A 1 528 ? -8.211 4.459 30.112 1.00 97.75 528 GLY A CA 1
ATOM 3841 C C . GLY A 1 528 ? -8.906 5.610 30.814 1.00 97.75 528 GLY A C 1
ATOM 3842 O O . GLY A 1 528 ? -8.942 5.686 32.045 1.00 97.75 528 GLY A O 1
ATOM 3843 N N . THR A 1 529 ? -9.475 6.498 30.003 1.00 98.62 529 THR A N 1
ATOM 3844 C CA . THR A 1 529 ? -10.279 7.640 30.440 1.00 98.62 529 THR A CA 1
ATOM 3845 C C . THR A 1 529 ? -11.536 7.730 29.590 1.00 98.62 529 THR A C 1
ATOM 3847 O O . THR A 1 529 ? -11.457 7.892 28.373 1.00 98.62 529 THR A O 1
ATOM 3850 N N . LEU A 1 530 ? -12.701 7.701 30.231 1.00 98.62 530 LEU A N 1
ATOM 3851 C CA . LEU A 1 530 ? -13.942 8.173 29.627 1.00 98.62 530 LEU A CA 1
ATOM 3852 C C . LEU A 1 530 ? -14.180 9.590 30.148 1.00 98.62 530 LEU A C 1
ATOM 3854 O O . LEU A 1 530 ? -14.323 9.801 31.352 1.00 98.62 530 LEU A O 1
ATOM 3858 N N . ALA A 1 531 ? -14.142 10.587 29.267 1.00 98.38 531 ALA A N 1
ATOM 3859 C CA . ALA A 1 531 ? -14.356 11.973 29.671 1.00 98.38 531 ALA A CA 1
ATOM 3860 C C . ALA A 1 531 ? -15.809 12.197 30.121 1.00 98.38 531 ALA A C 1
ATOM 3862 O O . ALA A 1 531 ? -16.700 11.418 29.798 1.00 98.38 531 ALA A O 1
ATOM 3863 N N . ALA A 1 532 ? -16.090 13.321 30.786 1.00 98.19 532 ALA A N 1
ATOM 3864 C CA . ALA A 1 532 ? -17.464 13.693 31.150 1.00 98.19 532 ALA A CA 1
ATOM 3865 C C . ALA A 1 532 ? -18.411 13.818 29.936 1.00 98.19 532 ALA A C 1
ATOM 3867 O O . ALA A 1 532 ? -19.622 13.709 30.091 1.00 98.19 532 ALA A O 1
ATOM 3868 N N . THR A 1 533 ? -17.861 14.040 28.739 1.00 98.19 533 THR A N 1
ATOM 3869 C CA . THR A 1 533 ? -18.593 14.102 27.465 1.00 98.19 533 THR A CA 1
ATOM 3870 C C . THR A 1 533 ? -18.737 12.747 26.771 1.00 98.19 533 THR A C 1
ATOM 3872 O O . THR A 1 533 ? -19.359 12.687 25.716 1.00 98.19 533 THR A O 1
ATOM 3875 N N . SER A 1 534 ? -18.149 11.678 27.319 1.00 98.44 534 SER A N 1
ATOM 3876 C CA . SER A 1 534 ? -18.266 10.325 26.773 1.00 98.44 534 SER A CA 1
ATOM 3877 C C . SER A 1 534 ? -19.731 9.882 26.777 1.00 98.44 534 SER A C 1
ATOM 3879 O O . SER A 1 534 ? -20.390 9.913 27.817 1.00 98.44 534 SER A O 1
ATOM 3881 N N . ASP A 1 535 ? -20.223 9.436 25.626 1.00 98.50 535 ASP A N 1
ATOM 3882 C CA . ASP A 1 535 ? -21.581 8.913 25.449 1.00 98.50 535 ASP A CA 1
ATOM 3883 C C . ASP A 1 535 ? -21.503 7.544 24.772 1.00 98.50 535 ASP A C 1
ATOM 3885 O O . ASP A 1 535 ? -21.172 7.449 23.590 1.00 98.50 535 ASP A O 1
ATOM 3889 N N . ILE A 1 536 ? -21.726 6.478 25.540 1.00 98.69 536 ILE A N 1
ATOM 3890 C CA . ILE A 1 536 ? -21.658 5.098 25.054 1.00 98.69 536 ILE A CA 1
ATOM 3891 C C . ILE A 1 536 ? -23.065 4.507 25.074 1.00 98.69 536 ILE A C 1
ATOM 3893 O O . ILE A 1 536 ? -23.689 4.406 26.126 1.00 98.69 536 ILE A O 1
ATOM 3897 N N . SER A 1 537 ? -23.544 4.058 23.921 1.00 98.06 537 SER A N 1
ATOM 3898 C CA . SER A 1 537 ? -24.803 3.340 23.768 1.00 98.06 537 SER A CA 1
ATOM 3899 C C . SER A 1 537 ? -24.582 2.063 22.968 1.00 98.06 537 SER A C 1
ATOM 3901 O O . SER A 1 537 ? -24.025 2.095 21.868 1.00 98.06 537 SER A O 1
ATOM 3903 N N . VAL A 1 538 ? -25.001 0.931 23.528 1.00 97.56 538 VAL A N 1
ATOM 3904 C CA . VAL A 1 538 ? -24.950 -0.373 22.864 1.00 97.56 538 VAL A CA 1
ATOM 3905 C C . VAL A 1 538 ? -26.305 -1.069 22.944 1.00 97.56 538 VAL A C 1
ATOM 3907 O O . VAL A 1 538 ? -26.948 -1.097 23.993 1.00 97.56 538 VAL A O 1
ATOM 3910 N N . GLU A 1 539 ? -26.739 -1.658 21.833 1.00 96.75 539 GLU A N 1
ATOM 3911 C CA . GLU A 1 539 ? -28.002 -2.398 21.735 1.00 96.75 539 GLU A CA 1
ATOM 3912 C C . GLU A 1 539 ? -27.742 -3.877 21.372 1.00 96.75 539 GLU A C 1
ATOM 3914 O O . GLU A 1 539 ? -26.836 -4.178 20.585 1.00 96.75 539 GLU A O 1
ATOM 3919 N N . GLY A 1 540 ? -28.487 -4.814 21.976 1.00 94.12 540 GLY A N 1
ATOM 3920 C CA . GLY A 1 540 ? -28.404 -6.271 21.754 1.00 94.12 540 GLY A CA 1
ATOM 3921 C C . GLY A 1 540 ? -28.549 -7.125 23.026 1.00 94.12 540 GLY A C 1
ATOM 3922 O O . GLY A 1 540 ? -28.164 -6.693 24.107 1.00 94.12 540 GLY A O 1
ATOM 3923 N N . ASP A 1 541 ? -29.074 -8.349 22.892 1.00 90.12 541 ASP A N 1
ATOM 3924 C CA . ASP A 1 541 ? -29.447 -9.287 23.970 1.00 90.12 541 ASP A CA 1
ATOM 3925 C C . ASP A 1 541 ? -28.269 -9.871 24.779 1.00 90.12 541 ASP A C 1
ATOM 3927 O O . ASP A 1 541 ? -28.490 -10.673 25.684 1.00 90.12 541 ASP A O 1
ATOM 3931 N N . ASN A 1 542 ? -27.022 -9.515 24.465 1.00 88.25 542 ASN A N 1
ATOM 3932 C CA . ASN A 1 542 ? -25.839 -9.807 25.287 1.00 88.25 542 ASN A CA 1
ATOM 3933 C C . ASN A 1 542 ? -24.774 -8.705 25.127 1.00 88.25 542 ASN A C 1
ATOM 3935 O O . ASN A 1 542 ? -23.569 -8.959 25.204 1.00 88.25 542 ASN A O 1
ATOM 3939 N N . SER A 1 543 ? -25.204 -7.482 24.814 1.00 93.50 543 SER A N 1
ATOM 3940 C CA . SER A 1 543 ? -24.290 -6.364 24.590 1.00 93.50 543 SER A CA 1
ATOM 3941 C C . SER A 1 543 ? -23.713 -5.836 25.909 1.00 93.50 543 SER A C 1
ATOM 3943 O O . SER A 1 543 ? -24.357 -5.869 26.959 1.00 93.50 543 SER A O 1
ATOM 3945 N N . THR A 1 544 ? -22.478 -5.344 25.848 1.00 94.56 544 THR A N 1
ATOM 3946 C CA . THR A 1 544 ? -21.722 -4.816 26.987 1.00 94.56 544 THR A CA 1
ATOM 3947 C C . THR A 1 544 ? -21.334 -3.365 26.736 1.00 94.56 544 THR A C 1
ATOM 3949 O O . THR A 1 544 ? -20.700 -3.055 25.728 1.00 94.56 544 THR A O 1
ATOM 3952 N N . GLY A 1 545 ? -21.695 -2.460 27.641 1.00 95.44 545 GLY A N 1
ATOM 3953 C CA . GLY A 1 545 ? -21.298 -1.057 27.547 1.00 95.44 545 GLY A CA 1
ATOM 3954 C C . GLY A 1 545 ? -19.780 -0.900 27.650 1.00 95.44 545 GLY A C 1
ATOM 3955 O O . GLY A 1 545 ? -19.110 -0.542 26.675 1.00 95.44 545 GLY A O 1
ATOM 3956 N N . VAL A 1 546 ? -19.236 -1.212 28.825 1.00 95.81 546 VAL A N 1
ATOM 3957 C CA . VAL A 1 546 ? -17.811 -1.092 29.141 1.00 95.81 546 VAL A CA 1
ATOM 3958 C C . VAL A 1 546 ? -17.299 -2.369 29.810 1.00 95.81 546 VAL A C 1
ATOM 3960 O O . VAL A 1 546 ? -17.650 -2.692 30.937 1.00 95.81 546 VAL A O 1
ATOM 3963 N N . LEU A 1 547 ? -16.394 -3.081 29.138 1.00 93.44 547 LEU A N 1
ATOM 3964 C CA . LEU A 1 547 ? -15.773 -4.299 29.650 1.00 93.44 547 LEU A CA 1
ATOM 3965 C C . LEU A 1 547 ? -14.305 -4.073 30.014 1.00 93.44 547 LEU A C 1
ATOM 3967 O O . LEU A 1 547 ? -13.468 -3.836 29.143 1.00 93.44 547 LEU A O 1
ATOM 3971 N N . ILE A 1 548 ? -13.962 -4.218 31.294 1.00 92.56 548 ILE A N 1
ATOM 3972 C CA . ILE A 1 548 ? -12.579 -4.121 31.779 1.00 92.56 548 ILE A CA 1
ATOM 3973 C C . ILE A 1 548 ? -12.185 -5.444 32.434 1.00 92.56 548 ILE A C 1
ATOM 3975 O O . ILE A 1 548 ? -12.583 -5.726 33.561 1.00 92.56 548 ILE A O 1
ATOM 3979 N N . THR A 1 549 ? -11.389 -6.264 31.747 1.00 91.56 549 THR A N 1
ATOM 3980 C CA . THR A 1 549 ? -10.866 -7.517 32.325 1.00 91.56 549 THR A CA 1
ATOM 3981 C C . THR A 1 549 ? -9.550 -7.296 33.067 1.00 91.56 549 THR A C 1
ATOM 3983 O O . THR A 1 549 ? -9.235 -8.013 34.015 1.00 91.56 549 THR A O 1
ATOM 3986 N N . ASN A 1 550 ? -8.793 -6.265 32.680 1.00 93.00 550 ASN A N 1
ATOM 3987 C CA . ASN A 1 550 ? -7.565 -5.830 33.338 1.00 93.00 550 ASN A CA 1
ATOM 3988 C C . ASN A 1 550 ? -7.375 -4.317 33.181 1.00 93.00 550 ASN A C 1
ATOM 3990 O O . ASN A 1 550 ? -7.840 -3.730 32.209 1.00 93.00 550 ASN A O 1
ATOM 3994 N N . GLY A 1 551 ? -6.606 -3.708 34.088 1.00 95.12 551 GLY A N 1
ATOM 3995 C CA . GLY A 1 551 ? -6.211 -2.301 33.996 1.00 95.12 551 GLY A CA 1
ATOM 399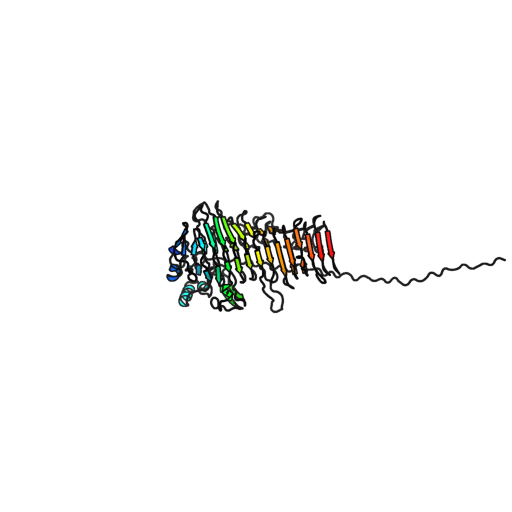6 C C . GLY A 1 551 ? -6.988 -1.357 34.904 1.00 95.12 551 GLY A C 1
ATOM 3997 O O . GLY A 1 551 ? -7.642 -1.788 35.851 1.00 95.12 551 GLY A O 1
ATOM 3998 N N . THR A 1 552 ? -6.862 -0.059 34.633 1.00 96.88 552 THR A N 1
ATOM 3999 C CA . THR A 1 552 ? -7.538 1.017 35.372 1.00 96.88 552 THR A CA 1
ATOM 4000 C C . THR A 1 552 ? -8.325 1.915 34.423 1.00 96.88 552 THR A C 1
ATOM 4002 O O . THR A 1 552 ? -7.814 2.324 33.383 1.00 96.88 552 THR A O 1
ATOM 4005 N N . LEU A 1 553 ? -9.562 2.254 34.791 1.00 97.44 553 LEU A N 1
ATOM 4006 C CA . LEU A 1 553 ? -10.419 3.155 34.024 1.00 97.44 553 LEU A CA 1
ATOM 4007 C C . LEU A 1 553 ? -10.850 4.338 34.893 1.00 97.44 553 LEU A C 1
ATOM 4009 O O . LEU A 1 553 ? -11.496 4.153 35.923 1.00 97.44 553 LEU A O 1
ATOM 4013 N N . ASN A 1 554 ? -10.539 5.552 34.447 1.00 98.00 554 ASN A N 1
ATOM 4014 C CA . ASN A 1 554 ? -11.157 6.767 34.967 1.00 98.00 554 ASN A CA 1
ATOM 4015 C C . ASN A 1 554 ? -12.492 6.962 34.248 1.00 98.00 554 ASN A C 1
ATOM 4017 O O . ASN A 1 554 ? -12.526 7.424 33.107 1.00 98.00 554 ASN A O 1
ATOM 4021 N N . TYR A 1 555 ? -13.576 6.548 34.897 1.00 96.56 555 TYR A N 1
ATOM 4022 C CA . TYR A 1 555 ? -14.905 6.544 34.298 1.00 96.56 555 TYR A CA 1
ATOM 4023 C C . TYR A 1 555 ? -15.607 7.900 34.469 1.00 96.56 555 TYR A C 1
ATOM 4025 O O . TYR A 1 555 ? -15.756 8.403 35.583 1.00 96.56 555 TYR A O 1
ATOM 4033 N N . GLY A 1 556 ? -16.083 8.458 33.361 1.00 96.25 556 GLY A N 1
ATOM 4034 C CA . GLY A 1 556 ? -16.929 9.642 33.285 1.00 96.25 556 GLY A CA 1
ATOM 4035 C C . GLY A 1 556 ? -17.914 9.523 32.119 1.00 96.25 556 GLY A C 1
ATOM 4036 O O . GLY A 1 556 ? -17.815 8.607 31.303 1.00 96.25 556 GLY A O 1
ATOM 4037 N N . GLY A 1 557 ? -18.870 10.451 32.047 1.00 96.88 557 GLY A N 1
ATOM 4038 C CA . GLY A 1 557 ? -19.892 10.457 31.000 1.00 96.88 557 GLY A CA 1
ATOM 4039 C C . GLY A 1 557 ? -21.028 9.471 31.271 1.00 96.88 557 GLY A C 1
ATOM 4040 O O . GLY A 1 557 ? -21.394 9.247 32.426 1.00 96.88 557 GLY A O 1
ATOM 4041 N N . THR A 1 558 ? -21.616 8.923 30.206 1.00 97.25 558 THR A N 1
ATOM 4042 C CA . THR A 1 558 ? -22.763 8.006 30.281 1.00 97.25 558 THR A CA 1
ATOM 4043 C C . THR A 1 558 ? -22.509 6.708 29.519 1.00 97.25 558 THR A C 1
ATOM 4045 O O . THR A 1 558 ? -21.809 6.677 28.505 1.00 97.25 558 THR A O 1
ATOM 4048 N N . THR A 1 559 ? -23.079 5.611 30.019 1.00 97.75 559 THR A N 1
ATOM 4049 C CA . THR A 1 559 ? -23.125 4.319 29.330 1.00 97.75 559 THR A CA 1
ATOM 4050 C C . THR A 1 559 ? -24.527 3.746 29.437 1.00 97.75 559 THR A C 1
ATOM 4052 O O . THR A 1 559 ? -25.084 3.654 30.529 1.00 97.75 559 THR A O 1
ATOM 4055 N N . THR A 1 560 ? -25.086 3.362 28.295 1.00 97.31 560 THR A N 1
ATOM 4056 C CA . THR A 1 560 ? -26.397 2.732 28.169 1.00 97.31 560 THR A CA 1
ATOM 4057 C C . THR A 1 560 ? -26.236 1.418 27.419 1.00 97.31 560 THR A C 1
ATOM 4059 O O . THR A 1 560 ? -25.738 1.403 26.297 1.00 97.31 560 THR A O 1
ATOM 4062 N N . ALA A 1 561 ? -26.680 0.318 28.019 1.00 95.31 561 ALA A N 1
ATOM 4063 C CA . ALA A 1 561 ? -26.784 -0.973 27.352 1.00 95.31 561 ALA A CA 1
ATOM 4064 C C . ALA A 1 561 ? -28.257 -1.396 27.322 1.00 95.31 561 ALA A C 1
ATOM 4066 O O . ALA A 1 561 ? -28.921 -1.385 28.359 1.00 95.31 561 ALA A O 1
ATOM 4067 N N . THR A 1 562 ? -28.776 -1.732 26.139 1.00 94.94 562 THR A N 1
ATOM 4068 C CA . THR A 1 562 ? -30.199 -2.053 25.934 1.00 94.94 562 THR A CA 1
ATOM 4069 C C . THR A 1 562 ? -30.366 -3.412 25.266 1.00 94.94 562 THR A C 1
ATOM 4071 O O . THR A 1 562 ? -29.815 -3.653 24.197 1.00 94.94 562 THR A O 1
ATOM 4074 N N . GLY A 1 563 ? -31.163 -4.290 25.868 1.00 92.62 563 GLY A N 1
ATOM 4075 C CA . GLY A 1 563 ? -31.423 -5.647 25.386 1.00 92.62 563 GLY A CA 1
ATOM 4076 C C . GLY A 1 563 ? -31.708 -6.590 26.551 1.00 92.62 563 GLY A C 1
ATOM 4077 O O . GLY A 1 563 ? -31.638 -6.186 27.715 1.00 92.62 563 GLY A O 1
ATOM 4078 N N . ASN A 1 564 ? -32.020 -7.851 26.260 1.00 89.31 564 ASN A N 1
ATOM 4079 C CA . ASN A 1 564 ? -31.952 -8.888 27.291 1.00 89.31 564 ASN A CA 1
ATOM 4080 C C . ASN A 1 564 ? -30.482 -9.096 27.707 1.00 89.31 564 ASN A C 1
ATOM 4082 O O . ASN A 1 564 ? -29.600 -8.663 26.988 1.00 89.31 564 ASN A O 1
ATOM 4086 N N . GLY A 1 565 ? -30.184 -9.674 28.874 1.00 85.00 565 GLY A N 1
ATOM 4087 C CA . GLY A 1 565 ? -28.819 -10.142 29.202 1.00 85.00 565 GLY A CA 1
ATOM 4088 C C . GLY A 1 565 ? -27.655 -9.128 29.146 1.00 85.00 565 GLY A C 1
ATOM 4089 O O . GLY A 1 565 ? -26.502 -9.550 29.182 1.00 85.00 565 GLY A O 1
ATOM 4090 N N . VAL A 1 566 ? -27.920 -7.821 29.054 1.00 88.06 566 VAL A N 1
ATOM 4091 C CA . VAL A 1 566 ? -26.884 -6.789 28.883 1.00 88.06 566 VAL A CA 1
ATOM 4092 C C . VAL A 1 566 ? -26.023 -6.579 30.126 1.00 88.06 566 VAL A C 1
ATOM 4094 O O . VAL A 1 566 ? -26.467 -6.789 31.257 1.00 88.06 566 VAL A O 1
ATOM 4097 N N . THR A 1 567 ? -24.798 -6.090 29.915 1.00 86.56 567 THR A N 1
ATOM 4098 C CA . THR A 1 567 ? -23.888 -5.673 30.992 1.00 86.56 567 THR A CA 1
ATOM 4099 C C . THR A 1 567 ? -23.387 -4.240 30.787 1.00 86.56 567 THR A C 1
ATOM 4101 O O . THR A 1 567 ? -23.372 -3.726 29.666 1.00 86.56 567 THR A O 1
ATOM 4104 N N . GLY A 1 568 ? -23.074 -3.561 31.895 1.00 77.56 568 GLY A N 1
ATOM 4105 C CA . GLY A 1 568 ? -22.735 -2.134 31.942 1.00 77.56 568 GLY A CA 1
ATOM 4106 C C . GLY A 1 568 ? -21.244 -1.881 31.930 1.00 77.56 568 GLY A C 1
ATOM 4107 O O . GLY A 1 568 ? -20.559 -2.546 32.736 1.00 77.56 568 GLY A O 1
#

Secondary structure (DSSP, 8-state):
-PPPPPPPPP----PPPP--PPPPPP---PPPPPP-PPPP----------SSGGGS-B-TTTSBSSHHHHTT--EE-TTS-EES---TT-PEEEE--GGGT--EEEEEEEESS-EEE-S-EEEE-B----HHHHHHHHHTT-GGGGSSB-SS-EEEEEE--PPTT--EEEEE-SEEEEESSSEEEEEEEE--TT-SB--EEEEEESSEEE-GGGGT-S-BTTBPTT-EEEEE--TTTT-SEEEEEB-TTS-B--EEEEEEEESS----BT-EEEEEESSEEEE-STT-EEEEEE-TT----EEEEESSEEEE-STT-EEEEE-S---TT-EEEE-TT-EEEE-----B-TTSPBPB---EEEEEE--S--TTTS----TT-EEE-SEEEE-SSBT-EEEEEEEESS-EEEE-SEEEEEE-TT--EEEEEEEEEEEE-S-S----EEEE-SEEEEEEEEEEEEEEESSEEEE-TT-EEEPPTT--EEEEEEEEEESSEEEE-SEEEE---TT---EEEEEE-SSS--EEEE-TT-EEEEESTT-EEEEESSSEEE--SEEEEESTT-B-

Sequence (568 aa):
SAITIADKTAITPTLPEAISFTPPSPVIGLPELPELPAPPTFNIELGSYCNYMTGCGRGVSGGAYNYDFDTYAVSVLANGTVRGTLVDGRPSLRHSWNTTGSVLLKSYFDTEGNYDLTTNLTVNSENPLNDTQKQSERDANRGYNAQRFLVGGSRVATMDNAPANTDVKLDNKATVNLVGPLTVGFEVQTDVYYGANGSKREMVNTGTITDAAETTLATIGGLNKGDSAPLTLAPLLGNETVNINRTAAGYTGYKIGMILTYENNDTRVNTKYVLTNNGTIDFGGEKSIGIQVYAPGSPSLVEVANTNKMNIGGTASYGMKWSSRVGANSTMINDKSGVINVTGDAGVDSKNKPVNSLSSGIAVIETNAAKNATIRAYQGKVENKGTINVSGGKGNTAMVLIVKADDDITNSGTINVSSTEKRQNIAMRVDKGSVTTDAANETPKAINDGTINLDGDSSIGMVGTNADVVNNANKTIGTTSGKTIINGIGMATSGGKLDNAGKIELKGTGASTNVGVYMTKGTGNPSGTLAATSDISVEGDNSTGVLITNGTLNYGGTTTATGNGVTG